Protein AF-0000000081580591 (afdb_homodimer)

Organism: NCBI:txid460523

Structure (mmCIF, N/CA/C/O backbone):
data_AF-0000000081580591-model_v1
#
loop_
_entity.id
_entity.type
_entity.pdbx_description
1 polymer '3-methyl-2-oxobutanoate hydroxymethyltransferase'
#
loop_
_atom_site.group_PDB
_atom_site.id
_atom_site.type_symbol
_atom_site.label_atom_id
_atom_site.label_alt_id
_atom_site.label_comp_id
_atom_site.label_asym_id
_atom_site.label_entity_id
_atom_site.label_seq_id
_atom_site.pdbx_PDB_ins_code
_atom_site.Cartn_x
_atom_site.Cartn_y
_atom_site.Cartn_z
_atom_site.occupancy
_atom_site.B_iso_or_equiv
_atom_site.auth_seq_id
_atom_site.auth_comp_id
_atom_site.auth_asym_id
_atom_site.auth_atom_id
_atom_site.pdbx_PDB_model_num
ATOM 1 N N . MET A 1 1 ? 72.75 3.041 -38.219 1 29.91 1 MET A N 1
ATOM 2 C CA . MET A 1 1 ? 72.188 4.348 -37.969 1 29.91 1 MET A CA 1
ATOM 3 C C . MET A 1 1 ? 70.625 4.27 -38.031 1 29.91 1 MET A C 1
ATOM 5 O O . MET A 1 1 ? 70.062 4.293 -39.094 1 29.91 1 MET A O 1
ATOM 9 N N . SER A 1 2 ? 70 3.289 -37.219 1 29.86 2 SER A N 1
ATOM 10 C CA . SER A 1 2 ? 68.688 2.666 -37.125 1 29.86 2 SER A CA 1
ATOM 11 C C . SER A 1 2 ? 67.625 3.666 -36.688 1 29.86 2 SER A C 1
ATOM 13 O O . SER A 1 2 ? 67.75 4.309 -35.656 1 29.86 2 SER A O 1
ATOM 15 N N . SER A 1 3 ? 67 4.391 -37.688 1 27.97 3 SER A N 1
ATOM 16 C CA . SER A 1 3 ? 66.062 5.465 -37.688 1 27.97 3 SER A CA 1
ATOM 17 C C . SER A 1 3 ? 64.75 5.039 -36.938 1 27.97 3 SER A C 1
ATOM 19 O O . SER A 1 3 ? 64.062 4.137 -37.375 1 27.97 3 SER A O 1
ATOM 21 N N . PHE A 1 4 ? 64.75 5.016 -35.594 1 30.14 4 PHE A N 1
ATOM 22 C CA . PHE A 1 4 ? 63.688 4.672 -34.688 1 30.14 4 PHE A CA 1
ATOM 23 C C . PHE A 1 4 ? 62.531 5.652 -34.812 1 30.14 4 PHE A C 1
ATOM 25 O O . PHE A 1 4 ? 62.688 6.848 -34.531 1 30.14 4 PHE A O 1
ATOM 32 N N . SER A 1 5 ? 61.719 5.477 -35.875 1 28.36 5 SER A N 1
ATOM 33 C CA . SER A 1 5 ? 60.531 6.309 -36.156 1 28.36 5 SER A CA 1
ATOM 34 C C . SER A 1 5 ? 59.594 6.355 -34.969 1 28.36 5 SER A C 1
ATOM 36 O O . SER A 1 5 ? 59.281 5.324 -34.375 1 28.36 5 SER A O 1
ATOM 38 N N . VAL A 1 6 ? 59.562 7.484 -34.219 1 32.78 6 VAL A N 1
ATOM 39 C CA . VAL A 1 6 ? 58.781 7.898 -33.062 1 32.78 6 VAL A CA 1
ATOM 40 C C . VAL A 1 6 ? 57.312 7.832 -33.375 1 32.78 6 VAL A C 1
ATOM 42 O O . VAL A 1 6 ? 56.812 8.539 -34.281 1 32.78 6 VAL A O 1
ATOM 45 N N . PHE A 1 7 ? 56.656 6.613 -33.312 1 26.78 7 PHE A N 1
ATOM 46 C CA . PHE A 1 7 ? 55.219 6.461 -33.469 1 26.78 7 PHE A CA 1
ATOM 47 C C . PHE A 1 7 ? 54.469 7.387 -32.531 1 26.78 7 PHE A C 1
ATOM 49 O O . PHE A 1 7 ? 54.656 7.305 -31.312 1 26.78 7 PHE A O 1
ATOM 56 N N . ARG A 1 8 ? 54.219 8.641 -32.969 1 27.52 8 ARG A N 1
ATOM 57 C CA . ARG A 1 8 ? 53.375 9.609 -32.25 1 27.52 8 ARG A CA 1
ATOM 58 C C . ARG A 1 8 ? 52.062 8.992 -31.844 1 27.52 8 ARG A C 1
ATOM 60 O O . ARG A 1 8 ? 51.312 8.453 -32.688 1 27.52 8 ARG A O 1
ATOM 67 N N . SER A 1 9 ? 51.906 8.531 -30.578 1 27.45 9 SER A N 1
ATOM 68 C CA . SER A 1 9 ? 50.75 8.016 -29.859 1 27.45 9 SER A CA 1
ATOM 69 C C . SER A 1 9 ? 49.562 8.969 -29.969 1 27.45 9 SER A C 1
ATOM 71 O O . SER A 1 9 ? 49.625 10.125 -29.547 1 27.45 9 SER A O 1
ATOM 73 N N . LEU A 1 10 ? 48.938 9.055 -31.156 1 28.69 10 LEU A N 1
ATOM 74 C CA . LEU A 1 10 ? 47.688 9.812 -31.25 1 28.69 10 LEU A CA 1
ATOM 75 C C . LEU A 1 10 ? 46.656 9.328 -30.219 1 28.69 10 LEU A C 1
ATOM 77 O O . LEU A 1 10 ? 46.125 8.219 -30.344 1 28.69 10 LEU A O 1
ATOM 81 N N . ALA A 1 11 ? 46.938 9.57 -28.953 1 29.27 11 ALA A N 1
ATOM 82 C CA . ALA A 1 11 ? 45.875 9.281 -27.969 1 29.27 11 ALA A CA 1
ATOM 83 C C . ALA A 1 11 ? 44.594 10.055 -28.297 1 29.27 11 ALA A C 1
ATOM 85 O O . ALA A 1 11 ? 44.625 11.281 -28.438 1 29.27 11 ALA A O 1
ATOM 86 N N . PRO A 1 12 ? 43.688 9.398 -29.078 1 31.02 12 PRO A N 1
ATOM 87 C CA . PRO A 1 12 ? 42.438 10.172 -29.25 1 31.02 12 PRO A CA 1
ATOM 88 C C . PRO A 1 12 ? 41.875 10.695 -27.938 1 31.02 12 PRO A C 1
ATOM 90 O O . PRO A 1 12 ? 42.031 10.047 -26.891 1 31.02 12 PRO A O 1
ATOM 93 N N . ARG A 1 13 ? 41.938 12.031 -27.703 1 35.09 13 ARG A N 1
ATOM 94 C CA . ARG A 1 13 ? 41.219 12.688 -26.609 1 35.09 13 ARG A CA 1
ATOM 95 C C . ARG A 1 13 ? 39.75 12.297 -26.609 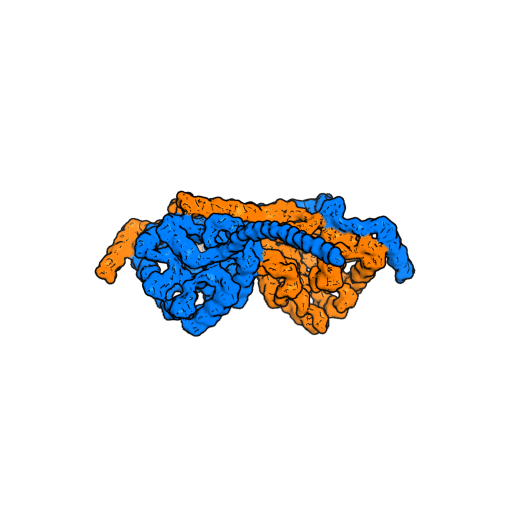1 35.09 13 ARG A C 1
ATOM 97 O O . ARG A 1 13 ? 38.969 12.781 -27.438 1 35.09 13 ARG A O 1
ATOM 104 N N . LEU A 1 14 ? 39.406 11.023 -26.547 1 30.2 14 LEU A N 1
ATOM 105 C CA . LEU A 1 14 ? 38 10.805 -26.328 1 30.2 14 LEU A CA 1
ATOM 106 C C . LEU A 1 14 ? 37.469 11.672 -25.188 1 30.2 14 LEU A C 1
ATOM 108 O O . LEU A 1 14 ? 37.812 11.445 -24.031 1 30.2 14 LEU A O 1
ATOM 112 N N . GLY A 1 15 ? 37.469 12.977 -25.375 1 30.66 15 GLY A N 1
ATOM 113 C CA . GLY A 1 15 ? 36.719 13.773 -24.422 1 30.66 15 GLY A CA 1
ATOM 114 C C . GLY A 1 15 ? 35.312 13.227 -24.172 1 30.66 15 GLY A C 1
ATOM 115 O O . GLY A 1 15 ? 34.406 13.422 -24.969 1 30.66 15 GLY A O 1
ATOM 116 N N . ALA A 1 16 ? 35.25 12.039 -23.625 1 32.5 16 ALA A N 1
ATOM 117 C CA . ALA A 1 16 ? 33.906 11.68 -23.156 1 32.5 16 ALA A CA 1
ATOM 118 C C . ALA A 1 16 ? 33.25 12.852 -22.438 1 32.5 16 ALA A C 1
ATOM 120 O O . ALA A 1 16 ? 33.781 13.383 -21.469 1 32.5 16 ALA A O 1
ATOM 121 N N . ARG A 1 17 ? 32.625 13.672 -23.141 1 32.53 17 ARG A N 1
ATOM 122 C CA . ARG A 1 17 ? 31.766 14.656 -22.516 1 32.53 17 ARG A CA 1
ATOM 123 C C . ARG A 1 17 ? 30.969 14.023 -21.375 1 32.53 17 ARG A C 1
ATOM 125 O O . ARG A 1 17 ? 30.203 13.078 -21.578 1 32.53 17 ARG A O 1
ATOM 132 N N . TYR A 1 18 ? 31.547 13.883 -20.219 1 35.28 18 TYR A N 1
ATOM 133 C CA . TYR A 1 18 ? 30.734 13.68 -19.031 1 35.28 18 TYR A CA 1
ATOM 134 C C . TYR A 1 18 ? 29.5 14.57 -19.047 1 35.28 18 TYR A C 1
ATOM 136 O O . TYR A 1 18 ? 29.609 15.797 -18.953 1 35.28 18 TYR A O 1
ATOM 144 N N . SER A 1 19 ? 28.672 14.359 -20.047 1 35.38 19 SER A N 1
ATOM 145 C CA . SER A 1 19 ? 27.422 15.039 -19.766 1 35.38 19 SER A CA 1
ATOM 146 C C . SER A 1 19 ? 27.109 15.039 -18.266 1 35.38 19 SER A C 1
ATOM 148 O O . SER A 1 19 ? 27.078 13.984 -17.641 1 35.38 19 SER A O 1
ATOM 150 N N . SER A 1 20 ? 27.531 16.016 -17.547 1 39.34 20 SER A N 1
ATOM 151 C CA . SER A 1 20 ? 27.109 16.234 -16.172 1 39.34 20 SER A CA 1
ATOM 152 C C . SER A 1 20 ? 25.641 15.875 -15.969 1 39.34 20 SER A C 1
ATOM 154 O O . SER A 1 20 ? 24.75 16.578 -16.438 1 39.34 20 SER A O 1
ATOM 156 N N . HIS A 1 21 ? 25.234 14.695 -16.219 1 41.59 21 HIS A N 1
ATOM 157 C CA . HIS A 1 21 ? 23.922 14.359 -15.664 1 41.59 21 HIS A CA 1
ATOM 158 C C . HIS A 1 21 ? 23.766 14.953 -14.266 1 41.59 21 HIS A C 1
ATOM 160 O O . HIS A 1 21 ? 24.516 14.617 -13.352 1 41.59 21 HIS A O 1
ATOM 166 N N . VAL A 1 22 ? 23.594 16.156 -14.188 1 41.47 22 VAL A N 1
ATOM 167 C CA . VAL A 1 22 ? 23.281 16.719 -12.875 1 41.47 22 VAL A CA 1
ATOM 168 C C . VAL A 1 22 ? 22.422 15.719 -12.094 1 41.47 22 VAL A C 1
ATOM 170 O O . VAL A 1 22 ? 21.297 15.43 -12.469 1 41.47 22 VAL A O 1
ATOM 173 N N . ALA A 1 23 ? 22.984 14.82 -11.469 1 55.25 23 ALA A N 1
ATOM 174 C CA . ALA A 1 23 ? 22.297 13.906 -10.562 1 55.25 23 ALA A CA 1
ATOM 175 C C . ALA A 1 23 ? 21.234 14.633 -9.75 1 55.25 23 ALA A C 1
ATOM 177 O O . ALA A 1 23 ? 21.531 15.586 -9.031 1 55.25 23 ALA A O 1
ATOM 178 N N . VAL A 1 24 ? 19.875 14.594 -10.055 1 69.25 24 VAL A N 1
ATOM 179 C CA . VAL A 1 24 ? 18.781 15.234 -9.328 1 69.25 24 VAL A CA 1
ATOM 180 C C . VAL A 1 24 ? 18.859 14.875 -7.848 1 69.25 24 VAL A C 1
ATOM 182 O O . VAL A 1 24 ? 18.875 13.688 -7.488 1 69.25 24 VAL A O 1
ATOM 185 N N . ARG A 1 25 ? 19.234 15.883 -7.027 1 89.5 25 ARG A N 1
ATOM 186 C CA . ARG A 1 25 ? 19.391 15.68 -5.59 1 89.5 25 ARG A CA 1
ATOM 187 C C . ARG A 1 25 ? 18.062 15.883 -4.871 1 89.5 25 ARG A C 1
ATOM 189 O O . ARG A 1 25 ? 17.156 16.547 -5.395 1 89.5 25 ARG A O 1
ATOM 196 N N . GLN A 1 26 ? 17.875 15.305 -3.707 1 96.19 26 GLN A N 1
ATOM 197 C CA . GLN A 1 26 ? 16.688 15.453 -2.879 1 96.19 26 GLN A CA 1
ATOM 198 C C . GLN A 1 26 ? 16.609 16.859 -2.291 1 96.19 26 GLN A C 1
ATOM 200 O O . GLN A 1 26 ? 17.609 17.406 -1.841 1 96.19 26 GLN A O 1
ATOM 205 N N . LYS A 1 27 ? 15.461 17.469 -2.316 1 97.19 27 LYS A N 1
ATOM 206 C CA . LYS A 1 27 ? 15.242 18.797 -1.745 1 97.19 27 LYS A CA 1
ATOM 207 C C . LYS A 1 27 ? 15.5 18.797 -0.241 1 97.19 27 LYS A C 1
ATOM 209 O O . LYS A 1 27 ? 15.211 17.812 0.443 1 97.19 27 LYS A O 1
ATOM 214 N N . THR A 1 28 ? 15.992 19.922 0.166 1 97.31 28 THR A N 1
ATOM 215 C CA . THR A 1 28 ? 16.328 20.109 1.575 1 97.31 28 THR A CA 1
ATOM 216 C C . THR A 1 28 ? 15.406 21.156 2.207 1 97.31 28 THR A C 1
ATOM 218 O O . THR A 1 28 ? 14.609 21.797 1.511 1 97.31 28 THR A O 1
ATOM 221 N N . LEU A 1 29 ? 15.539 21.25 3.551 1 97.88 29 LEU A N 1
ATOM 222 C CA . LEU A 1 29 ? 14.789 22.281 4.262 1 97.88 29 LEU A CA 1
ATOM 223 C C . LEU A 1 29 ? 15.125 23.672 3.734 1 97.88 29 LEU A C 1
ATOM 225 O O . LEU A 1 29 ? 14.258 24.547 3.658 1 97.88 29 LEU A O 1
ATOM 229 N N . THR A 1 30 ? 16.312 23.875 3.346 1 97.69 30 THR A N 1
ATOM 230 C CA . THR A 1 30 ? 16.766 25.141 2.77 1 97.69 30 THR A CA 1
ATOM 231 C C . THR A 1 30 ? 16.016 25.438 1.475 1 97.69 30 THR A C 1
ATOM 233 O O . THR A 1 30 ? 15.609 26.578 1.23 1 97.69 30 THR A O 1
ATOM 236 N N . ASP A 1 31 ? 15.852 24.406 0.655 1 97.81 31 ASP A N 1
ATOM 237 C CA . ASP A 1 31 ? 15.109 24.562 -0.588 1 97.81 31 ASP A CA 1
ATOM 238 C C . ASP A 1 31 ? 13.664 24.969 -0.309 1 97.81 31 ASP A C 1
ATOM 240 O O . ASP A 1 31 ? 13.109 25.828 -0.999 1 97.81 31 ASP A O 1
ATOM 244 N N . ILE A 1 32 ? 13.07 24.391 0.697 1 98.38 32 ILE A N 1
ATOM 245 C CA . ILE A 1 32 ? 11.688 24.703 1.064 1 98.38 32 ILE A CA 1
ATOM 246 C C . ILE A 1 32 ? 11.594 26.141 1.571 1 98.38 32 ILE A C 1
ATOM 248 O O . ILE A 1 32 ? 10.68 26.875 1.198 1 98.38 32 ILE A O 1
ATOM 252 N N . LYS A 1 33 ? 12.531 26.531 2.361 1 97.81 33 LYS A N 1
ATOM 253 C CA . LYS A 1 33 ? 12.562 27.891 2.906 1 97.81 33 LYS A CA 1
ATOM 254 C C . LYS A 1 33 ? 12.727 28.922 1.797 1 97.81 33 LYS A C 1
ATOM 256 O O . LYS A 1 33 ? 12.148 30.016 1.863 1 97.81 33 LYS A O 1
ATOM 261 N N . LYS A 1 34 ? 13.492 28.578 0.845 1 98.12 34 LYS A N 1
ATOM 262 C CA . LYS A 1 34 ? 13.672 29.484 -0.292 1 98.12 34 LYS A CA 1
ATOM 263 C C . LYS A 1 34 ? 12.352 29.734 -1.009 1 98.12 34 LYS A C 1
ATOM 265 O O . LYS A 1 34 ? 12.023 30.875 -1.347 1 98.12 34 LYS A O 1
ATOM 270 N N . LEU A 1 35 ? 11.664 28.672 -1.246 1 97.94 35 LEU A N 1
ATOM 271 C CA . LEU A 1 35 ? 10.367 28.797 -1.889 1 97.94 35 LEU A CA 1
ATOM 272 C C . LEU A 1 35 ? 9.414 29.609 -1.022 1 97.94 35 LEU A C 1
ATOM 274 O O . LEU A 1 35 ? 8.688 30.484 -1.528 1 97.94 35 LEU A O 1
ATOM 278 N N . TYR A 1 36 ? 9.438 29.359 0.263 1 98.19 36 TYR A N 1
ATOM 279 C CA . TYR A 1 36 ? 8.617 30.094 1.221 1 98.19 36 TYR A CA 1
ATOM 280 C C . TYR A 1 36 ? 8.953 31.578 1.199 1 98.19 36 TYR A C 1
ATOM 282 O O . TYR A 1 36 ? 8.055 32.406 1.146 1 98.19 36 TYR A O 1
ATOM 290 N N . ASN A 1 37 ? 10.188 31.891 1.216 1 98 37 ASN A N 1
ATOM 291 C CA . ASN A 1 37 ? 10.633 33.281 1.219 1 98 37 ASN A CA 1
ATOM 292 C C . ASN A 1 37 ? 10.258 34 -0.076 1 98 37 ASN A C 1
ATOM 294 O O . ASN A 1 37 ? 10.023 35.219 -0.078 1 98 37 ASN A O 1
ATOM 298 N N . ALA A 1 38 ? 10.18 33.25 -1.097 1 98 38 ALA A N 1
ATOM 299 C CA . ALA A 1 38 ? 9.773 33.781 -2.387 1 98 38 ALA A CA 1
ATOM 300 C C . ALA A 1 38 ? 8.25 33.875 -2.48 1 98 38 ALA A C 1
ATOM 302 O O . ALA A 1 38 ? 7.707 34.25 -3.525 1 98 38 ALA A O 1
ATOM 303 N N . LYS A 1 39 ? 7.559 33.469 -1.48 1 97.06 39 LYS A N 1
ATOM 304 C CA . LYS A 1 39 ? 6.102 33.5 -1.373 1 97.06 39 LYS A CA 1
ATOM 305 C C . LYS A 1 39 ? 5.453 32.625 -2.426 1 97.06 39 LYS A C 1
ATOM 307 O O . LYS A 1 39 ? 4.371 32.938 -2.932 1 97.06 39 LYS A O 1
ATOM 312 N N . GLU A 1 40 ? 6.141 31.609 -2.812 1 97.31 40 GLU A N 1
ATOM 313 C CA . GLU A 1 40 ? 5.566 30.594 -3.688 1 97.31 40 GLU A CA 1
ATOM 314 C C . GLU A 1 40 ? 4.734 29.578 -2.893 1 97.31 40 GLU A C 1
ATOM 316 O O . GLU A 1 40 ? 5.23 28.969 -1.943 1 97.31 40 GLU A O 1
ATOM 321 N N . PRO A 1 41 ? 3.43 29.438 -3.256 1 98.31 41 PRO A N 1
ATOM 322 C CA . PRO A 1 41 ? 2.654 28.406 -2.557 1 98.31 41 PRO A CA 1
ATOM 323 C C . PRO A 1 41 ? 3.248 27.016 -2.711 1 98.31 41 PRO A C 1
ATOM 325 O O . PRO A 1 41 ? 3.74 26.656 -3.787 1 98.31 41 PRO A O 1
ATOM 328 N N . LEU A 1 42 ? 3.246 26.266 -1.658 1 98.62 42 LEU A N 1
ATOM 329 C CA . LEU A 1 42 ? 3.818 24.922 -1.667 1 98.62 42 LEU A CA 1
ATOM 330 C C . LEU A 1 42 ? 2.719 23.859 -1.676 1 98.62 42 LEU A C 1
ATOM 332 O O . LEU A 1 42 ? 1.635 24.078 -1.131 1 98.62 42 LEU A O 1
ATOM 336 N N . ALA A 1 43 ? 2.975 22.734 -2.297 1 98.88 43 ALA A N 1
ATOM 337 C CA . ALA A 1 43 ? 2.049 21.609 -2.342 1 98.88 43 ALA A CA 1
ATOM 338 C C . ALA A 1 43 ? 2.662 20.375 -1.693 1 98.88 43 ALA A C 1
ATOM 340 O O . ALA A 1 43 ? 3.824 20.047 -1.941 1 98.88 43 ALA A O 1
ATOM 341 N N . VAL A 1 44 ? 1.894 19.734 -0.803 1 98.94 44 VAL A N 1
ATOM 342 C CA . VAL A 1 44 ? 2.293 18.562 -0.047 1 98.94 44 VAL A CA 1
ATOM 343 C C . VAL A 1 44 ? 1.312 17.422 -0.313 1 98.94 44 VAL A C 1
ATOM 345 O O . VAL A 1 44 ? 0.103 17.641 -0.407 1 98.94 44 VAL A O 1
ATOM 348 N N . ILE A 1 45 ? 1.816 16.203 -0.484 1 98.88 45 ILE A N 1
ATOM 349 C CA . ILE A 1 45 ? 0.952 15.023 -0.575 1 98.88 45 ILE A CA 1
ATOM 350 C C . ILE A 1 45 ? 1.514 13.898 0.295 1 98.88 45 ILE A C 1
ATOM 352 O O . ILE A 1 45 ? 2.729 13.805 0.484 1 98.88 45 ILE A O 1
ATOM 356 N N . THR A 1 46 ? 0.627 13.117 0.837 1 98.88 46 THR A N 1
ATOM 357 C CA . THR A 1 46 ? 1.108 11.977 1.619 1 98.88 46 THR A CA 1
ATOM 358 C C . THR A 1 46 ? 1.507 10.82 0.707 1 98.88 46 THR A C 1
ATOM 360 O O . THR A 1 46 ? 1.088 10.766 -0.452 1 98.88 46 THR A O 1
ATOM 363 N N . ALA A 1 47 ? 2.328 9.977 1.166 1 98.88 47 ALA A N 1
ATOM 364 C CA . ALA A 1 47 ? 2.637 8.672 0.583 1 98.88 47 ALA A CA 1
ATOM 365 C C . ALA A 1 47 ? 2.596 7.578 1.642 1 98.88 47 ALA A C 1
ATOM 367 O O . ALA A 1 47 ? 2.936 7.812 2.803 1 98.88 47 ALA A O 1
ATOM 368 N N . HIS A 1 48 ? 2.223 6.316 1.229 1 98.69 48 HIS A N 1
ATOM 369 C CA . HIS A 1 48 ? 2.041 5.305 2.266 1 98.69 48 HIS A CA 1
ATOM 370 C C . HIS A 1 48 ? 2.777 4.02 1.916 1 98.69 48 HIS A C 1
ATOM 372 O O . HIS A 1 48 ? 2.832 3.088 2.725 1 98.69 48 HIS A O 1
ATOM 378 N N . ASP A 1 49 ? 3.342 3.881 0.743 1 98.62 49 ASP A N 1
ATOM 379 C CA . ASP A 1 49 ? 4.156 2.736 0.35 1 98.62 49 ASP A CA 1
ATOM 380 C C . ASP A 1 49 ? 5.07 3.088 -0.821 1 98.62 49 ASP A C 1
ATOM 382 O O . ASP A 1 49 ? 5.219 4.262 -1.169 1 98.62 49 ASP A O 1
ATOM 386 N N . TYR A 1 50 ? 5.754 2.09 -1.372 1 98.75 50 TYR A N 1
ATOM 387 C CA . TYR A 1 50 ? 6.691 2.295 -2.471 1 98.75 50 TYR A CA 1
ATOM 388 C C . TYR A 1 50 ? 5.992 2.896 -3.682 1 98.75 50 TYR A C 1
ATOM 390 O O . TYR A 1 50 ? 6.48 3.861 -4.273 1 98.75 50 TYR A O 1
ATOM 398 N N . ILE A 1 51 ? 4.797 2.395 -4.031 1 98.81 51 ILE A N 1
ATOM 399 C CA . ILE A 1 51 ? 4.031 2.814 -5.199 1 98.81 51 ILE A CA 1
ATOM 400 C C . ILE A 1 51 ? 3.641 4.285 -5.059 1 98.81 51 ILE A C 1
ATOM 402 O O . ILE A 1 51 ? 3.902 5.09 -5.953 1 98.81 51 ILE A O 1
ATOM 406 N N . THR A 1 52 ? 3.084 4.668 -3.924 1 98.88 52 THR A N 1
ATOM 407 C CA . THR A 1 52 ? 2.617 6.035 -3.734 1 98.88 52 THR A CA 1
ATOM 408 C C . THR A 1 52 ? 3.795 6.988 -3.559 1 98.88 52 THR A C 1
ATOM 410 O O . THR A 1 52 ? 3.711 8.164 -3.922 1 98.88 52 THR A O 1
ATOM 413 N N . GLY A 1 53 ? 4.91 6.504 -2.957 1 98.81 53 GLY A N 1
ATOM 414 C CA . GLY A 1 53 ? 6.129 7.293 -2.945 1 98.81 53 GLY A CA 1
ATOM 415 C C . GLY A 1 53 ? 6.637 7.625 -4.336 1 98.81 53 GLY A C 1
ATOM 416 O O . GLY A 1 53 ? 6.973 8.773 -4.621 1 98.81 53 GLY A O 1
ATOM 417 N N . ARG A 1 54 ? 6.625 6.594 -5.203 1 98.56 54 ARG A N 1
ATOM 418 C CA . ARG A 1 54 ? 7.082 6.766 -6.582 1 98.56 54 ARG A CA 1
ATOM 419 C C . ARG A 1 54 ? 6.184 7.738 -7.34 1 98.56 54 ARG A C 1
ATOM 421 O O . ARG A 1 54 ? 6.676 8.602 -8.062 1 98.56 54 ARG A O 1
ATOM 428 N N . ILE A 1 55 ? 4.938 7.59 -7.152 1 98.75 55 ILE A N 1
ATOM 429 C CA . ILE A 1 55 ? 3.963 8.445 -7.82 1 98.75 55 ILE A CA 1
ATOM 430 C C . ILE A 1 55 ? 4.18 9.898 -7.402 1 98.75 55 ILE A C 1
ATOM 432 O O . ILE A 1 55 ? 4.297 10.789 -8.25 1 98.75 55 ILE A O 1
ATOM 436 N N . ALA A 1 56 ? 4.27 10.156 -6.133 1 98.81 56 ALA A N 1
ATOM 437 C CA . ALA A 1 56 ? 4.477 11.508 -5.617 1 98.81 56 ALA A CA 1
ATOM 438 C C . ALA A 1 56 ? 5.801 12.086 -6.109 1 98.81 56 ALA A C 1
ATOM 440 O O . ALA A 1 56 ? 5.863 13.242 -6.523 1 98.81 56 ALA A O 1
ATOM 441 N N . ASP A 1 57 ? 6.812 11.242 -6.082 1 98.44 57 ASP A N 1
ATOM 442 C CA . ASP A 1 57 ? 8.148 11.695 -6.453 1 98.44 57 ASP A CA 1
ATOM 443 C C . ASP A 1 57 ? 8.227 12.016 -7.941 1 98.44 57 ASP A C 1
ATOM 445 O O . ASP A 1 57 ? 9.039 12.836 -8.367 1 98.44 57 ASP A O 1
ATOM 449 N N . SER A 1 58 ? 7.367 11.414 -8.711 1 98.19 58 SER A N 1
ATOM 450 C CA . SER A 1 58 ? 7.359 11.586 -10.156 1 98.19 58 SER A CA 1
ATOM 451 C C . SER A 1 58 ? 6.73 12.914 -10.555 1 98.19 58 SER A C 1
ATOM 453 O O . SER A 1 58 ? 6.871 13.359 -11.695 1 98.19 58 SER A O 1
ATOM 455 N N . SER A 1 59 ? 5.961 13.516 -9.672 1 97.88 59 SER A N 1
ATOM 456 C CA . SER A 1 59 ? 5.395 14.828 -9.945 1 97.88 59 SER A CA 1
ATOM 457 C C . SER A 1 59 ? 6.484 15.891 -10.023 1 97.88 59 SER A C 1
ATOM 459 O O . SER A 1 59 ? 7.293 16.031 -9.102 1 97.88 59 SER A O 1
ATOM 461 N N . GLU A 1 60 ? 6.48 16.641 -11.008 1 95.75 60 GLU A N 1
ATOM 462 C CA . GLU A 1 60 ? 7.535 17.625 -11.227 1 95.75 60 GLU A CA 1
ATOM 463 C C . GLU A 1 60 ? 7.406 18.797 -10.266 1 95.75 60 GLU A C 1
ATOM 465 O O . GLU A 1 60 ? 8.406 19.281 -9.734 1 95.75 60 GLU A O 1
ATOM 470 N N . LYS A 1 61 ? 6.246 19.188 -9.984 1 96 61 LYS A N 1
ATOM 471 C CA . LYS A 1 61 ? 6.051 20.453 -9.297 1 96 61 LYS A CA 1
ATOM 472 C C . LYS A 1 61 ? 5.727 20.25 -7.824 1 96 61 LYS A C 1
ATOM 474 O O . LYS A 1 61 ? 5.684 21.203 -7.051 1 96 61 LYS A O 1
ATOM 479 N N . LEU A 1 62 ? 5.477 19.016 -7.43 1 98.56 62 LEU A N 1
ATOM 480 C CA . LEU A 1 62 ? 5.234 18.734 -6.02 1 98.56 62 LEU A CA 1
ATOM 481 C C . LEU A 1 62 ? 6.449 19.109 -5.176 1 98.56 62 LEU A C 1
ATOM 483 O O . LEU A 1 62 ? 7.59 18.891 -5.59 1 98.56 62 LEU A O 1
ATOM 487 N N . ASP A 1 63 ? 6.219 19.609 -3.98 1 98.56 63 ASP A N 1
ATOM 488 C CA . ASP A 1 63 ? 7.32 20.141 -3.18 1 98.56 63 ASP A CA 1
ATOM 489 C C . ASP A 1 63 ? 7.695 19.172 -2.061 1 98.56 63 ASP A C 1
ATOM 491 O O . ASP A 1 63 ? 8.875 18.953 -1.793 1 98.56 63 ASP A O 1
ATOM 495 N N . ILE A 1 64 ? 6.672 18.609 -1.381 1 98.88 64 ILE A N 1
ATOM 496 C CA . ILE A 1 64 ? 6.906 17.891 -0.138 1 98.88 64 ILE A CA 1
ATOM 497 C C . ILE A 1 64 ? 6.082 16.609 -0.128 1 98.88 64 ILE A C 1
ATOM 499 O O . ILE A 1 64 ? 4.922 16.594 -0.55 1 98.88 64 ILE A O 1
ATOM 503 N N . ILE A 1 65 ? 6.707 15.531 0.318 1 98.94 65 ILE A N 1
ATOM 504 C CA . ILE A 1 65 ? 6.012 14.281 0.622 1 98.94 65 ILE A CA 1
ATOM 505 C C . ILE A 1 65 ? 5.906 14.102 2.135 1 98.94 65 ILE A C 1
ATOM 507 O O . ILE A 1 65 ? 6.887 14.297 2.857 1 98.94 65 ILE A O 1
ATOM 511 N N . LEU A 1 66 ? 4.703 13.836 2.58 1 98.94 66 LEU A N 1
ATOM 512 C CA . LEU A 1 66 ? 4.461 13.57 3.992 1 98.94 66 LEU A CA 1
ATOM 513 C C . LEU A 1 66 ? 4.137 12.102 4.219 1 98.94 66 LEU A C 1
ATOM 515 O O . LEU A 1 66 ? 3.17 11.578 3.66 1 98.94 66 LEU A O 1
ATOM 519 N N . ILE A 1 67 ? 5.008 11.391 4.945 1 98.94 67 ILE A N 1
ATOM 520 C CA . ILE A 1 67 ? 4.629 10.062 5.41 1 98.94 67 ILE A CA 1
ATOM 521 C C . ILE A 1 67 ? 3.822 10.18 6.699 1 98.94 67 ILE A C 1
ATOM 523 O O . ILE A 1 67 ? 4.387 10.156 7.797 1 98.94 67 ILE A O 1
ATOM 527 N N . GLY A 1 68 ? 2.535 10.266 6.547 1 98.62 68 GLY A N 1
ATOM 528 C CA . GLY A 1 68 ? 1.642 10.477 7.676 1 98.62 68 GLY A CA 1
ATOM 529 C C . GLY A 1 68 ? 1.192 9.18 8.328 1 98.62 68 GLY A C 1
ATOM 530 O O . GLY A 1 68 ? 1.078 8.148 7.66 1 98.62 68 GLY A O 1
ATOM 531 N N . ASP A 1 69 ? 0.862 9.297 9.625 1 98 69 ASP A N 1
ATOM 532 C CA . ASP A 1 69 ? 0.317 8.117 10.289 1 98 69 ASP A CA 1
ATOM 533 C C . ASP A 1 69 ? -1.111 7.836 9.82 1 98 69 ASP A C 1
ATOM 535 O O . ASP A 1 69 ? -1.693 6.809 10.172 1 98 69 ASP A O 1
ATOM 539 N N . SER A 1 70 ? -1.641 8.719 8.93 1 97.69 70 SER A N 1
ATOM 540 C CA . SER A 1 70 ? -2.902 8.445 8.25 1 97.69 70 SER A CA 1
ATOM 541 C C . SER A 1 70 ? -2.842 7.117 7.496 1 97.69 70 SER A C 1
ATOM 543 O O . SER A 1 70 ? -3.877 6.512 7.211 1 97.69 70 SER A O 1
ATOM 545 N N . LEU A 1 71 ? -1.63 6.637 7.168 1 98.44 71 LEU A N 1
ATOM 546 C CA . LEU A 1 71 ? -1.501 5.375 6.445 1 98.44 71 LEU A CA 1
ATOM 547 C C . LEU A 1 71 ? -2.076 4.219 7.258 1 98.44 71 LEU A C 1
ATOM 549 O O . LEU A 1 71 ? -2.441 3.184 6.699 1 98.44 71 LEU A O 1
ATOM 553 N N . ALA A 1 72 ? -2.193 4.371 8.641 1 98.19 72 ALA A N 1
ATOM 554 C CA . ALA A 1 72 ? -2.832 3.373 9.492 1 98.19 72 ALA A CA 1
ATOM 555 C C . ALA A 1 72 ? -4.25 3.072 9.016 1 98.19 72 ALA A C 1
ATOM 557 O O . ALA A 1 72 ? -4.648 1.909 8.922 1 98.19 72 ALA A O 1
ATOM 558 N N . MET A 1 73 ? -4.91 4.102 8.633 1 97.19 73 MET A N 1
ATOM 559 C CA . MET A 1 73 ? -6.309 3.951 8.234 1 97.19 73 MET A CA 1
ATOM 560 C C . MET A 1 73 ? -6.426 3.635 6.75 1 97.19 73 MET A C 1
ATOM 562 O O . MET A 1 73 ? -7.176 2.736 6.359 1 97.19 73 MET A O 1
ATOM 566 N N . VAL A 1 74 ? -5.68 4.301 5.934 1 96.69 74 VAL A N 1
ATOM 567 C CA . VAL A 1 74 ? -5.957 4.258 4.5 1 96.69 74 VAL A CA 1
ATOM 568 C C . VAL A 1 74 ? -5.32 3.012 3.891 1 96.69 74 VAL A C 1
ATOM 570 O O . VAL A 1 74 ? -5.949 2.311 3.094 1 96.69 74 VAL A O 1
ATOM 573 N N . SER A 1 75 ? -4.07 2.697 4.277 1 97.44 75 SER A N 1
ATOM 574 C CA . SER A 1 75 ? -3.396 1.588 3.609 1 97.44 75 SER A CA 1
ATOM 575 C C . SER A 1 75 ? -3.402 0.334 4.477 1 97.44 75 SER A C 1
ATOM 577 O O . SER A 1 75 ? -3.277 -0.781 3.967 1 97.44 75 SER A O 1
ATOM 579 N N . LYS A 1 76 ? -3.527 0.542 5.828 1 98.38 76 LYS A N 1
ATOM 580 C CA . LYS A 1 76 ? -3.473 -0.616 6.715 1 98.38 76 LYS A CA 1
ATOM 581 C C . LYS A 1 76 ? -4.871 -1.055 7.133 1 98.38 76 LYS A C 1
ATOM 583 O O . LYS A 1 76 ? -5.055 -2.16 7.648 1 98.38 76 LYS A O 1
ATOM 588 N N . GLY A 1 77 ? -5.863 -0.184 7.016 1 98 77 GLY A N 1
ATOM 589 C CA . GLY A 1 77 ? -7.254 -0.551 7.246 1 98 77 GLY A CA 1
ATOM 590 C C . GLY A 1 77 ? -7.656 -0.475 8.703 1 98 77 GLY A C 1
ATOM 591 O O . GLY A 1 77 ? -8.68 -1.031 9.102 1 98 77 GLY A O 1
ATOM 592 N N . TYR A 1 78 ? -6.848 0.166 9.562 1 97.69 78 TYR A N 1
ATOM 593 C CA . TYR A 1 78 ? -7.25 0.382 10.953 1 97.69 78 TYR A CA 1
ATOM 594 C C . TYR A 1 78 ? -8.367 1.411 11.039 1 97.69 78 TYR A C 1
ATOM 596 O O . TYR A 1 78 ? -8.547 2.225 10.133 1 97.69 78 TYR A O 1
ATOM 604 N N . ALA A 1 79 ? -9.094 1.418 12.141 1 94.88 79 ALA A N 1
ATOM 605 C CA . ALA A 1 79 ? -10.188 2.363 12.344 1 94.88 79 ALA A CA 1
ATOM 606 C C . ALA A 1 79 ? -9.656 3.748 12.703 1 94.88 79 ALA A C 1
ATOM 608 O O . ALA A 1 79 ? -10.312 4.758 12.453 1 94.88 79 ALA A O 1
ATOM 609 N N . SER A 1 80 ? -8.43 3.752 13.289 1 95.31 80 SER A N 1
ATOM 610 C CA . SER A 1 80 ? -7.84 5.023 13.688 1 95.31 80 SER A CA 1
ATOM 611 C C . SER A 1 80 ? -6.32 4.988 13.57 1 95.31 80 SER A C 1
ATOM 613 O O . SER A 1 80 ? -5.727 3.912 13.477 1 95.31 80 SER A O 1
ATOM 615 N N . THR A 1 81 ? -5.73 6.172 13.609 1 95.31 81 THR A N 1
ATOM 616 C CA . THR A 1 81 ? -4.277 6.285 13.523 1 95.31 81 THR A CA 1
ATOM 617 C C . THR A 1 81 ? -3.623 5.789 14.812 1 95.31 81 THR A C 1
ATOM 619 O O . THR A 1 81 ? -2.426 5.492 14.828 1 95.31 81 THR A O 1
ATOM 622 N N . LEU A 1 82 ? -4.344 5.582 15.852 1 95.81 82 LEU A N 1
ATOM 623 C CA . LEU A 1 82 ? -3.824 5.188 17.156 1 95.81 82 LEU A CA 1
ATOM 624 C C . LEU A 1 82 ? -3.336 3.742 17.125 1 95.81 82 LEU A C 1
ATOM 626 O O . LEU A 1 82 ? -2.535 3.338 17.984 1 95.81 82 LEU A O 1
ATOM 630 N N . GLU A 1 83 ? -3.83 3.047 16.219 1 96.56 83 GLU A N 1
ATOM 631 C CA . GLU A 1 83 ? -3.695 1.594 16.266 1 96.56 83 GLU A CA 1
ATOM 632 C C . GLU A 1 83 ? -2.371 1.143 15.656 1 96.56 83 GLU A C 1
ATOM 634 O O . GLU A 1 83 ? -1.956 -0.004 15.836 1 96.56 83 GLU A O 1
ATOM 639 N N . ILE A 1 84 ? -1.646 1.997 14.922 1 97.25 84 ILE A N 1
ATOM 640 C CA . ILE A 1 84 ? -0.459 1.543 14.211 1 97.25 84 ILE A CA 1
ATOM 641 C C . ILE A 1 84 ? 0.727 1.471 15.164 1 97.25 84 ILE A C 1
ATOM 643 O O . ILE A 1 84 ? 1.075 2.465 15.812 1 97.25 84 ILE A O 1
ATOM 647 N N . PRO A 1 85 ? 1.407 0.323 15.266 1 96.69 85 PRO A N 1
ATOM 648 C CA . PRO A 1 85 ? 2.65 0.244 16.047 1 96.69 85 PRO A CA 1
ATOM 649 C C . PRO A 1 85 ? 3.793 1.025 15.398 1 96.69 85 PRO A C 1
ATOM 651 O O . PRO A 1 85 ? 3.877 1.108 14.172 1 96.69 85 PRO A O 1
ATOM 654 N N . PHE A 1 86 ? 4.691 1.527 16.219 1 98.06 86 PHE A N 1
ATOM 655 C CA . PHE A 1 86 ? 5.824 2.314 15.734 1 98.06 86 PHE A CA 1
ATOM 656 C C . PHE A 1 86 ? 6.637 1.526 14.711 1 98.06 86 PHE A C 1
ATOM 658 O O . PHE A 1 86 ? 7.02 2.062 13.672 1 98.06 86 PHE A O 1
ATOM 665 N N . ASP A 1 87 ? 6.863 0.251 14.977 1 97 87 ASP A N 1
ATOM 666 C CA . ASP A 1 87 ? 7.703 -0.547 14.094 1 97 87 ASP A CA 1
ATOM 667 C C . ASP A 1 87 ? 7.043 -0.734 12.727 1 97 87 ASP A C 1
ATOM 669 O O . ASP A 1 87 ? 7.727 -0.784 11.703 1 97 87 ASP A O 1
ATOM 673 N N . ASP A 1 88 ? 5.734 -0.875 12.742 1 96.19 88 ASP A N 1
ATOM 674 C CA . ASP A 1 88 ? 5.016 -0.975 11.477 1 96.19 88 ASP A CA 1
ATOM 675 C C . ASP A 1 88 ? 5.109 0.328 10.688 1 96.19 88 ASP A C 1
ATOM 677 O O . ASP A 1 88 ? 5.281 0.308 9.469 1 96.19 88 ASP A O 1
ATOM 681 N N . TYR A 1 89 ? 4.957 1.408 11.43 1 98.25 89 TYR A N 1
ATOM 682 C CA . TYR A 1 89 ? 5.102 2.713 10.789 1 98.25 89 TYR A CA 1
ATOM 683 C C . TYR A 1 89 ? 6.508 2.895 10.234 1 98.25 89 TYR A C 1
ATOM 685 O O . TYR A 1 89 ? 6.684 3.342 9.102 1 98.25 89 TYR A O 1
ATOM 693 N N . TYR A 1 90 ? 7.473 2.488 11.031 1 98.38 90 TYR A N 1
ATOM 694 C CA . TYR A 1 90 ? 8.875 2.549 10.633 1 98.38 90 TYR A CA 1
ATOM 695 C C . TYR A 1 90 ? 9.109 1.753 9.352 1 98.38 90 TYR A C 1
ATOM 697 O O . TYR A 1 90 ? 9.789 2.227 8.438 1 98.38 90 TYR A O 1
ATOM 705 N N . TYR A 1 91 ? 8.539 0.632 9.273 1 97.19 91 TYR A N 1
ATOM 706 C CA . TYR A 1 91 ? 8.688 -0.212 8.094 1 97.19 91 TYR A CA 1
ATOM 707 C C . TYR A 1 91 ? 8.023 0.427 6.875 1 97.19 91 TYR A C 1
ATOM 709 O O . TYR A 1 91 ? 8.555 0.357 5.766 1 97.19 91 TYR A O 1
ATOM 717 N N . ALA A 1 92 ? 6.871 1.006 7.074 1 98.12 92 ALA A N 1
ATOM 718 C CA . ALA A 1 92 ? 6.207 1.718 5.984 1 98.12 92 ALA A CA 1
ATOM 719 C C . ALA A 1 92 ? 7.074 2.865 5.473 1 98.12 92 ALA A C 1
ATOM 721 O O . ALA A 1 92 ? 7.152 3.102 4.266 1 98.12 92 ALA A O 1
ATOM 722 N N . CYS A 1 93 ? 7.746 3.57 6.348 1 98.75 93 CYS A N 1
ATOM 723 C CA . CYS A 1 93 ? 8.641 4.652 5.949 1 98.75 93 CYS A CA 1
ATOM 724 C C . CYS A 1 93 ? 9.734 4.145 5.023 1 98.75 93 CYS A C 1
ATOM 726 O O . CYS A 1 93 ? 10.031 4.766 4 1 98.75 93 CYS A O 1
ATOM 728 N N . LYS A 1 94 ? 10.305 3 5.359 1 98.44 94 LYS A N 1
ATOM 729 C CA . LYS A 1 94 ? 11.344 2.414 4.52 1 98.44 94 LYS A CA 1
ATOM 730 C C . LYS A 1 94 ? 10.836 2.178 3.1 1 98.44 94 LYS A C 1
ATOM 732 O O . LYS A 1 94 ? 11.516 2.504 2.127 1 98.44 94 LYS A O 1
ATOM 737 N N . SER A 1 95 ? 9.68 1.593 3.031 1 98.44 95 SER A N 1
ATOM 738 C CA . SER A 1 95 ? 9.086 1.296 1.729 1 98.44 95 SER A CA 1
ATOM 739 C C . SER A 1 95 ? 8.875 2.568 0.918 1 98.44 95 SER A C 1
ATOM 741 O O . SER A 1 95 ? 9.227 2.629 -0.261 1 98.44 95 SER A O 1
ATOM 743 N N . VAL A 1 96 ? 8.258 3.621 1.539 1 98.88 96 VAL A N 1
ATOM 744 C CA . VAL A 1 96 ? 8.016 4.891 0.865 1 98.88 96 VAL A CA 1
ATOM 745 C C . VAL A 1 96 ? 9.336 5.477 0.373 1 98.88 96 VAL A C 1
ATOM 747 O O . VAL A 1 96 ? 9.445 5.902 -0.78 1 98.88 96 VAL A O 1
ATOM 750 N N . LEU A 1 97 ? 10.352 5.426 1.212 1 98.75 97 LEU A N 1
ATOM 751 C CA . LEU A 1 97 ? 11.609 6.109 0.94 1 98.75 97 LEU A CA 1
ATOM 752 C C . LEU A 1 97 ? 12.383 5.414 -0.175 1 98.75 97 LEU A C 1
ATOM 754 O O . LEU A 1 97 ? 13.203 6.035 -0.854 1 98.75 97 LEU A O 1
ATOM 758 N N . ARG A 1 98 ? 12.094 4.125 -0.401 1 98.25 98 ARG A N 1
ATOM 759 C CA . ARG A 1 98 ? 12.695 3.443 -1.541 1 98.25 98 ARG A CA 1
ATOM 760 C C . ARG A 1 98 ? 12.164 4 -2.857 1 98.25 98 ARG A C 1
ATOM 762 O O . ARG A 1 98 ? 12.781 3.822 -3.908 1 98.25 98 ARG A O 1
ATOM 769 N N . GLY A 1 99 ? 11.016 4.703 -2.809 1 98.06 99 GLY A N 1
ATOM 770 C CA . GLY A 1 99 ? 10.422 5.266 -4.012 1 98.06 99 GLY A CA 1
ATOM 771 C C . GLY A 1 99 ? 10.664 6.758 -4.156 1 98.06 99 GLY A C 1
ATOM 772 O O . GLY A 1 99 ? 10.266 7.363 -5.148 1 98.06 99 GLY A O 1
ATOM 773 N N . VAL A 1 100 ? 11.289 7.383 -3.195 1 98.31 100 VAL A N 1
ATOM 774 C CA . VAL A 1 100 ? 11.438 8.836 -3.178 1 98.31 100 VAL A CA 1
ATOM 775 C C . VAL A 1 100 ? 12.906 9.203 -3.375 1 98.31 100 VAL A C 1
ATOM 777 O O . VAL A 1 100 ? 13.773 8.758 -2.619 1 98.31 100 VAL A O 1
ATOM 780 N N . ASN A 1 101 ? 13.141 10.102 -4.344 1 96.5 101 ASN A N 1
ATOM 781 C CA . ASN A 1 101 ? 14.523 10.438 -4.648 1 96.5 101 ASN A CA 1
ATOM 782 C C . ASN A 1 101 ? 14.734 11.953 -4.688 1 96.5 101 ASN A C 1
ATOM 784 O O . ASN A 1 101 ? 15.859 12.43 -4.551 1 96.5 101 ASN A O 1
ATOM 788 N N . GLN A 1 102 ? 13.672 12.664 -4.809 1 97.25 102 GLN A N 1
ATOM 789 C CA . GLN A 1 102 ? 13.883 14.062 -5.145 1 97.25 102 GLN A CA 1
ATOM 790 C C . GLN A 1 102 ? 13.18 14.984 -4.148 1 97.25 102 GLN A C 1
ATOM 792 O O . GLN A 1 102 ? 13.594 16.125 -3.955 1 97.25 102 GLN A O 1
ATOM 797 N N . LYS A 1 103 ? 12.188 14.586 -3.523 1 98.5 103 LYS A N 1
ATOM 798 C CA . LYS A 1 103 ? 11.305 15.469 -2.771 1 98.5 103 LYS A CA 1
ATOM 799 C C . LYS A 1 103 ? 11.742 15.578 -1.314 1 98.5 103 LYS A C 1
ATOM 801 O O . LYS A 1 103 ? 12.359 14.656 -0.775 1 98.5 103 LYS A O 1
ATOM 806 N N . PHE A 1 104 ? 11.516 16.75 -0.686 1 98.75 104 PHE A N 1
ATOM 807 C CA . PHE A 1 104 ? 11.633 16.891 0.761 1 98.75 104 PHE A CA 1
ATOM 808 C C . PHE A 1 104 ? 10.617 16.016 1.477 1 98.75 104 PHE A C 1
ATOM 810 O O . PHE A 1 104 ? 9.453 15.945 1.07 1 98.75 104 PHE A O 1
ATOM 817 N N . VAL A 1 105 ? 11.07 15.289 2.525 1 98.94 105 VAL A N 1
ATOM 818 C CA . VAL A 1 105 ? 10.195 14.32 3.174 1 98.94 105 VAL A CA 1
ATOM 819 C C . VAL A 1 105 ? 9.977 14.719 4.633 1 98.94 105 VAL A C 1
ATOM 821 O O . VAL A 1 105 ? 10.938 14.977 5.359 1 98.94 105 VAL A O 1
ATOM 824 N N . ILE A 1 106 ? 8.688 14.805 4.988 1 98.94 106 ILE A N 1
ATOM 825 C CA . ILE A 1 106 ? 8.266 14.891 6.387 1 98.94 106 ILE A CA 1
ATOM 826 C C . ILE A 1 106 ? 7.715 13.547 6.844 1 98.94 106 ILE A C 1
ATOM 828 O O . ILE A 1 106 ? 6.977 12.883 6.109 1 98.94 106 ILE A O 1
ATOM 832 N N . ALA A 1 107 ? 8.062 13.109 8.039 1 98.94 107 ALA A N 1
ATOM 833 C CA . ALA A 1 107 ? 7.492 11.891 8.594 1 98.94 107 ALA A CA 1
ATOM 834 C C . ALA A 1 107 ? 6.867 12.148 9.961 1 98.94 107 ALA A C 1
ATOM 836 O O . ALA A 1 107 ? 7.41 12.914 10.766 1 98.94 107 ALA A O 1
ATOM 837 N N . ASP A 1 108 ? 5.816 11.477 10.242 1 98.81 108 ASP A N 1
ATOM 838 C CA . ASP A 1 108 ? 5.137 11.586 11.523 1 98.81 108 ASP A CA 1
ATOM 839 C C . ASP A 1 108 ? 5.914 10.852 12.625 1 98.81 108 ASP A C 1
ATOM 841 O O . ASP A 1 108 ? 6.559 9.836 12.359 1 98.81 108 ASP A O 1
ATOM 845 N N . LEU A 1 109 ? 5.852 11.367 13.82 1 98.81 109 LEU A N 1
ATOM 846 C CA . LEU A 1 109 ? 5.941 10.5 14.992 1 98.81 109 LEU A CA 1
ATOM 847 C C . LEU A 1 109 ? 4.562 9.992 15.398 1 98.81 109 LEU A C 1
ATOM 849 O O . LEU A 1 109 ? 3.719 10.773 15.859 1 98.81 109 LEU A O 1
ATOM 853 N N . PRO A 1 110 ? 4.379 8.672 15.25 1 98.5 110 PRO A N 1
ATOM 854 C CA . PRO A 1 110 ? 3.037 8.164 15.555 1 98.5 110 PRO A CA 1
ATOM 855 C C . PRO A 1 110 ? 2.764 8.094 17.062 1 98.5 110 PRO A C 1
ATOM 857 O O . PRO A 1 110 ? 3.701 8.078 17.859 1 98.5 110 PRO A O 1
ATOM 860 N N . PHE A 1 111 ? 1.49 8.047 17.375 1 97.88 111 PHE A N 1
ATOM 861 C CA . PHE A 1 111 ? 1.049 7.984 18.766 1 97.88 111 PHE A CA 1
ATOM 862 C C . PHE A 1 111 ? 1.753 6.852 19.5 1 97.88 111 PHE A C 1
ATOM 864 O O . PHE A 1 111 ? 1.855 5.738 18.984 1 97.88 111 PHE A O 1
ATOM 871 N N . GLY A 1 112 ? 2.246 7.156 20.719 1 97.81 112 GLY A N 1
ATOM 872 C CA . GLY A 1 112 ? 2.904 6.156 21.531 1 97.81 112 GLY A CA 1
ATOM 873 C C . GLY A 1 112 ? 4.414 6.148 21.375 1 97.81 112 GLY A C 1
ATOM 874 O O . GLY A 1 112 ? 5.117 5.422 22.078 1 97.81 112 GLY A O 1
ATOM 875 N N . SER A 1 113 ? 4.898 7 20.531 1 98.62 113 SER A N 1
ATOM 876 C CA . SER A 1 113 ? 6.324 6.93 20.234 1 98.62 113 SER A CA 1
ATOM 877 C C . SER A 1 113 ? 7.07 8.133 20.812 1 98.62 113 SER A C 1
ATOM 879 O O . SER A 1 113 ? 8.297 8.211 20.703 1 98.62 113 SER A O 1
ATOM 881 N N . PHE A 1 114 ? 6.398 9.047 21.438 1 98.44 114 PHE A N 1
ATOM 882 C CA . PHE A 1 114 ? 7.129 10.234 21.875 1 98.44 114 PHE A CA 1
ATOM 883 C C . PHE A 1 114 ? 6.543 10.797 23.156 1 98.44 114 PHE A C 1
ATOM 885 O O . PHE A 1 114 ? 7.141 11.672 23.797 1 98.44 114 PHE A O 1
ATOM 892 N N . GLU A 1 115 ? 5.43 10.281 23.672 1 97.56 115 GLU A N 1
ATOM 893 C CA . GLU A 1 115 ? 4.672 10.906 24.75 1 97.56 115 GLU A CA 1
ATOM 894 C C . GLU A 1 115 ? 5.246 10.539 26.109 1 97.56 115 GLU A C 1
ATOM 896 O O . GLU A 1 115 ? 5.156 11.32 27.062 1 97.56 115 GLU A O 1
ATOM 901 N N . ALA A 1 116 ? 5.848 9.398 26.219 1 98 116 ALA A N 1
ATOM 902 C CA . ALA A 1 116 ? 6.172 8.828 27.516 1 98 116 ALA A CA 1
ATOM 903 C C . ALA A 1 116 ? 7.305 9.602 28.188 1 98 116 ALA A C 1
ATOM 905 O O . ALA A 1 116 ? 7.332 9.734 29.422 1 98 116 ALA A O 1
ATOM 906 N N . SER A 1 117 ? 8.266 10.07 27.391 1 98.5 117 SER A N 1
ATOM 907 C CA . SER A 1 117 ? 9.422 10.789 27.922 1 98.5 117 SER A CA 1
ATOM 908 C C . SER A 1 117 ? 10.227 11.43 26.781 1 98.5 117 SER A C 1
ATOM 910 O O . SER A 1 117 ? 10.07 11.07 25.625 1 98.5 117 SER A O 1
ATOM 912 N N . VAL A 1 118 ? 11.016 12.312 27.219 1 98.69 118 VAL A N 1
ATOM 913 C CA . VAL A 1 118 ? 11.938 12.922 26.266 1 98.69 118 VAL A CA 1
ATOM 914 C C . VAL A 1 118 ? 12.844 11.844 25.672 1 98.69 118 VAL A C 1
ATOM 916 O O . VAL A 1 118 ? 13.117 11.844 24.469 1 98.69 118 VAL A O 1
ATOM 919 N N . SER A 1 119 ? 13.266 10.891 26.516 1 98.69 119 SER A N 1
ATOM 920 C CA . SER A 1 119 ? 14.133 9.812 26.062 1 98.69 119 SER A CA 1
ATOM 921 C C . SER A 1 119 ? 13.453 8.953 25 1 98.69 119 SER A C 1
ATOM 923 O O . SER A 1 119 ? 14.039 8.656 23.969 1 98.69 119 SER A O 1
ATOM 925 N N . GLN A 1 120 ? 12.242 8.562 25.219 1 98.75 120 GLN A N 1
ATOM 926 C CA . GLN A 1 120 ? 11.484 7.789 24.25 1 98.75 120 GLN A CA 1
ATOM 927 C C . GLN A 1 120 ? 11.352 8.547 22.922 1 98.75 120 GLN A C 1
ATOM 929 O O . GLN A 1 120 ? 11.539 7.973 21.844 1 98.75 120 GLN A O 1
ATOM 934 N N . CYS A 1 121 ? 11 9.805 23.078 1 98.81 121 CYS A N 1
ATOM 935 C CA . CYS A 1 121 ? 10.828 10.656 21.906 1 98.81 121 CYS A CA 1
ATOM 936 C C . CYS A 1 121 ? 12.102 10.703 21.078 1 98.81 121 CYS A C 1
ATOM 938 O O . CYS A 1 121 ? 12.055 10.5 19.859 1 98.81 121 CYS A O 1
ATOM 940 N N . VAL A 1 122 ? 13.219 10.859 21.703 1 98.88 122 VAL A N 1
ATOM 941 C CA . VAL A 1 122 ? 14.508 10.945 21.031 1 98.88 122 VAL A CA 1
ATOM 942 C C . VAL A 1 122 ? 14.836 9.609 20.375 1 98.88 122 VAL A C 1
ATOM 944 O O . VAL A 1 122 ? 15.297 9.57 19.234 1 98.88 122 VAL A O 1
ATOM 947 N N . GLU A 1 123 ? 14.594 8.539 21.047 1 98.81 123 GLU A N 1
ATOM 948 C CA . GLU A 1 123 ? 14.875 7.207 20.516 1 98.81 123 GLU A CA 1
ATOM 949 C C . GLU A 1 123 ? 14.062 6.949 19.25 1 98.81 123 GLU A C 1
ATOM 951 O O . GLU A 1 123 ? 14.609 6.492 18.234 1 98.81 123 GLU A O 1
ATOM 956 N N . SER A 1 124 ? 12.805 7.234 19.281 1 98.88 124 SER A N 1
ATOM 957 C CA . SER A 1 124 ? 11.945 7.066 18.125 1 98.88 124 SER A CA 1
ATOM 958 C C . SER A 1 124 ? 12.391 7.957 16.969 1 98.88 124 SER A C 1
ATOM 960 O O . SER A 1 124 ? 12.469 7.504 15.82 1 98.88 124 SER A O 1
ATOM 962 N N . ALA A 1 125 ? 12.688 9.172 17.297 1 98.94 125 ALA A N 1
ATOM 963 C CA . ALA A 1 125 ? 13.094 10.156 16.297 1 98.94 125 ALA A CA 1
ATOM 964 C C . ALA A 1 125 ? 14.391 9.742 15.617 1 98.94 125 ALA A C 1
ATOM 966 O O . ALA A 1 125 ? 14.5 9.789 14.383 1 98.94 125 ALA A O 1
ATOM 967 N N . VAL A 1 126 ? 15.367 9.305 16.391 1 98.81 126 VAL A N 1
ATOM 968 C CA . VAL A 1 126 ? 16.672 8.906 15.867 1 98.81 126 VAL A CA 1
ATOM 969 C C . VAL A 1 126 ? 16.5 7.695 14.953 1 98.81 126 VAL A C 1
ATOM 971 O O . VAL A 1 126 ? 17.109 7.625 13.883 1 98.81 126 VAL A O 1
ATOM 974 N N . LYS A 1 127 ? 15.695 6.785 15.375 1 98.81 127 LYS A N 1
ATOM 975 C CA . LYS A 1 127 ? 15.453 5.605 14.555 1 98.81 127 LYS A CA 1
ATOM 976 C C . LYS A 1 127 ? 14.914 6 13.18 1 98.81 127 LYS A C 1
ATOM 978 O O . LYS A 1 127 ? 15.375 5.492 12.156 1 98.81 127 LYS A O 1
ATOM 983 N N . LEU A 1 128 ? 13.992 6.906 13.094 1 98.88 128 LEU A N 1
ATOM 984 C CA . LEU A 1 128 ? 13.422 7.363 11.836 1 98.88 128 LEU A CA 1
ATOM 985 C C . LEU A 1 128 ? 14.445 8.156 11.023 1 98.88 128 LEU A C 1
ATOM 987 O O . LEU A 1 128 ? 14.586 7.941 9.82 1 98.88 128 LEU A O 1
ATOM 991 N N . MET A 1 129 ? 15.18 8.992 11.688 1 98.81 129 MET A N 1
ATOM 992 C CA . MET A 1 129 ? 16.141 9.852 10.992 1 98.81 129 MET A CA 1
ATOM 993 C C . MET A 1 129 ? 17.266 9.031 10.383 1 98.81 129 MET A C 1
ATOM 995 O O . MET A 1 129 ? 17.812 9.398 9.344 1 98.81 129 MET A O 1
ATOM 999 N N . LYS A 1 130 ? 17.562 7.934 10.922 1 98.5 130 LYS A N 1
ATOM 1000 C CA . LYS A 1 130 ? 18.656 7.078 10.445 1 98.5 130 LYS A CA 1
ATOM 1001 C C . LYS A 1 130 ? 18.297 6.422 9.117 1 98.5 130 LYS A C 1
ATOM 1003 O O . LYS A 1 130 ? 19.156 5.824 8.461 1 98.5 130 LYS A O 1
ATOM 1008 N N . LEU A 1 131 ? 17.078 6.578 8.703 1 98.06 131 LEU A N 1
ATOM 1009 C CA . LEU A 1 131 ? 16.688 6.105 7.379 1 98.06 131 LEU A CA 1
ATOM 1010 C C . LEU A 1 131 ? 17.344 6.949 6.293 1 98.06 131 LEU A C 1
ATOM 1012 O O . LEU A 1 131 ? 17.406 6.535 5.133 1 98.06 131 LEU A O 1
ATOM 1016 N N . GLY A 1 132 ? 17.672 8.211 6.625 1 96.81 132 GLY A N 1
ATOM 1017 C CA . GLY A 1 132 ? 18.609 8.984 5.824 1 96.81 132 GLY A CA 1
ATOM 1018 C C . GLY A 1 132 ? 17.922 9.938 4.859 1 96.81 132 GLY A C 1
ATOM 1019 O O . GLY A 1 132 ? 18.562 10.812 4.281 1 96.81 132 GLY A O 1
ATOM 1020 N N . LYS A 1 133 ? 16.578 9.844 4.664 1 97.88 133 LYS A N 1
ATOM 1021 C CA . LYS A 1 133 ? 15.938 10.656 3.633 1 97.88 133 LYS A CA 1
ATOM 1022 C C . LYS A 1 133 ? 14.875 11.57 4.238 1 97.88 133 LYS A C 1
ATOM 1024 O O . LYS A 1 133 ? 14.266 12.375 3.533 1 97.88 133 LYS A O 1
ATOM 1029 N N . ILE A 1 134 ?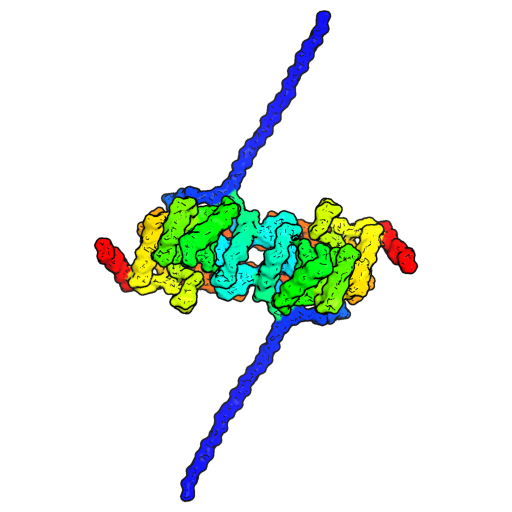 14.719 11.477 5.531 1 98.75 134 ILE A N 1
ATOM 1030 C CA . ILE A 1 134 ? 13.695 12.281 6.188 1 98.75 134 ILE A CA 1
ATOM 1031 C C . ILE A 1 134 ? 14.266 13.641 6.562 1 98.75 134 ILE A C 1
ATOM 1033 O O . ILE A 1 134 ? 15.305 13.727 7.227 1 98.75 134 ILE A O 1
ATOM 1037 N N . GLY A 1 135 ? 13.555 14.719 6.18 1 98.62 135 GLY A N 1
ATOM 1038 C CA . GLY A 1 135 ? 14.047 16.078 6.391 1 98.62 135 GLY A CA 1
ATOM 1039 C C . GLY A 1 135 ? 13.461 16.734 7.625 1 98.62 135 GLY A C 1
ATOM 1040 O O . GLY A 1 135 ? 14.016 17.703 8.133 1 98.62 135 GLY A O 1
ATOM 1041 N N . SER A 1 136 ? 12.336 16.25 8.078 1 98.88 136 SER A N 1
ATOM 1042 C CA . SER A 1 136 ? 11.648 16.797 9.25 1 98.88 136 SER A CA 1
ATOM 1043 C C . SER A 1 136 ? 10.734 15.75 9.883 1 98.88 136 SER A C 1
ATOM 1045 O O . SER A 1 136 ? 10.211 14.875 9.188 1 98.88 136 SER A O 1
ATOM 1047 N N . LEU A 1 137 ? 10.617 15.836 11.195 1 98.94 137 LEU A N 1
ATOM 1048 C CA . LEU A 1 137 ? 9.648 15 11.898 1 98.94 137 LEU A CA 1
ATOM 1049 C C . LEU A 1 137 ? 8.445 15.82 12.344 1 98.94 137 LEU A C 1
ATOM 1051 O O . LEU A 1 137 ? 8.609 16.922 12.867 1 98.94 137 LEU A O 1
ATOM 1055 N N . LYS A 1 138 ? 7.297 15.297 12.078 1 98.94 138 LYS A N 1
ATOM 1056 C CA . LYS A 1 138 ? 6.062 15.961 12.469 1 98.94 138 LYS A CA 1
ATOM 1057 C C . LYS A 1 138 ? 5.574 15.461 13.828 1 98.94 138 LYS A C 1
ATOM 1059 O O . LYS A 1 138 ? 5.516 14.25 14.062 1 98.94 138 LYS A O 1
ATOM 1064 N N . VAL A 1 139 ? 5.262 16.344 14.75 1 98.75 139 VAL A N 1
ATOM 1065 C CA . VAL A 1 139 ? 4.816 16.016 16.109 1 98.75 139 VAL A CA 1
ATOM 1066 C C . VAL A 1 139 ? 3.479 16.703 16.391 1 98.75 139 VAL A C 1
ATOM 1068 O O . VAL A 1 139 ? 3.34 17.906 16.188 1 98.75 139 VAL A O 1
ATOM 1071 N N . GLU A 1 140 ? 2.502 15.906 16.828 1 97.56 140 GLU A N 1
ATOM 1072 C CA . GLU A 1 140 ? 1.212 16.484 17.172 1 97.56 140 GLU A CA 1
ATOM 1073 C C . GLU A 1 140 ? 1.233 17.062 18.594 1 97.56 140 GLU A C 1
ATOM 1075 O O . GLU A 1 140 ? 1.612 16.359 19.531 1 97.56 140 GLU A O 1
ATOM 1080 N N . GLY A 1 141 ? 0.813 18.312 18.672 1 94.44 141 GLY A N 1
ATOM 1081 C CA . GLY A 1 141 ? 0.758 18.953 19.969 1 94.44 141 GLY A CA 1
ATOM 1082 C C . GLY A 1 141 ? 1.714 20.125 20.109 1 94.44 141 GLY A C 1
ATOM 1083 O O . GLY A 1 141 ? 2.562 20.344 19.234 1 94.44 141 GLY A O 1
ATOM 1084 N N . GLY A 1 142 ? 1.515 20.859 21.172 1 94.12 142 GLY A N 1
ATOM 1085 C CA . GLY A 1 142 ? 2.322 22.047 21.422 1 94.12 142 GLY A CA 1
ATOM 1086 C C . GLY A 1 142 ? 2.883 22.109 22.828 1 94.12 142 GLY A C 1
ATOM 1087 O O . GLY A 1 142 ? 3.906 21.5 23.125 1 94.12 142 GLY A O 1
ATOM 1088 N N . PHE A 1 143 ? 2.115 22.797 23.719 1 95.5 143 PHE A N 1
ATOM 1089 C CA . PHE A 1 143 ? 2.594 23.062 25.062 1 95.5 143 PHE A CA 1
ATOM 1090 C C . PHE A 1 143 ? 2.9 21.75 25.797 1 95.5 143 PHE A C 1
ATOM 1092 O O . PHE A 1 143 ? 3.914 21.641 26.484 1 95.5 143 PHE A O 1
ATOM 1099 N N . GLU A 1 144 ? 2.115 20.734 25.641 1 95.38 144 GLU A N 1
ATOM 1100 C CA . GLU A 1 144 ? 2.188 19.484 26.406 1 95.38 144 GLU A CA 1
ATOM 1101 C C . GLU A 1 144 ? 3.395 18.656 25.984 1 95.38 144 GLU A C 1
ATOM 1103 O O . GLU A 1 144 ? 3.811 17.75 26.703 1 95.38 144 GLU A O 1
ATOM 1108 N N . HIS A 1 145 ? 4.004 19.031 24.812 1 97.12 145 HIS A N 1
ATOM 1109 C CA . HIS A 1 145 ? 5.152 18.266 24.328 1 97.12 145 HIS A CA 1
ATOM 1110 C C . HIS A 1 145 ? 6.355 19.172 24.109 1 97.12 145 HIS A C 1
ATOM 1112 O O . HIS A 1 145 ? 7.242 18.859 23.312 1 97.12 145 HIS A O 1
ATOM 1118 N N . GLY A 1 146 ? 6.336 20.297 24.797 1 97.94 146 GLY A N 1
ATOM 1119 C CA . GLY A 1 146 ? 7.375 21.297 24.609 1 97.94 146 GLY A CA 1
ATOM 1120 C C . GLY A 1 146 ? 8.773 20.766 24.844 1 97.94 146 GLY A C 1
ATOM 1121 O O . GLY A 1 146 ? 9.68 21.016 24.047 1 97.94 146 GLY A O 1
ATOM 1122 N N . GLU A 1 147 ? 8.969 20 25.891 1 98.25 147 GLU A N 1
ATOM 1123 C CA . GLU A 1 147 ? 10.289 19.469 26.219 1 98.25 147 GLU A CA 1
ATOM 1124 C C . GLU A 1 147 ? 10.781 18.484 25.156 1 98.25 147 GLU A C 1
ATOM 1126 O O . GLU A 1 147 ? 11.953 18.484 24.797 1 98.25 147 GLU A O 1
ATOM 1131 N N . GLN A 1 148 ? 9.906 17.641 24.703 1 98.69 148 GLN A N 1
ATOM 1132 C CA . GLN A 1 148 ? 10.25 16.688 23.656 1 98.69 148 GLN A CA 1
ATOM 1133 C C . GLN A 1 148 ? 10.68 17.422 22.375 1 98.69 148 GLN A C 1
ATOM 1135 O O . GLN A 1 148 ? 11.742 17.125 21.828 1 98.69 148 GLN A O 1
ATOM 1140 N N . ILE A 1 149 ? 9.914 18.391 21.969 1 98.81 149 ILE A N 1
ATOM 1141 C CA . ILE A 1 149 ? 10.148 19.125 20.719 1 98.81 149 ILE A CA 1
ATOM 1142 C C . ILE A 1 149 ? 11.453 19.922 20.828 1 98.81 149 ILE A C 1
ATOM 1144 O O . ILE A 1 149 ? 12.289 19.875 19.922 1 98.81 149 ILE A O 1
ATOM 1148 N N . LYS A 1 150 ? 11.602 20.578 21.906 1 98.56 150 LYS A N 1
ATOM 1149 C CA . LYS A 1 150 ? 12.82 21.344 22.141 1 98.56 150 LYS A CA 1
ATOM 1150 C C . LYS A 1 150 ? 14.055 20.438 22.062 1 98.56 150 LYS A C 1
ATOM 1152 O O . LYS A 1 150 ? 15.062 20.812 21.453 1 98.56 150 LYS A O 1
ATOM 1157 N N . ARG A 1 151 ? 13.969 19.281 22.703 1 98.75 151 ARG A N 1
ATOM 1158 C CA . ARG A 1 151 ? 15.102 18.359 22.719 1 98.75 151 ARG A CA 1
ATOM 1159 C C . ARG A 1 151 ? 15.445 17.891 21.312 1 98.75 151 ARG A C 1
ATOM 1161 O O . ARG A 1 151 ? 16.625 17.828 20.938 1 98.75 151 ARG A O 1
ATOM 1168 N N . LEU A 1 152 ? 14.414 17.562 20.5 1 98.88 152 LEU A N 1
ATOM 1169 C CA . LEU A 1 152 ? 14.648 17.172 19.125 1 98.88 152 LEU A CA 1
ATOM 1170 C C . LEU A 1 152 ? 15.383 18.266 18.344 1 98.88 152 LEU A C 1
ATOM 1172 O O . LEU A 1 152 ? 16.375 18 17.656 1 98.88 152 LEU A O 1
ATOM 1176 N N . ILE A 1 153 ? 15.016 19.453 18.516 1 98.69 153 ILE A N 1
ATOM 1177 C CA . ILE A 1 153 ? 15.594 20.594 17.797 1 98.69 153 ILE A CA 1
ATOM 1178 C C . ILE A 1 153 ? 17.031 20.812 18.266 1 98.69 153 ILE A C 1
ATOM 1180 O O . ILE A 1 153 ? 17.922 21.047 17.453 1 98.69 153 ILE A O 1
ATOM 1184 N N . GLU A 1 154 ? 17.219 20.688 19.516 1 98.38 154 GLU A N 1
ATOM 1185 C CA . GLU A 1 154 ? 18.531 20.891 20.094 1 98.38 154 GLU A CA 1
ATOM 1186 C C . GLU A 1 154 ? 19.547 19.922 19.516 1 98.38 154 GLU A C 1
ATOM 1188 O O . GLU A 1 154 ? 20.734 20.25 19.375 1 98.38 154 GLU A O 1
ATOM 1193 N N . ILE A 1 155 ? 19.062 18.766 19.219 1 98.38 155 ILE A N 1
ATOM 1194 C CA . ILE A 1 155 ? 20.016 17.766 18.75 1 98.38 155 ILE A CA 1
ATOM 1195 C C . ILE A 1 155 ? 20.047 17.766 17.219 1 98.38 155 ILE A C 1
ATOM 1197 O O . ILE A 1 155 ? 20.578 16.844 16.609 1 98.38 155 ILE A O 1
ATOM 1201 N N . GLY A 1 156 ? 19.359 18.688 16.594 1 98.31 156 GLY A N 1
ATOM 1202 C CA . GLY A 1 156 ? 19.531 18.922 15.172 1 98.31 156 GLY A CA 1
ATOM 1203 C C . GLY A 1 156 ? 18.438 18.312 14.32 1 98.31 156 GLY A C 1
ATOM 1204 O O . GLY A 1 156 ? 18.578 18.188 13.102 1 98.31 156 GLY A O 1
ATOM 1205 N N . ILE A 1 157 ? 17.359 17.859 14.891 1 98.75 157 ILE A N 1
ATOM 1206 C CA . ILE A 1 157 ? 16.25 17.297 14.133 1 98.75 157 ILE A CA 1
ATOM 1207 C C . ILE A 1 157 ? 15.203 18.375 13.852 1 98.75 157 ILE A C 1
ATOM 1209 O O . ILE A 1 157 ? 14.586 18.906 14.773 1 98.75 157 ILE A O 1
ATOM 1213 N N . PRO A 1 158 ? 15.055 18.734 12.531 1 98.81 158 PRO A N 1
ATOM 1214 C CA . PRO A 1 158 ? 13.977 19.672 12.227 1 98.81 158 PRO A CA 1
ATOM 1215 C C . PRO A 1 158 ? 12.594 19.141 12.594 1 98.81 158 PRO A C 1
ATOM 1217 O O . PRO A 1 158 ? 12.32 17.953 12.383 1 98.81 158 PRO A O 1
ATOM 1220 N N . VAL A 1 159 ? 11.789 19.984 13.188 1 98.94 159 VAL A N 1
ATOM 1221 C CA . VAL A 1 159 ? 10.477 19.547 13.641 1 98.94 159 VAL A CA 1
ATOM 1222 C C . VAL A 1 159 ? 9.391 20.359 12.93 1 98.94 159 VAL A C 1
ATOM 1224 O O . VAL A 1 159 ? 9.5 21.578 12.789 1 98.94 159 VAL A O 1
ATOM 1227 N N . THR A 1 160 ? 8.414 19.641 12.398 1 98.94 160 THR A N 1
ATOM 1228 C CA . THR A 1 160 ? 7.145 20.188 11.938 1 98.94 160 THR A CA 1
ATOM 1229 C C . THR A 1 160 ? 6.062 20.016 12.992 1 98.94 160 THR A C 1
ATOM 1231 O O . THR A 1 160 ? 5.609 18.891 13.242 1 98.94 160 THR A O 1
ATOM 1234 N N . GLY A 1 161 ? 5.68 21.141 13.578 1 98.88 161 GLY A N 1
ATOM 1235 C CA . GLY A 1 161 ? 4.602 21.062 14.555 1 98.88 161 GLY A CA 1
ATOM 1236 C C . GLY A 1 161 ? 3.244 20.828 13.914 1 98.88 161 GLY A C 1
ATOM 1237 O O . GLY A 1 161 ? 3.023 21.188 12.766 1 98.88 161 GLY A O 1
ATOM 1238 N N . HIS A 1 162 ? 2.379 20.188 14.625 1 98.81 162 HIS A N 1
ATOM 1239 C CA . HIS A 1 162 ? 1.015 19.938 14.172 1 98.81 162 HIS A CA 1
ATOM 1240 C C . HIS A 1 162 ? -0.003 20.375 15.227 1 98.81 162 HIS A C 1
ATOM 1242 O O . HIS A 1 162 ? -0.025 19.828 16.328 1 98.81 162 HIS A O 1
ATOM 1248 N N . ILE A 1 163 ? -0.843 21.344 14.844 1 98.06 163 ILE A N 1
ATOM 1249 C CA . ILE A 1 163 ? -1.835 21.859 15.781 1 98.06 163 ILE A CA 1
ATOM 1250 C C . ILE A 1 163 ? -3.195 21.953 15.094 1 98.06 163 ILE A C 1
ATOM 1252 O O . ILE A 1 163 ? -3.324 21.625 13.906 1 98.06 163 ILE A O 1
ATOM 1256 N N . GLY A 1 164 ? -4.273 22.375 15.812 1 97.06 164 GLY A N 1
ATOM 1257 C CA . GLY A 1 164 ? -5.645 22.234 15.352 1 97.06 164 GLY A CA 1
ATOM 1258 C C . GLY A 1 164 ? -6.25 20.891 15.688 1 97.06 164 GLY A C 1
ATOM 1259 O O . GLY A 1 164 ? -6.195 20.453 16.844 1 97.06 164 GLY A O 1
ATOM 1260 N N . LEU A 1 165 ? -6.934 20.375 14.727 1 95.56 165 LEU A N 1
ATOM 1261 C CA . LEU A 1 165 ? -7.379 19.016 14.93 1 95.56 165 LEU A CA 1
ATOM 1262 C C . LEU A 1 165 ? -6.195 18.047 14.953 1 95.56 165 LEU A C 1
ATOM 1264 O O . LEU A 1 165 ? -5.348 18.094 14.055 1 95.56 165 LEU A O 1
ATOM 1268 N N . LYS A 1 166 ? -6.07 17.312 15.992 1 94.62 166 LYS A N 1
ATOM 1269 C CA . LYS A 1 166 ? -5.023 16.312 16.172 1 94.62 166 LYS A CA 1
ATOM 1270 C C . LYS A 1 166 ? -5.609 14.906 16.219 1 94.62 166 LYS A C 1
ATOM 1272 O O . LYS A 1 166 ? -6.02 14.43 17.281 1 94.62 166 LYS A O 1
ATOM 1277 N N . PRO A 1 167 ? -5.504 14.195 15.086 1 93.38 167 PRO A N 1
ATOM 1278 C CA . PRO A 1 167 ? -6.109 12.859 15.016 1 93.38 167 PRO A CA 1
ATOM 1279 C C . PRO A 1 167 ? -5.605 11.922 16.109 1 93.38 167 PRO A C 1
ATOM 1281 O O . PRO A 1 167 ? -6.352 11.062 16.578 1 93.38 167 PRO A O 1
ATOM 1284 N N . GLN A 1 168 ? -4.43 12.102 16.609 1 93.69 168 GLN A N 1
ATOM 1285 C CA . GLN A 1 168 ? -3.867 11.227 17.625 1 93.69 168 GLN A CA 1
ATOM 1286 C C . GLN A 1 168 ? -4.512 11.477 18.984 1 93.69 168 GLN A C 1
ATOM 1288 O O . GLN A 1 168 ? -4.328 10.695 19.922 1 93.69 168 GLN A O 1
ATOM 1293 N N . GLN A 1 169 ? -5.383 12.555 19.062 1 88.81 169 GLN A N 1
ATOM 1294 C CA . GLN A 1 169 ? -6.051 12.906 20.312 1 88.81 169 GLN A CA 1
ATOM 1295 C C . GLN A 1 169 ? -7.566 12.938 20.125 1 88.81 169 GLN A C 1
ATOM 1297 O O . GLN A 1 169 ? -8.266 13.648 20.859 1 88.81 169 GLN A O 1
ATOM 1302 N N . PHE A 1 170 ? -8.094 12.234 19.156 1 82.94 170 PHE A N 1
ATOM 1303 C CA . PHE A 1 170 ? -9.5 12.344 18.781 1 82.94 170 PHE A CA 1
ATOM 1304 C C . PHE A 1 170 ? -10.398 11.898 19.922 1 82.94 170 PHE A C 1
ATOM 1306 O O . PHE A 1 170 ? -11.539 12.367 20.047 1 82.94 170 PHE A O 1
ATOM 1313 N N . ASN A 1 171 ? -9.859 10.992 20.719 1 79.06 171 ASN A N 1
ATOM 1314 C CA . ASN A 1 171 ? -10.648 10.531 21.859 1 79.06 171 ASN A CA 1
ATOM 1315 C C . ASN A 1 171 ? -10.945 11.672 22.844 1 79.06 171 ASN A C 1
ATOM 1317 O O . ASN A 1 171 ? -12.023 11.727 23.422 1 79.06 171 ASN A O 1
ATOM 1321 N N . ALA A 1 172 ? -10.016 12.555 23.031 1 79.69 172 ALA A N 1
ATOM 1322 C CA . ALA A 1 172 ? -10.141 13.641 23.984 1 79.69 172 ALA A CA 1
ATOM 1323 C C . ALA A 1 172 ? -11.156 14.68 23.516 1 79.69 172 ALA A C 1
ATOM 1325 O O . ALA A 1 172 ? -11.859 15.281 24.328 1 79.69 172 ALA A O 1
ATOM 1326 N N . VAL A 1 173 ? -11.352 14.836 22.266 1 77.5 173 VAL A N 1
ATOM 1327 C CA . VAL A 1 173 ? -12.172 15.914 21.734 1 77.5 173 VAL A CA 1
ATOM 1328 C C . VAL A 1 173 ? -13.5 15.344 21.219 1 77.5 173 VAL A C 1
ATOM 1330 O O . VAL A 1 173 ? -14.391 16.094 20.844 1 77.5 173 VAL A O 1
ATOM 1333 N N . GLY A 1 174 ? -13.664 14.039 21.297 1 76.94 174 GLY A N 1
ATOM 1334 C CA . GLY A 1 174 ? -14.922 13.406 20.938 1 76.94 174 GLY A CA 1
ATOM 1335 C C . GLY A 1 174 ? -15.102 13.234 19.438 1 76.94 174 GLY A C 1
ATOM 1336 O O . GLY A 1 174 ? -16.219 13.359 18.922 1 76.94 174 GLY A O 1
ATOM 1337 N N . GLY A 1 175 ? -13.984 13.094 18.719 1 83.94 175 GLY A N 1
ATOM 1338 C CA . GLY A 1 175 ? -14.086 12.852 17.281 1 83.94 175 GLY A CA 1
ATOM 1339 C C . GLY A 1 175 ? -13.281 13.828 16.453 1 83.94 175 GLY A C 1
ATOM 1340 O O . GLY A 1 175 ? -12.391 14.508 16.969 1 83.94 175 GLY A O 1
ATOM 1341 N N . TYR A 1 176 ? -13.539 13.82 15.234 1 83.75 176 TYR A N 1
ATOM 1342 C CA . TYR A 1 176 ? -12.852 14.68 14.273 1 83.75 176 TYR A CA 1
ATOM 1343 C C . TYR A 1 176 ? -13.648 15.945 14 1 83.75 176 TYR A C 1
ATOM 1345 O O . TYR A 1 176 ? -14.492 15.969 13.102 1 83.75 176 TYR A O 1
ATOM 1353 N N . ARG A 1 177 ? -13.32 17.016 14.844 1 89.62 177 ARG A N 1
ATOM 1354 C CA . ARG A 1 177 ? -14.094 18.25 14.75 1 89.62 177 ARG A CA 1
ATOM 1355 C C . ARG A 1 177 ? -13.18 19.438 14.469 1 89.62 177 ARG A C 1
ATOM 1357 O O . ARG A 1 177 ? -12.016 19.453 14.891 1 89.62 177 ARG A O 1
ATOM 1364 N N . VAL A 1 178 ? -13.781 20.391 13.883 1 94.56 178 VAL A N 1
ATOM 1365 C CA . VAL A 1 178 ? -13.086 21.656 13.617 1 94.56 178 VAL A CA 1
ATOM 1366 C C . VAL A 1 178 ? -12.711 22.312 14.938 1 94.56 178 VAL A C 1
ATOM 1368 O O . VAL A 1 178 ? -13.5 22.328 15.883 1 94.56 178 VAL A O 1
ATOM 1371 N N . GLN A 1 179 ? -11.547 22.875 15 1 95.38 179 GLN A N 1
ATOM 1372 C CA . GLN A 1 179 ? -11.047 23.562 16.188 1 95.38 179 GLN A CA 1
ATOM 1373 C C . GLN A 1 179 ? -10.984 25.078 15.961 1 95.38 179 GLN A C 1
ATOM 1375 O O . GLN A 1 179 ? -10.75 25.531 14.836 1 95.38 179 GLN A O 1
ATOM 1380 N N . GLY A 1 180 ? -11.172 25.844 17.078 1 96.69 180 GLY A N 1
ATOM 1381 C CA . GLY A 1 180 ? -10.906 27.266 17.016 1 96.69 180 GLY A CA 1
ATOM 1382 C C . GLY A 1 180 ? -12.086 28.078 16.5 1 96.69 180 GLY A C 1
ATOM 1383 O O . GLY A 1 180 ? -11.906 29.141 15.898 1 96.69 180 GLY A O 1
ATOM 1384 N N . ARG A 1 181 ? -13.289 27.562 16.734 1 96.62 181 ARG A N 1
ATOM 1385 C CA . ARG A 1 181 ? -14.477 28.281 16.297 1 96.62 181 ARG A CA 1
ATOM 1386 C C . ARG A 1 181 ? -14.844 29.391 17.297 1 96.62 181 ARG A C 1
ATOM 1388 O O . ARG A 1 181 ? -15.477 30.375 16.922 1 96.62 181 ARG A O 1
ATOM 1395 N N . LYS A 1 182 ? -14.492 29.156 18.516 1 97.38 182 LYS A N 1
ATOM 1396 C CA . LYS A 1 182 ? -14.719 30.156 19.562 1 97.38 182 LYS A CA 1
ATOM 1397 C C . LYS A 1 182 ? -13.484 31.016 19.766 1 97.38 182 LYS A C 1
ATOM 1399 O O . LYS A 1 182 ? -12.359 30.562 19.578 1 97.38 182 LYS A O 1
ATOM 1404 N N . ALA A 1 183 ? -13.742 32.219 20.188 1 97.88 183 ALA A N 1
ATOM 1405 C CA . ALA A 1 183 ? -12.672 33.219 20.312 1 97.88 183 ALA A CA 1
ATOM 1406 C C . ALA A 1 183 ? -11.539 32.688 21.188 1 97.88 183 ALA A C 1
ATOM 1408 O O . ALA A 1 183 ? -10.367 32.75 20.797 1 97.88 183 ALA A O 1
ATOM 1409 N N . GLN A 1 184 ? -11.891 32.188 22.344 1 97.56 184 GLN A N 1
ATOM 1410 C CA . GLN A 1 184 ? -10.875 31.703 23.281 1 97.56 184 GLN A CA 1
ATOM 1411 C C . GLN A 1 184 ? -10.094 30.547 22.688 1 97.56 184 GLN A C 1
ATOM 1413 O O . GLN A 1 184 ? -8.867 30.469 22.844 1 97.56 184 GLN A O 1
ATOM 1418 N N . ASP A 1 185 ? -10.766 29.609 22.062 1 96.94 185 ASP A N 1
ATOM 1419 C CA . ASP A 1 185 ? -10.117 28.453 21.453 1 96.94 185 ASP A CA 1
ATOM 1420 C C . ASP A 1 185 ? -9.195 28.891 20.312 1 96.94 185 ASP A C 1
ATOM 1422 O O . ASP A 1 185 ? -8.094 28.359 20.172 1 96.94 185 ASP A O 1
ATOM 1426 N N . ALA A 1 186 ? -9.648 29.812 19.516 1 98.12 186 ALA A N 1
ATOM 1427 C CA . ALA A 1 186 ? -8.836 30.344 18.422 1 98.12 186 ALA A CA 1
ATOM 1428 C C . ALA A 1 186 ? -7.586 31.031 18.953 1 98.12 186 ALA A C 1
ATOM 1430 O O . ALA A 1 186 ? -6.488 30.844 18.422 1 98.12 186 ALA A O 1
ATOM 1431 N N . ALA A 1 187 ? -7.77 31.812 20 1 98 187 ALA A N 1
ATOM 1432 C CA . ALA A 1 187 ? -6.637 32.5 20.609 1 98 187 ALA A CA 1
ATOM 1433 C C . ALA A 1 187 ? -5.613 31.484 21.141 1 98 187 ALA A C 1
ATOM 1435 O O . ALA A 1 187 ? -4.406 31.703 21.031 1 98 187 ALA A O 1
ATOM 1436 N N . ASN A 1 188 ? -6.105 30.453 21.734 1 97.12 188 ASN A N 1
ATOM 1437 C CA . ASN A 1 188 ? -5.223 29.406 22.25 1 97.12 188 ASN A CA 1
ATOM 1438 C C . ASN A 1 188 ? -4.406 28.766 21.125 1 97.12 188 ASN A C 1
ATOM 1440 O O . ASN A 1 188 ? -3.232 28.453 21.312 1 97.12 188 ASN A O 1
ATOM 1444 N N . ILE A 1 189 ? -5.023 28.562 19.984 1 97.88 189 ILE A N 1
ATOM 1445 C CA . ILE A 1 189 ? -4.328 28 18.828 1 97.88 189 ILE A CA 1
ATOM 1446 C C . ILE A 1 189 ? -3.205 28.938 18.406 1 97.88 189 ILE A C 1
ATOM 1448 O O . ILE A 1 189 ? -2.09 28.5 18.109 1 97.88 189 ILE A O 1
ATOM 1452 N N . ILE A 1 190 ? -3.471 30.25 18.344 1 98.19 190 ILE A N 1
ATOM 1453 C CA . ILE A 1 190 ? -2.482 31.234 17.953 1 98.19 190 ILE A CA 1
ATOM 1454 C C . ILE A 1 190 ? -1.311 31.219 18.922 1 98.19 190 ILE A C 1
ATOM 1456 O O . ILE A 1 190 ? -0.148 31.203 18.516 1 98.19 190 ILE A O 1
ATOM 1460 N N . LYS A 1 191 ? -1.583 31.188 20.219 1 97.62 191 LYS A N 1
ATOM 1461 C CA . LYS A 1 191 ? -0.544 31.172 21.25 1 97.62 191 LYS A CA 1
ATOM 1462 C C . LYS A 1 191 ? 0.304 29.906 21.141 1 97.62 191 LYS A C 1
ATOM 1464 O O . LYS A 1 191 ? 1.524 29.953 21.297 1 97.62 191 LYS A O 1
ATOM 1469 N N . GLU A 1 192 ? -0.349 28.859 20.906 1 97.81 192 GLU A N 1
ATOM 1470 C CA . GLU A 1 192 ? 0.345 27.578 20.734 1 97.81 192 GLU A CA 1
ATOM 1471 C C . GLU A 1 192 ? 1.279 27.625 19.531 1 97.81 192 GLU A C 1
ATOM 1473 O O . GLU A 1 192 ? 2.408 27.125 19.594 1 97.81 192 GLU A O 1
ATOM 1478 N N . ALA A 1 193 ? 0.821 28.172 18.438 1 98.56 193 ALA A N 1
ATOM 1479 C CA . ALA A 1 193 ? 1.626 28.312 17.234 1 98.56 193 ALA A CA 1
ATOM 1480 C C . ALA A 1 193 ? 2.855 29.172 17.484 1 98.56 193 ALA A C 1
ATOM 1482 O O . ALA A 1 193 ? 3.961 28.844 17.062 1 98.56 193 ALA A O 1
ATOM 1483 N N . GLU A 1 194 ? 2.658 30.297 18.156 1 98.12 194 GLU A N 1
ATOM 1484 C CA . GLU A 1 194 ? 3.762 31.188 18.5 1 98.12 194 GLU A CA 1
ATOM 1485 C C . GLU A 1 194 ? 4.789 30.484 19.375 1 98.12 194 GLU A C 1
ATOM 1487 O O . GLU A 1 194 ? 5.996 30.656 19.203 1 98.12 194 GLU A O 1
ATOM 1492 N N . TYR A 1 195 ? 4.277 29.734 20.312 1 98.25 195 TYR A N 1
ATOM 1493 C CA . TYR A 1 195 ? 5.152 28.984 21.188 1 98.25 195 TYR A CA 1
ATOM 1494 C C . TYR A 1 195 ? 6.02 28.016 20.391 1 98.25 195 TYR A C 1
ATOM 1496 O O . TYR A 1 195 ? 7.234 27.953 20.594 1 98.25 195 TYR A O 1
ATOM 1504 N N . LEU A 1 196 ? 5.41 27.266 19.469 1 98.69 196 LEU A N 1
ATOM 1505 C CA . LEU A 1 196 ? 6.125 26.281 18.656 1 98.69 196 LEU A CA 1
ATOM 1506 C C . LEU A 1 196 ? 7.156 26.953 17.766 1 98.69 196 LEU A C 1
ATOM 1508 O O . LEU A 1 196 ? 8.266 26.453 17.594 1 98.69 196 LEU A O 1
ATOM 1512 N N . ARG A 1 197 ? 6.781 28.109 17.156 1 98.44 197 ARG A N 1
ATOM 1513 C CA . ARG A 1 197 ? 7.75 28.891 16.406 1 98.44 197 ARG A CA 1
ATOM 1514 C C . ARG A 1 197 ? 8.922 29.312 17.297 1 98.44 197 ARG A C 1
ATOM 1516 O O . ARG A 1 197 ? 10.078 29.156 16.906 1 98.44 197 ARG A O 1
ATOM 1523 N N . ASP A 1 198 ? 8.648 29.75 18.5 1 98.25 198 ASP A N 1
ATOM 1524 C CA . ASP A 1 198 ? 9.656 30.312 19.391 1 98.25 198 ASP A CA 1
ATOM 1525 C C . ASP A 1 198 ? 10.648 29.234 19.844 1 98.25 198 ASP A C 1
ATOM 1527 O O . ASP A 1 198 ? 11.828 29.516 20.031 1 98.25 198 ASP A O 1
ATOM 1531 N N . ILE A 1 199 ? 10.141 28.016 20 1 98 199 ILE A N 1
ATOM 1532 C CA . ILE A 1 199 ? 11.055 26.984 20.484 1 98 199 ILE A CA 1
ATOM 1533 C C . ILE A 1 199 ? 11.828 26.391 19.312 1 98 199 ILE A C 1
ATOM 1535 O O . ILE A 1 199 ? 12.75 25.594 19.516 1 98 199 ILE A O 1
ATOM 1539 N N . GLY A 1 200 ? 11.398 26.688 18.047 1 98.44 200 GLY A N 1
ATOM 1540 C CA . GLY A 1 200 ? 12.312 26.422 16.953 1 98.44 200 GLY A CA 1
ATOM 1541 C C . GLY A 1 200 ? 11.727 25.5 15.891 1 98.44 200 GLY A C 1
ATOM 1542 O O . GLY A 1 200 ? 12.445 25 15.023 1 98.44 200 GLY A O 1
ATOM 1543 N N . CYS A 1 201 ? 10.422 25.203 15.906 1 98.81 201 CYS A N 1
ATOM 1544 C CA . CYS A 1 201 ? 9.82 24.438 14.828 1 98.81 201 CYS A CA 1
ATOM 1545 C C . CYS A 1 201 ? 10.094 25.078 13.477 1 98.81 201 CYS A C 1
ATOM 1547 O O . CYS A 1 201 ? 10.055 26.297 13.352 1 98.81 201 CYS A O 1
ATOM 1549 N N . SER A 1 202 ? 10.336 24.234 12.477 1 98.69 202 SER A N 1
ATOM 1550 C CA . SER A 1 202 ? 10.672 24.719 11.148 1 98.69 202 SER A CA 1
ATOM 1551 C C . SER A 1 202 ? 9.422 25.016 10.328 1 98.69 202 SER A C 1
ATOM 1553 O O . SER A 1 202 ? 9.445 25.844 9.414 1 98.69 202 SER A O 1
ATOM 1555 N N . MET A 1 203 ? 8.352 24.266 10.578 1 98.81 203 MET A N 1
ATOM 1556 C CA . MET A 1 203 ? 7.055 24.391 9.922 1 98.81 203 MET A CA 1
ATOM 1557 C C . MET A 1 203 ? 5.922 24.062 10.883 1 98.81 203 MET A C 1
ATOM 1559 O O . MET A 1 203 ? 6.156 23.469 11.938 1 98.81 203 MET A O 1
ATOM 1563 N N . LEU A 1 204 ? 4.734 24.469 10.492 1 98.88 204 LEU A N 1
ATOM 1564 C CA . LEU A 1 204 ? 3.557 24.141 11.281 1 98.88 204 LEU A CA 1
ATOM 1565 C C . LEU A 1 204 ? 2.43 23.625 10.391 1 98.88 204 LEU A C 1
ATOM 1567 O O . LEU A 1 204 ? 2.082 24.266 9.398 1 98.88 204 LEU A O 1
ATOM 1571 N N . LEU A 1 205 ? 1.974 22.453 10.695 1 98.94 205 LEU A N 1
ATOM 1572 C CA . LEU A 1 205 ? 0.767 21.969 10.039 1 98.94 205 LEU A CA 1
ATOM 1573 C C . LEU A 1 205 ? -0.48 22.375 10.82 1 98.94 205 LEU A C 1
ATOM 1575 O O . LEU A 1 205 ? -0.544 22.203 12.039 1 98.94 205 LEU A O 1
ATOM 1579 N N . LEU A 1 206 ? -1.421 22.984 10.133 1 98.81 206 LEU A N 1
ATOM 1580 C CA . LEU A 1 206 ? -2.693 23.469 10.664 1 98.81 206 LEU A CA 1
ATOM 1581 C C . LEU A 1 206 ? -3.852 22.625 10.133 1 98.81 206 LEU A C 1
ATOM 1583 O O . LEU A 1 206 ? -4.152 22.672 8.938 1 98.81 206 LEU A O 1
ATOM 1587 N N . GLU A 1 207 ? -4.469 21.906 11.047 1 98.44 207 GLU A N 1
ATOM 1588 C CA . GLU A 1 207 ? -5.516 21 10.586 1 98.44 207 GLU A CA 1
ATOM 1589 C C . GLU A 1 207 ? -6.883 21.422 11.109 1 98.44 207 GLU A C 1
ATOM 1591 O O . GLU A 1 207 ? -7.07 21.578 12.32 1 98.44 207 GLU A O 1
ATOM 1596 N N . CYS A 1 208 ? -7.816 21.656 10.219 1 97.62 208 CYS A N 1
ATOM 1597 C CA . CYS A 1 208 ? -9.234 21.875 10.5 1 97.62 208 CYS A CA 1
ATOM 1598 C C . CYS A 1 208 ? -9.422 23.031 11.484 1 97.62 208 CYS A C 1
ATOM 1600 O O . CYS A 1 208 ? -10.078 22.859 12.516 1 97.62 208 CYS A O 1
ATOM 1602 N N . ILE A 1 209 ? -8.938 24.125 11.211 1 97.69 209 ILE A N 1
ATOM 1603 C CA . ILE A 1 209 ? -9.266 25.375 11.898 1 97.69 209 ILE A CA 1
ATOM 1604 C C . ILE A 1 209 ? -9.883 26.359 10.922 1 97.69 209 ILE A C 1
ATOM 1606 O O . ILE A 1 209 ? -9.695 26.25 9.711 1 97.69 209 ILE A O 1
ATOM 1610 N N . PRO A 1 210 ? -10.648 27.328 11.398 1 98.44 210 PRO A N 1
ATOM 1611 C CA . PRO A 1 210 ? -11.305 28.281 10.5 1 98.44 210 PRO A CA 1
ATOM 1612 C C . PRO A 1 210 ? -10.312 29.031 9.602 1 98.44 210 PRO A C 1
ATOM 1614 O O . PRO A 1 210 ? -9.227 29.391 10.047 1 98.44 210 PRO A O 1
ATOM 1617 N N . HIS A 1 211 ? -10.734 29.266 8.312 1 98.44 211 HIS A N 1
ATOM 1618 C CA . HIS A 1 211 ? -9.812 29.781 7.309 1 98.44 211 HIS A CA 1
ATOM 1619 C C . HIS A 1 211 ? -9.297 31.156 7.695 1 98.44 211 HIS A C 1
ATOM 1621 O O . HIS A 1 211 ? -8.133 31.484 7.445 1 98.44 211 HIS A O 1
ATOM 1627 N N . LYS A 1 212 ? -10.109 32 8.406 1 98.56 212 LYS A N 1
ATOM 1628 C CA . LYS A 1 212 ? -9.672 33.344 8.82 1 98.56 212 LYS A CA 1
ATOM 1629 C C . LYS A 1 212 ? -8.594 33.25 9.906 1 98.56 212 LYS A C 1
ATOM 1631 O O . LYS A 1 212 ? -7.664 34.062 9.93 1 98.56 212 LYS A O 1
ATOM 1636 N N . VAL A 1 213 ? -8.773 32.312 10.781 1 98.69 213 VAL A N 1
ATOM 1637 C CA . VAL A 1 213 ? -7.809 32.125 11.852 1 98.69 213 VAL A CA 1
ATOM 1638 C C . VAL A 1 213 ? -6.484 31.625 11.273 1 98.69 213 VAL A C 1
ATOM 1640 O O . VAL A 1 213 ? -5.414 32.094 11.648 1 98.69 213 VAL A O 1
ATOM 1643 N N . ALA A 1 214 ? -6.57 30.688 10.336 1 98.75 214 ALA A N 1
ATOM 1644 C CA . ALA A 1 214 ? -5.379 30.141 9.688 1 98.75 214 ALA A CA 1
ATOM 1645 C C . ALA A 1 214 ? -4.617 31.219 8.93 1 98.75 214 ALA A C 1
ATOM 1647 O O . ALA A 1 214 ? -3.385 31.266 8.977 1 98.75 214 ALA A O 1
ATOM 1648 N N . GLN A 1 215 ? -5.355 32.031 8.219 1 98.56 215 GLN A N 1
ATOM 1649 C CA . GLN A 1 215 ? -4.738 33.125 7.484 1 98.56 215 GLN A CA 1
ATOM 1650 C C . GLN A 1 215 ? -4.051 34.094 8.43 1 98.56 215 GLN A C 1
ATOM 1652 O O . GLN A 1 215 ? -2.914 34.5 8.195 1 98.56 215 GLN A O 1
ATOM 1657 N N . TYR A 1 216 ? -4.797 34.469 9.484 1 98.44 216 TYR A N 1
ATOM 1658 C CA . TYR A 1 216 ? -4.254 35.375 10.492 1 98.44 216 TYR A CA 1
ATOM 1659 C C . TYR A 1 216 ? -2.953 34.844 11.07 1 98.44 216 TYR A C 1
ATOM 1661 O O . TYR A 1 216 ? -1.953 35.562 11.141 1 98.44 216 TYR A O 1
ATOM 1669 N N . LEU A 1 217 ? -3.029 33.625 11.445 1 98.25 217 LEU A N 1
ATOM 1670 C CA . LEU A 1 217 ? -1.885 32.938 12.031 1 98.25 217 LEU A CA 1
ATOM 1671 C C . LEU A 1 217 ? -0.714 32.875 11.055 1 98.25 217 LEU A C 1
ATOM 1673 O O . LEU A 1 217 ? 0.426 33.156 11.43 1 98.25 217 LEU A O 1
ATOM 1677 N N . THR A 1 218 ? -0.919 32.531 9.828 1 98.56 218 THR A N 1
ATOM 1678 C CA . THR A 1 218 ? 0.109 32.406 8.797 1 98.56 218 THR A CA 1
ATOM 1679 C C . THR A 1 218 ? 0.811 33.75 8.57 1 98.56 218 THR A C 1
ATOM 1681 O O . THR A 1 218 ? 2.033 33.781 8.422 1 98.56 218 THR A O 1
ATOM 1684 N N . GLU A 1 219 ? 0.073 34.812 8.562 1 97.62 219 GLU A N 1
ATOM 1685 C CA . GLU A 1 219 ? 0.612 36.156 8.344 1 97.62 219 GLU A CA 1
ATOM 1686 C C . GLU A 1 219 ? 1.463 36.594 9.523 1 97.62 219 GLU A C 1
ATOM 1688 O O . GLU A 1 219 ? 2.371 37.406 9.367 1 97.62 219 GLU A O 1
ATOM 1693 N N . LYS A 1 220 ? 1.13 36.062 10.656 1 96.06 220 LYS A N 1
ATOM 1694 C CA . LYS A 1 220 ? 1.816 36.469 11.875 1 96.06 220 LYS A CA 1
ATOM 1695 C C . LYS A 1 220 ? 3.129 35.719 12.047 1 96.06 220 LYS A C 1
ATOM 1697 O O . LYS A 1 220 ? 4.062 36.219 12.68 1 96.06 220 LYS A O 1
ATOM 1702 N N . LEU A 1 221 ? 3.207 34.531 11.555 1 97.5 221 LEU A N 1
ATOM 1703 C CA . LEU A 1 221 ? 4.367 33.656 11.742 1 97.5 221 LEU A CA 1
ATOM 1704 C C . LEU A 1 221 ? 5.422 33.938 10.672 1 97.5 221 LEU A C 1
ATOM 1706 O O . LEU A 1 221 ? 5.102 34.406 9.586 1 97.5 221 LEU A O 1
ATOM 1710 N N . ASP A 1 222 ? 6.676 33.594 10.938 1 97.94 222 ASP A N 1
ATOM 1711 C CA . ASP A 1 222 ? 7.766 33.75 9.977 1 97.94 222 ASP A CA 1
ATOM 1712 C C . ASP A 1 222 ? 8.273 32.375 9.516 1 97.94 222 ASP A C 1
ATOM 1714 O O . ASP A 1 222 ? 9.398 32.25 9.031 1 97.94 222 ASP A O 1
ATOM 1718 N N . ILE A 1 223 ? 7.551 31.328 9.797 1 98.31 223 ILE A N 1
ATOM 1719 C CA . ILE A 1 223 ? 7.82 29.984 9.281 1 98.31 223 ILE A CA 1
ATOM 1720 C C . ILE A 1 223 ? 6.637 29.5 8.445 1 98.31 223 ILE A C 1
ATOM 1722 O O . ILE A 1 223 ? 5.508 29.969 8.633 1 98.31 223 ILE A O 1
ATOM 1726 N N . PRO A 1 224 ? 6.891 28.562 7.48 1 98.81 224 PRO A N 1
ATOM 1727 C CA . PRO A 1 224 ? 5.801 28.094 6.625 1 98.81 224 PRO A CA 1
ATOM 1728 C C . PRO A 1 224 ? 4.715 27.359 7.406 1 98.81 224 PRO A C 1
ATOM 1730 O O . PRO A 1 224 ? 5.02 26.609 8.336 1 98.81 224 PRO A O 1
ATOM 1733 N N . THR A 1 225 ? 3.457 27.594 7.051 1 98.88 225 THR A N 1
ATOM 1734 C CA . THR A 1 225 ? 2.309 26.844 7.543 1 98.88 225 THR A CA 1
ATOM 1735 C C . THR A 1 225 ? 1.76 25.922 6.457 1 98.88 225 THR A C 1
ATOM 1737 O O . THR A 1 225 ? 1.729 26.297 5.281 1 98.88 225 THR A O 1
ATOM 1740 N N . ILE A 1 226 ? 1.438 24.688 6.855 1 98.94 226 ILE A N 1
ATOM 1741 C CA . ILE A 1 226 ? 0.823 23.703 5.965 1 98.94 226 ILE A CA 1
ATOM 1742 C C . ILE A 1 226 ? -0.633 23.484 6.367 1 98.94 226 ILE A C 1
ATOM 1744 O O . ILE A 1 226 ? -0.912 23 7.469 1 98.94 226 ILE A O 1
ATOM 1748 N N . GLY A 1 227 ? -1.512 23.828 5.488 1 98.81 227 GLY A N 1
ATOM 1749 C CA . GLY A 1 227 ? -2.922 23.719 5.824 1 98.81 227 GLY A CA 1
ATOM 1750 C C . GLY A 1 227 ? -3.553 22.438 5.324 1 98.81 227 GLY A C 1
ATOM 1751 O O . GLY A 1 227 ? -3.221 21.953 4.238 1 98.81 227 GLY A O 1
ATOM 1752 N N . ILE A 1 228 ? -4.422 21.875 6.039 1 98.62 228 ILE A N 1
ATOM 1753 C CA . ILE A 1 228 ? -5.387 20.859 5.621 1 98.62 228 ILE A CA 1
ATOM 1754 C C . ILE A 1 228 ? -6.738 21.141 6.277 1 98.62 228 ILE A C 1
ATOM 1756 O O . ILE A 1 228 ? -6.855 21.094 7.504 1 98.62 228 ILE A O 1
ATOM 1760 N N . GLY A 1 229 ? -7.699 21.453 5.434 1 97.88 229 GLY A N 1
ATOM 1761 C CA . GLY A 1 229 ? -8.977 21.906 5.969 1 97.88 229 GLY A CA 1
ATOM 1762 C C . GLY A 1 229 ? -8.883 23.25 6.672 1 97.88 229 GLY A C 1
ATOM 1763 O O . GLY A 1 229 ? -9.602 23.5 7.641 1 97.88 229 GLY A O 1
ATOM 1764 N N . SER A 1 230 ? -8.008 24.047 6.266 1 98.38 230 SER A N 1
ATOM 1765 C CA . SER A 1 230 ? -7.781 25.297 6.977 1 98.38 230 SER A CA 1
ATOM 1766 C C . SER A 1 230 ? -7.793 26.484 6.02 1 98.38 230 SER A C 1
ATOM 1768 O O . SER A 1 230 ? -7.293 27.562 6.352 1 98.38 230 SER A O 1
ATOM 1770 N N . GLY A 1 231 ? -8.32 26.281 4.805 1 97.5 231 GLY A N 1
ATOM 1771 C CA . GLY A 1 231 ? -8.484 27.359 3.848 1 97.5 231 GLY A CA 1
ATOM 1772 C C . GLY A 1 231 ? -7.219 27.688 3.08 1 97.5 231 GLY A C 1
ATOM 1773 O O . GLY A 1 231 ? -6.184 27.047 3.289 1 97.5 231 GLY A O 1
ATOM 1774 N N . PRO A 1 232 ? -7.281 28.609 2.166 1 97.75 232 PRO A N 1
ATOM 1775 C CA . PRO A 1 232 ? -6.199 28.875 1.216 1 97.75 232 PRO A CA 1
ATOM 1776 C C . PRO A 1 232 ? -5.129 29.797 1.777 1 97.75 232 PRO A C 1
ATOM 1778 O O . PRO A 1 232 ? -4.129 30.078 1.108 1 97.75 232 PRO A O 1
ATOM 1781 N N . GLY A 1 233 ? -5.258 30.281 3.002 1 98.12 233 GLY A N 1
ATOM 1782 C CA . GLY A 1 233 ? -4.418 31.359 3.516 1 98.12 233 GLY A CA 1
ATOM 1783 C C . GLY A 1 233 ? -3.113 30.859 4.109 1 98.12 233 GLY A C 1
ATOM 1784 O O . GLY A 1 233 ? -2.33 31.641 4.648 1 98.12 233 GLY A O 1
ATOM 1785 N N . THR A 1 234 ? -2.828 29.531 3.975 1 98.69 234 THR A N 1
ATOM 1786 C CA . THR A 1 234 ? -1.589 28.984 4.508 1 98.69 234 THR A CA 1
ATOM 1787 C C . THR A 1 234 ? -0.502 28.953 3.438 1 98.69 234 THR A C 1
ATOM 1789 O O . THR A 1 234 ? -0.788 29.125 2.252 1 98.69 234 THR A O 1
ATOM 1792 N N . SER A 1 235 ? 0.747 28.781 3.869 1 98.75 235 SER A N 1
ATOM 1793 C CA . SER A 1 235 ? 1.896 28.797 2.969 1 98.75 235 SER A CA 1
ATOM 1794 C C . SER A 1 235 ? 1.882 27.578 2.045 1 98.75 235 SER A C 1
ATOM 1796 O O . SER A 1 235 ? 2.459 27.625 0.957 1 98.75 235 SER A O 1
ATOM 1798 N N . ALA A 1 236 ? 1.312 26.453 2.488 1 98.88 236 ALA A N 1
ATOM 1799 C CA . ALA A 1 236 ? 1.258 25.172 1.796 1 98.88 236 ALA A CA 1
ATOM 1800 C C . ALA A 1 236 ? -0.07 24.469 2.055 1 98.88 236 ALA A C 1
ATOM 1802 O O . ALA A 1 236 ? -0.81 24.844 2.971 1 98.88 236 ALA A O 1
ATOM 1803 N N . GLN A 1 237 ? -0.405 23.578 1.206 1 98.88 237 GLN A N 1
ATOM 1804 C CA . GLN A 1 237 ? -1.56 22.688 1.363 1 98.88 237 GLN A CA 1
ATOM 1805 C C . GLN A 1 237 ? -1.142 21.234 1.337 1 98.88 237 GLN A C 1
ATOM 1807 O O . GLN A 1 237 ? -0.268 20.844 0.559 1 98.88 237 GLN A O 1
ATOM 1812 N N . VAL A 1 238 ? -1.801 20.406 2.193 1 98.88 238 VAL A N 1
ATOM 1813 C CA . VAL A 1 238 ? -1.537 18.969 2.143 1 98.88 238 VAL A CA 1
ATOM 1814 C C . VAL A 1 238 ? -2.85 18.203 1.975 1 98.88 238 VAL A C 1
ATOM 1816 O O . VAL A 1 238 ? -3.875 18.594 2.539 1 98.88 238 VAL A O 1
ATOM 1819 N N . LEU A 1 239 ? -2.857 17.172 1.187 1 98.81 239 LEU A N 1
ATOM 1820 C CA . LEU A 1 239 ? -3.93 16.188 1.111 1 98.81 239 LEU A CA 1
ATOM 1821 C C . LEU A 1 239 ? -3.375 14.773 1.228 1 98.81 239 LEU A C 1
ATOM 1823 O O . LEU A 1 239 ? -2.225 14.523 0.864 1 98.81 239 LEU A O 1
ATOM 1827 N N . VAL A 1 240 ? -4.18 13.922 1.825 1 98.69 240 VAL A N 1
ATOM 1828 C CA . VAL A 1 240 ? -3.889 12.492 1.802 1 98.69 240 VAL A CA 1
ATOM 1829 C C . VAL A 1 240 ? -3.996 11.961 0.372 1 98.69 240 VAL A C 1
ATOM 1831 O O . VAL A 1 240 ? -5.035 12.109 -0.274 1 98.69 240 VAL A O 1
ATOM 1834 N N . GLN A 1 241 ? -2.967 11.328 -0.08 1 98.81 241 GLN A N 1
ATOM 1835 C CA . GLN A 1 241 ? -2.902 10.875 -1.467 1 98.81 241 GLN A CA 1
ATOM 1836 C C . GLN A 1 241 ? -4.078 9.969 -1.807 1 98.81 241 GLN A C 1
ATOM 1838 O O . GLN A 1 241 ? -4.68 10.094 -2.875 1 98.81 241 GLN A O 1
ATOM 1843 N N . ALA A 1 242 ? -4.383 9.047 -0.903 1 98.62 242 ALA A N 1
ATOM 1844 C CA . ALA A 1 242 ? -5.477 8.102 -1.128 1 98.62 242 ALA A CA 1
ATOM 1845 C C . ALA A 1 242 ? -6.805 8.828 -1.3 1 98.62 242 ALA A C 1
ATOM 1847 O O . ALA A 1 242 ? -7.652 8.414 -2.094 1 98.62 242 ALA A O 1
ATOM 1848 N N . ASP A 1 243 ? -6.973 9.945 -0.567 1 98.38 243 ASP A N 1
ATOM 1849 C CA . ASP A 1 243 ? -8.188 10.742 -0.69 1 98.38 243 ASP A CA 1
ATOM 1850 C C . ASP A 1 243 ? -8.203 11.516 -2.01 1 98.38 243 ASP A C 1
ATOM 1852 O O . ASP A 1 243 ? -9.219 11.523 -2.713 1 98.38 243 ASP A O 1
ATOM 1856 N N . LEU A 1 244 ? -7.109 12.086 -2.279 1 98.56 244 LEU A N 1
ATOM 1857 C CA . LEU A 1 244 ? -6.969 12.891 -3.49 1 98.56 244 LEU A CA 1
ATOM 1858 C C . LEU A 1 244 ? -7.246 12.055 -4.734 1 98.56 244 LEU A C 1
ATOM 1860 O O . LEU A 1 244 ? -7.941 12.5 -5.648 1 98.56 244 LEU A O 1
ATOM 1864 N N . LEU A 1 245 ? -6.742 10.82 -4.699 1 98.81 245 LEU A N 1
ATOM 1865 C CA . LEU A 1 245 ? -6.816 9.961 -5.875 1 98.81 245 LEU A CA 1
ATOM 1866 C C . LEU A 1 245 ? -8.062 9.086 -5.828 1 98.81 245 LEU A C 1
ATOM 1868 O O . LEU A 1 245 ? -8.289 8.273 -6.73 1 98.81 245 LEU A O 1
ATOM 1872 N N . GLY A 1 246 ? -8.906 9.18 -4.773 1 98.5 246 GLY A N 1
ATOM 1873 C CA . GLY A 1 246 ? -10.094 8.352 -4.66 1 98.5 246 GLY A CA 1
ATOM 1874 C C . GLY A 1 246 ? -9.789 6.867 -4.629 1 98.5 246 GLY A C 1
ATOM 1875 O O . GLY A 1 246 ? -10.414 6.082 -5.352 1 98.5 246 GLY A O 1
ATOM 1876 N N . MET A 1 247 ? -8.836 6.457 -3.738 1 98.56 247 MET A N 1
ATOM 1877 C CA . MET A 1 247 ? -8.359 5.078 -3.764 1 98.56 247 MET A CA 1
ATOM 1878 C C . MET A 1 247 ? -9.273 4.168 -2.955 1 98.56 247 MET A C 1
ATOM 1880 O O . MET A 1 247 ? -9.203 2.943 -3.074 1 98.56 247 MET A O 1
ATOM 1884 N N . LEU A 1 248 ? -10.094 4.703 -2.143 1 97.31 248 LEU A N 1
ATOM 1885 C CA . LEU A 1 248 ? -11.047 3.934 -1.354 1 97.31 248 LEU A CA 1
ATOM 1886 C C . LEU A 1 248 ? -12.477 4.316 -1.71 1 97.31 248 LEU A C 1
ATOM 1888 O O . LEU A 1 248 ? -12.727 5.414 -2.213 1 97.31 248 LEU A O 1
ATOM 1892 N N . ASP A 1 249 ? -13.391 3.35 -1.423 1 94.31 249 ASP A N 1
ATOM 1893 C CA . ASP A 1 249 ? -14.812 3.588 -1.672 1 94.31 249 ASP A CA 1
ATOM 1894 C C . ASP A 1 249 ? -15.492 4.191 -0.444 1 94.31 249 ASP A C 1
ATOM 1896 O O . ASP A 1 249 ? -16.484 3.656 0.045 1 94.31 249 ASP A O 1
ATOM 1900 N N . SER A 1 250 ? -14.891 5.102 0.156 1 93.56 250 SER A N 1
ATOM 1901 C CA . SER A 1 250 ? -15.438 5.785 1.325 1 93.56 250 SER A CA 1
ATOM 1902 C C . SER A 1 250 ? -15.523 7.289 1.093 1 93.56 250 SER A C 1
ATOM 1904 O O . SER A 1 250 ? -14.766 7.848 0.297 1 93.56 250 SER A O 1
ATOM 1906 N N . PRO A 1 251 ? -16.484 7.859 1.733 1 93.69 251 PRO A N 1
ATOM 1907 C CA . PRO A 1 251 ? -16.547 9.32 1.619 1 93.69 251 PRO A CA 1
ATOM 1908 C C . PRO A 1 251 ? -15.312 10.016 2.197 1 93.69 251 PRO A C 1
ATOM 1910 O O . PRO A 1 251 ? -14.68 9.484 3.115 1 93.69 251 PRO A O 1
ATOM 1913 N N . THR A 1 252 ? -15.008 11.125 1.587 1 94.94 252 THR A N 1
ATOM 1914 C CA . THR A 1 252 ? -13.914 11.945 2.088 1 94.94 252 THR A CA 1
ATOM 1915 C C . THR A 1 252 ? -14.438 13.156 2.852 1 94.94 252 THR A C 1
ATOM 1917 O O . THR A 1 252 ? -15.617 13.5 2.738 1 94.94 252 THR A O 1
ATOM 1920 N N . ALA A 1 253 ? -13.578 13.75 3.617 1 94 253 ALA A N 1
ATOM 1921 C CA . ALA A 1 253 ? -13.93 14.977 4.328 1 94 253 ALA A CA 1
ATOM 1922 C C . ALA A 1 253 ? -14.289 16.094 3.35 1 94 253 ALA A C 1
ATOM 1924 O O . ALA A 1 253 ? -13.891 16.047 2.184 1 94 253 ALA A O 1
ATOM 1925 N N . LYS A 1 254 ? -14.984 17.047 3.871 1 93.5 254 LYS A N 1
ATOM 1926 C CA . LYS A 1 254 ? -15.477 18.172 3.064 1 93.5 254 LYS A CA 1
ATOM 1927 C C . LYS A 1 254 ? -14.328 18.953 2.441 1 93.5 254 LYS A C 1
ATOM 1929 O O . LYS A 1 254 ? -14.445 19.453 1.326 1 93.5 254 LYS A O 1
ATOM 1934 N N . PHE A 1 255 ? -13.242 18.953 3.039 1 97.06 255 PHE A N 1
ATOM 1935 C CA . PHE A 1 255 ? -12.141 19.812 2.605 1 97.06 255 PHE A CA 1
ATOM 1936 C C . PHE A 1 255 ? -11.32 19.141 1.52 1 97.06 255 PHE A C 1
ATOM 1938 O O . PHE A 1 255 ? -10.406 19.75 0.954 1 97.06 255 PHE A O 1
ATOM 1945 N N . VAL A 1 256 ? -11.648 17.891 1.224 1 97.81 256 VAL A N 1
ATOM 1946 C CA . VAL A 1 256 ? -10.891 17.141 0.229 1 97.81 256 VAL A CA 1
ATOM 1947 C C . VAL A 1 256 ? -11.453 17.406 -1.163 1 97.81 256 VAL A C 1
ATOM 1949 O O . VAL A 1 256 ? -12.672 17.375 -1.362 1 97.81 256 VAL A O 1
ATOM 1952 N N . GLN A 1 257 ? -10.625 17.766 -2.043 1 97.62 257 GLN A N 1
ATOM 1953 C CA . GLN A 1 257 ? -10.961 17.734 -3.465 1 97.62 257 GLN A CA 1
ATOM 1954 C C . GLN A 1 257 ? -10.391 16.484 -4.133 1 97.62 257 GLN A C 1
ATOM 1956 O O . GLN A 1 257 ? -9.188 16.234 -4.078 1 97.62 257 GLN A O 1
ATOM 1961 N N . LYS A 1 258 ? -11.25 15.703 -4.77 1 97.56 258 LYS A N 1
ATOM 1962 C CA . LYS A 1 258 ? -10.812 14.523 -5.512 1 97.56 258 LYS A CA 1
ATOM 1963 C C . LYS A 1 258 ? -10.422 14.891 -6.941 1 97.56 258 LYS A C 1
ATOM 1965 O O . LYS A 1 258 ? -11.102 15.688 -7.594 1 97.56 258 LYS A O 1
ATOM 1970 N N . TYR A 1 259 ? -9.359 14.367 -7.348 1 98.44 259 TYR A N 1
ATOM 1971 C CA . TYR A 1 259 ? -8.883 14.617 -8.703 1 98.44 259 TYR A CA 1
ATOM 1972 C C . TYR A 1 259 ? -8.977 13.367 -9.555 1 98.44 259 TYR A C 1
ATOM 1974 O O . TYR A 1 259 ? -8.773 13.414 -10.773 1 98.44 259 TYR A O 1
ATOM 1982 N N . MET A 1 260 ? -9.234 12.242 -8.938 1 97.88 260 MET A N 1
ATOM 1983 C CA . MET A 1 260 ? -9.383 10.93 -9.562 1 97.88 260 MET A CA 1
ATOM 1984 C C . MET A 1 260 ? -10.328 10.047 -8.758 1 97.88 260 MET A C 1
ATOM 1986 O O . MET A 1 260 ? -10.586 10.312 -7.582 1 97.88 260 MET A O 1
ATOM 1990 N N . ASP A 1 261 ? -10.906 9.07 -9.398 1 98.06 261 ASP A N 1
ATOM 1991 C CA . ASP A 1 261 ? -11.656 8.008 -8.734 1 98.06 261 ASP A CA 1
ATOM 1992 C C . ASP A 1 261 ? -11.031 6.641 -9.008 1 98.06 261 ASP A C 1
ATOM 1994 O O . ASP A 1 261 ? -11.641 5.797 -9.68 1 98.06 261 ASP A O 1
ATOM 1998 N N . PHE A 1 262 ? -9.938 6.438 -8.375 1 98.69 262 PHE A N 1
ATOM 1999 C CA . PHE A 1 262 ? -9.148 5.246 -8.68 1 98.69 262 PHE A CA 1
ATOM 2000 C C . PHE A 1 262 ? -9.922 3.982 -8.32 1 98.69 262 PHE A C 1
ATOM 2002 O O . PHE A 1 262 ? -9.875 2.992 -9.047 1 98.69 262 PHE A O 1
ATOM 2009 N N . HIS A 1 263 ? -10.594 3.975 -7.207 1 98.5 263 HIS A N 1
ATOM 2010 C CA . HIS A 1 263 ? -11.281 2.771 -6.758 1 98.5 263 HIS A CA 1
ATOM 2011 C C . HIS A 1 263 ? -12.227 2.24 -7.836 1 98.5 263 HIS A C 1
ATOM 2013 O O . HIS A 1 263 ? -12.102 1.087 -8.258 1 98.5 263 HIS A O 1
ATOM 2019 N N . SER A 1 264 ? -13.109 3.076 -8.305 1 98.38 264 SER A N 1
ATOM 2020 C CA . SER A 1 264 ? -14.094 2.646 -9.305 1 98.38 264 SER A CA 1
ATOM 2021 C C . SER A 1 264 ? -13.414 2.244 -10.609 1 98.38 264 SER A C 1
ATOM 2023 O O . SER A 1 264 ? -13.789 1.247 -11.227 1 98.38 264 SER A O 1
ATOM 2025 N N . GLU A 1 265 ? -12.422 3.008 -10.977 1 98.62 265 GLU A N 1
ATOM 2026 C CA . GLU A 1 265 ? -11.711 2.723 -12.219 1 98.62 265 GLU A CA 1
ATOM 2027 C C . GLU A 1 265 ? -10.961 1.394 -12.133 1 98.62 265 GLU A C 1
ATOM 2029 O O . GLU A 1 265 ? -10.945 0.622 -13.094 1 98.62 265 GLU A O 1
ATOM 2034 N N . ALA A 1 266 ? -10.398 1.166 -11.016 1 98.81 266 ALA A N 1
ATOM 2035 C CA . ALA A 1 266 ? -9.648 -0.068 -10.812 1 98.81 266 ALA A CA 1
ATOM 2036 C C . ALA A 1 266 ? -10.578 -1.28 -10.797 1 98.81 266 ALA A C 1
ATOM 2038 O O . ALA A 1 266 ? -10.266 -2.316 -11.383 1 98.81 266 ALA A O 1
ATOM 2039 N N . VAL A 1 267 ? -11.688 -1.173 -10.109 1 98.75 267 VAL A N 1
ATOM 2040 C CA . VAL A 1 267 ? -12.656 -2.262 -10.07 1 98.75 267 VAL A CA 1
ATOM 2041 C C . VAL A 1 267 ? -13.125 -2.59 -11.484 1 98.75 267 VAL A C 1
ATOM 2043 O O . VAL A 1 267 ? -13.195 -3.762 -11.867 1 98.75 267 VAL A O 1
ATOM 2046 N N . ASN A 1 268 ? -13.406 -1.548 -12.227 1 98.69 268 ASN A N 1
ATOM 2047 C CA . ASN A 1 268 ? -13.828 -1.749 -13.609 1 98.69 268 ASN A CA 1
ATOM 2048 C C . ASN A 1 268 ? -12.742 -2.441 -14.43 1 98.69 268 ASN A C 1
ATOM 2050 O O . ASN A 1 268 ? -13.031 -3.312 -15.25 1 98.69 268 ASN A O 1
ATOM 2054 N N . ALA A 1 269 ? -11.516 -2.053 -14.25 1 98.81 269 ALA A N 1
ATOM 2055 C CA . ALA A 1 269 ? -10.391 -2.664 -14.945 1 98.81 269 ALA A CA 1
ATOM 2056 C C . ALA A 1 269 ? -10.266 -4.145 -14.594 1 98.81 269 ALA A C 1
ATOM 2058 O O . ALA A 1 269 ? -10.039 -4.98 -15.477 1 98.81 269 ALA A O 1
ATOM 2059 N N . ILE A 1 270 ? -10.422 -4.449 -13.359 1 98.81 270 ILE A N 1
ATOM 2060 C CA . ILE A 1 270 ? -10.352 -5.836 -12.906 1 98.81 270 ILE A CA 1
ATOM 2061 C C . ILE A 1 270 ? -11.508 -6.633 -13.5 1 98.81 270 ILE A C 1
ATOM 2063 O O . ILE A 1 270 ? -11.328 -7.773 -13.938 1 98.81 270 ILE A O 1
ATOM 2067 N N . GLU A 1 271 ? -12.688 -6.016 -13.539 1 98.75 271 GLU A N 1
ATOM 2068 C CA . GLU A 1 271 ? -13.828 -6.688 -14.156 1 98.75 271 GLU A CA 1
ATOM 2069 C C . GLU A 1 271 ? -13.562 -7 -15.625 1 98.75 271 GLU A C 1
ATOM 2071 O O . GLU A 1 271 ? -13.953 -8.055 -16.125 1 98.75 271 GLU A O 1
ATOM 2076 N N . HIS A 1 272 ? -12.945 -6.105 -16.297 1 98.81 272 HIS A N 1
ATOM 2077 C CA . HIS A 1 272 ? -12.586 -6.344 -17.703 1 98.81 272 HIS A CA 1
ATOM 2078 C C . HIS A 1 272 ? -11.602 -7.504 -17.828 1 98.81 272 HIS A C 1
ATOM 2080 O O . HIS A 1 272 ? -11.758 -8.352 -18.703 1 98.81 272 HIS A O 1
ATOM 2086 N N . TYR A 1 273 ? -10.648 -7.543 -17 1 98.81 273 TYR A N 1
ATOM 2087 C CA . TYR A 1 273 ? -9.711 -8.664 -16.953 1 98.81 273 TYR A CA 1
ATOM 2088 C C . TYR A 1 273 ? -10.453 -9.977 -16.734 1 98.81 273 TYR A C 1
ATOM 2090 O O . TYR A 1 273 ? -10.219 -10.953 -17.453 1 98.81 273 TYR A O 1
ATOM 2098 N N . VAL A 1 274 ? -11.352 -9.953 -15.758 1 98.75 274 VAL A N 1
ATOM 2099 C CA . VAL A 1 274 ? -12.109 -11.156 -15.422 1 98.75 274 VAL A CA 1
ATOM 2100 C C . VAL A 1 274 ? -12.93 -11.602 -16.641 1 98.75 274 VAL A C 1
ATOM 2102 O O . VAL A 1 274 ? -12.961 -12.789 -16.969 1 98.75 274 VAL A O 1
ATOM 2105 N N . GLU A 1 275 ? -13.539 -10.68 -17.281 1 98.56 275 GLU A N 1
ATOM 2106 C CA . GLU A 1 275 ? -14.32 -10.984 -18.469 1 98.56 275 GLU A CA 1
ATOM 2107 C C . GLU A 1 275 ? -13.438 -11.594 -19.562 1 98.56 275 GLU A C 1
ATOM 2109 O O . GLU A 1 275 ? -13.836 -12.555 -20.219 1 98.56 275 GLU A O 1
ATOM 2114 N N . ASP A 1 276 ? -12.281 -11.023 -19.734 1 98.69 276 ASP A N 1
ATOM 2115 C CA . ASP A 1 276 ? -11.359 -11.539 -20.734 1 98.69 276 ASP A CA 1
ATOM 2116 C C . ASP A 1 276 ? -10.922 -12.961 -20.422 1 98.69 276 ASP A C 1
ATOM 2118 O O . ASP A 1 276 ? -10.781 -13.797 -21.312 1 98.69 276 ASP A O 1
ATOM 2122 N N . VAL A 1 277 ? -10.688 -13.227 -19.125 1 98.56 277 VAL A N 1
ATOM 2123 C CA . VAL A 1 277 ? -10.297 -14.57 -18.703 1 98.56 277 VAL A CA 1
ATOM 2124 C C . VAL A 1 277 ? -11.445 -15.547 -18.953 1 98.56 277 VAL A C 1
ATOM 2126 O O . VAL A 1 277 ? -11.242 -16.609 -19.562 1 98.56 277 VAL A O 1
ATOM 2129 N N . LYS A 1 278 ? -12.641 -15.203 -18.547 1 97.75 278 LYS A N 1
ATOM 2130 C CA . LYS A 1 278 ? -13.789 -16.109 -18.594 1 97.75 278 LYS A CA 1
ATOM 2131 C C . LYS A 1 278 ? -14.266 -16.328 -20.031 1 97.75 278 LYS A C 1
ATOM 2133 O O . LYS A 1 278 ? -14.789 -17.391 -20.359 1 97.75 278 LYS A O 1
ATOM 2138 N N . SER A 1 279 ? -14.031 -15.344 -20.906 1 97.31 279 SER A N 1
ATOM 2139 C CA . SER A 1 279 ? -14.406 -15.484 -22.312 1 97.31 279 SER A CA 1
ATOM 2140 C C . SER A 1 279 ? -13.305 -16.156 -23.125 1 97.31 279 SER A C 1
ATOM 2142 O O . SER A 1 279 ? -13.5 -16.516 -24.281 1 97.31 279 SER A O 1
ATOM 2144 N N . GLY A 1 280 ? -12.086 -16.25 -22.547 1 95.88 280 GLY A N 1
ATOM 2145 C CA . GLY A 1 280 ? -10.961 -16.859 -23.234 1 95.88 280 GLY A CA 1
ATOM 2146 C C . GLY A 1 280 ? -10.18 -15.875 -24.078 1 95.88 280 GLY A C 1
ATOM 2147 O O . GLY A 1 280 ? -9.25 -16.266 -24.797 1 95.88 280 GLY A O 1
ATOM 2148 N N . THR A 1 281 ? -10.477 -14.578 -23.984 1 96.81 281 THR A N 1
ATOM 2149 C CA . THR A 1 281 ? -9.781 -13.531 -24.703 1 96.81 281 THR A CA 1
ATOM 2150 C C . THR A 1 281 ? -8.367 -13.336 -24.172 1 96.81 281 THR A C 1
ATOM 2152 O O . THR A 1 281 ? -7.438 -13.055 -24.922 1 96.81 281 THR A O 1
ATOM 2155 N N . PHE A 1 282 ? -8.203 -13.5 -22.938 1 98.06 282 PHE A N 1
ATOM 2156 C CA . PHE A 1 282 ? -6.922 -13.453 -22.25 1 98.06 282 PHE A CA 1
ATOM 2157 C C . PHE A 1 282 ? -6.68 -14.75 -21.484 1 98.06 282 PHE A C 1
ATOM 2159 O O . PHE A 1 282 ? -7.605 -15.312 -20.891 1 98.06 282 PHE A O 1
ATOM 2166 N N . PRO A 1 283 ? -5.41 -15.188 -21.516 1 98.06 283 PRO A N 1
ATOM 2167 C CA . PRO A 1 283 ? -4.246 -14.727 -22.266 1 98.06 283 PRO A CA 1
ATOM 2168 C C . PRO A 1 283 ? -4.309 -15.109 -23.75 1 98.06 283 PRO A C 1
ATOM 2170 O O . PRO A 1 283 ? -4.902 -16.125 -24.094 1 98.06 283 PRO A O 1
ATOM 2173 N N . ASN A 1 284 ? -3.809 -14.266 -24.547 1 97.06 284 ASN A N 1
ATOM 2174 C CA . ASN A 1 284 ? -3.6 -14.562 -25.969 1 97.06 284 ASN A CA 1
ATOM 2175 C C . ASN A 1 284 ? -2.314 -15.352 -26.188 1 97.06 284 ASN A C 1
ATOM 2177 O O . ASN A 1 284 ? -1.252 -14.969 -25.703 1 97.06 284 ASN A O 1
ATOM 2181 N N . VAL A 1 285 ? -2.377 -16.453 -26.969 1 96.56 285 VAL A N 1
ATOM 2182 C CA . VAL A 1 285 ? -1.255 -17.359 -27.141 1 96.56 285 VAL A CA 1
ATOM 2183 C C . VAL A 1 285 ? -0.089 -16.641 -27.797 1 96.56 285 VAL A C 1
ATOM 2185 O O . VAL A 1 285 ? 1.063 -16.797 -27.391 1 96.56 285 VAL A O 1
ATOM 2188 N N . GLU A 1 286 ? -0.348 -15.797 -28.734 1 95.44 286 GLU A N 1
ATOM 2189 C CA . GLU A 1 286 ? 0.694 -15.117 -29.5 1 95.44 286 GLU A CA 1
ATOM 2190 C C . GLU A 1 286 ? 1.382 -14.039 -28.672 1 95.44 286 GLU A C 1
ATOM 2192 O O . GLU A 1 286 ? 2.604 -13.883 -28.734 1 95.44 286 GLU A O 1
ATOM 2197 N N . THR A 1 287 ? 0.655 -13.383 -27.844 1 95.62 287 THR A N 1
ATOM 2198 C CA . THR A 1 287 ? 1.171 -12.188 -27.172 1 95.62 287 THR A CA 1
ATOM 2199 C C . THR A 1 287 ? 1.587 -12.5 -25.75 1 95.62 287 THR A C 1
ATOM 2201 O O . THR A 1 287 ? 2.539 -11.914 -25.234 1 95.62 287 THR A O 1
ATOM 2204 N N . HIS A 1 288 ? 0.842 -13.484 -25.109 1 97.19 288 HIS A N 1
ATOM 2205 C CA . HIS A 1 288 ? 0.978 -13.602 -23.656 1 97.19 288 HIS A CA 1
ATOM 2206 C C . HIS A 1 288 ? 1.53 -14.969 -23.266 1 97.19 288 HIS A C 1
ATOM 2208 O O . HIS A 1 288 ? 1.472 -15.352 -22.094 1 97.19 288 HIS A O 1
ATOM 2214 N N . SER A 1 289 ? 2.037 -15.766 -24.203 1 96.44 289 SER A N 1
ATOM 2215 C CA . SER A 1 289 ? 2.447 -17.125 -23.875 1 96.44 289 SER A CA 1
ATOM 2216 C C . SER A 1 289 ? 3.83 -17.438 -24.438 1 96.44 289 SER A C 1
ATOM 2218 O O . SER A 1 289 ? 4.406 -16.625 -25.172 1 96.44 289 SER A O 1
ATOM 2220 N N . TYR A 1 290 ? 4.348 -18.547 -24 1 96.69 290 TYR A N 1
ATOM 2221 C CA . TYR A 1 290 ? 5.645 -19.016 -24.469 1 96.69 290 TYR A CA 1
ATOM 2222 C C . TYR A 1 290 ? 5.512 -20.328 -25.219 1 96.69 290 TYR A C 1
ATOM 2224 O O . TYR A 1 290 ? 4.727 -21.203 -24.828 1 96.69 290 TYR A O 1
ATOM 2232 N N . PRO A 1 291 ? 6.281 -20.484 -26.266 1 95.81 291 PRO A N 1
ATOM 2233 C CA . PRO A 1 291 ? 6.172 -21.688 -27.094 1 95.81 291 PRO A CA 1
ATOM 2234 C C . PRO A 1 291 ? 7.137 -22.797 -26.656 1 95.81 291 PRO A C 1
ATOM 2236 O O . PRO A 1 291 ? 8.062 -22.547 -25.875 1 95.81 291 PRO A O 1
ATOM 2239 N N . ILE A 1 292 ? 6.836 -24 -27.125 1 97.44 292 ILE A N 1
ATOM 2240 C CA . ILE A 1 292 ? 7.754 -25.141 -27.125 1 97.44 292 ILE A CA 1
ATOM 2241 C C . ILE A 1 292 ? 7.836 -25.719 -28.547 1 97.44 292 ILE A C 1
ATOM 2243 O O . ILE A 1 292 ? 6.824 -25.797 -29.25 1 97.44 292 ILE A O 1
ATOM 2247 N N . LYS A 1 293 ? 9.109 -26.062 -28.969 1 97.81 293 LYS A N 1
ATOM 2248 C CA . LYS A 1 293 ? 9.234 -26.719 -30.266 1 97.81 293 LYS A CA 1
ATOM 2249 C C . LYS A 1 293 ? 8.414 -28 -30.328 1 97.81 293 LYS A C 1
ATOM 2251 O O . LYS A 1 293 ? 8.375 -28.766 -29.344 1 97.81 293 LYS A O 1
ATOM 2256 N N . GLU A 1 294 ? 7.82 -28.234 -31.469 1 97.81 294 GLU A N 1
ATOM 2257 C CA . GLU A 1 294 ? 6.984 -29.422 -31.641 1 97.81 294 GLU A CA 1
ATOM 2258 C C . GLU A 1 294 ? 7.77 -30.703 -31.344 1 97.81 294 GLU A C 1
ATOM 2260 O O . GLU A 1 294 ? 7.258 -31.625 -30.719 1 97.81 294 GLU A O 1
ATOM 2265 N N . GLU A 1 295 ? 8.945 -30.734 -31.797 1 98.06 295 GLU A N 1
ATOM 2266 C CA . GLU A 1 295 ? 9.797 -31.906 -31.578 1 98.06 295 GLU A CA 1
ATOM 2267 C C . GLU A 1 295 ? 10.039 -32.156 -30.094 1 98.06 295 GLU A C 1
ATOM 2269 O O . GLU A 1 295 ? 10.047 -33.281 -29.625 1 98.06 295 GLU A O 1
ATOM 2274 N N . GLU A 1 296 ? 10.242 -31.078 -29.422 1 98.12 296 GLU A N 1
ATOM 2275 C CA . GLU A 1 296 ? 10.461 -31.172 -27.984 1 98.12 296 GLU A CA 1
ATOM 2276 C C . GLU A 1 296 ? 9.195 -31.625 -27.266 1 98.12 296 GLU A C 1
ATOM 2278 O O . GLU A 1 296 ? 9.258 -32.438 -26.344 1 98.12 296 GLU A O 1
ATOM 2283 N N . PHE A 1 297 ? 8.062 -31.156 -27.656 1 98 297 PHE A N 1
ATOM 2284 C CA . PHE A 1 297 ? 6.789 -31.531 -27.062 1 98 297 PHE A CA 1
ATOM 2285 C C . PHE A 1 297 ? 6.508 -33 -27.266 1 98 297 PHE A C 1
ATOM 2287 O O . PHE A 1 297 ? 6.117 -33.719 -26.328 1 98 297 PHE A O 1
ATOM 2294 N N . GLU A 1 298 ? 6.762 -33.438 -28.453 1 97.88 298 GLU A N 1
ATOM 2295 C CA . GLU A 1 298 ? 6.555 -34.844 -28.766 1 97.88 298 GLU A CA 1
ATOM 2296 C C . GLU A 1 298 ? 7.512 -35.75 -27.984 1 97.88 298 GLU A C 1
ATOM 2298 O O . GLU A 1 298 ? 7.125 -36.812 -27.516 1 97.88 298 GLU A O 1
ATOM 2303 N N . ALA A 1 299 ? 8.695 -35.281 -27.922 1 97.88 299 ALA A N 1
ATOM 2304 C CA . ALA A 1 299 ? 9.695 -36 -27.156 1 97.88 299 ALA A CA 1
ATOM 2305 C C . ALA A 1 299 ? 9.289 -36.094 -25.688 1 97.88 299 ALA A C 1
ATOM 2307 O O . ALA A 1 299 ? 9.516 -37.125 -25.031 1 97.88 299 ALA A O 1
ATOM 2308 N N . MET A 1 300 ? 8.695 -35.062 -25.125 1 97.25 300 MET A N 1
ATOM 2309 C CA . MET A 1 300 ? 8.188 -35.062 -23.75 1 97.25 300 MET A CA 1
ATOM 2310 C C . MET A 1 300 ? 7.109 -36.125 -23.562 1 97.25 300 MET A C 1
ATOM 2312 O O . MET A 1 300 ? 7.148 -36.875 -22.594 1 97.25 300 MET A O 1
ATOM 2316 N N . GLU A 1 301 ? 6.203 -36.219 -24.469 1 96.94 301 GLU A N 1
ATOM 2317 C CA . GLU A 1 301 ? 5.133 -37.219 -24.391 1 96.94 301 GLU A CA 1
ATOM 2318 C C . GLU A 1 301 ? 5.695 -38.625 -24.375 1 96.94 301 GLU A C 1
ATOM 2320 O O . GLU A 1 301 ? 5.215 -39.469 -23.625 1 96.94 301 GLU A O 1
ATOM 2325 N N . LYS A 1 302 ? 6.711 -38.844 -25.203 1 96.69 302 LYS A N 1
ATOM 2326 C CA . LYS A 1 302 ? 7.34 -40.156 -25.266 1 96.69 302 LYS A CA 1
ATOM 2327 C C . LYS A 1 302 ? 8.031 -40.5 -23.953 1 96.69 302 LYS A C 1
ATOM 2329 O O . LYS A 1 302 ? 7.969 -41.656 -23.484 1 96.69 302 LYS A O 1
ATOM 2334 N N . LEU A 1 303 ? 8.68 -39.531 -23.422 1 96.25 303 LEU A N 1
ATOM 2335 C CA . LEU A 1 303 ? 9.352 -39.719 -22.141 1 96.25 303 LEU A CA 1
ATOM 2336 C C . LEU A 1 303 ? 8.359 -40.125 -21.062 1 96.25 303 LEU A C 1
ATOM 2338 O O . LEU A 1 303 ? 8.664 -41 -20.219 1 96.25 303 LEU A O 1
ATOM 2342 N N . LEU A 1 304 ? 7.188 -39.562 -21.078 1 95 304 LEU A N 1
ATOM 2343 C CA . LEU A 1 304 ? 6.176 -39.812 -20.047 1 95 304 LEU A CA 1
ATOM 2344 C C . LEU A 1 304 ? 5.547 -41.188 -20.219 1 95 304 LEU A C 1
ATOM 2346 O O . LEU A 1 304 ? 5.102 -41.812 -19.25 1 95 304 LEU A O 1
ATOM 2350 N N . GLN A 1 305 ? 5.496 -41.688 -21.438 1 93.12 305 GLN A N 1
ATOM 2351 C CA . GLN A 1 305 ? 4.938 -43 -21.734 1 93.12 305 GLN A CA 1
ATOM 2352 C C . GLN A 1 305 ? 5.891 -44.094 -21.281 1 93.12 305 GLN A C 1
ATOM 2354 O O . GLN A 1 305 ? 5.453 -45.188 -20.922 1 93.12 305 GLN A O 1
ATOM 2359 N N . GLN A 1 306 ? 7.156 -43.875 -21.406 1 90.06 306 GLN A N 1
ATOM 2360 C CA . GLN A 1 306 ? 8.156 -44.844 -21.016 1 90.06 306 GLN A CA 1
ATOM 2361 C C . GLN A 1 306 ? 8.172 -45.031 -19.5 1 90.06 306 GLN A C 1
ATOM 2363 O O . GLN A 1 306 ? 8.547 -46.094 -19 1 90.06 306 GLN A O 1
ATOM 2368 N N . ASP A 1 307 ? 7.828 -44.094 -18.781 1 80.56 307 ASP A N 1
ATOM 2369 C CA . ASP A 1 307 ? 7.84 -44.156 -17.312 1 80.56 307 ASP A CA 1
ATOM 2370 C C . ASP A 1 307 ? 6.609 -44.906 -16.797 1 80.56 307 ASP A C 1
ATOM 2372 O O . ASP A 1 307 ? 6.57 -45.281 -15.633 1 80.56 307 ASP A O 1
ATOM 2376 N N . HIS A 1 308 ? 5.586 -45.156 -17.609 1 66.62 308 HIS A N 1
ATOM 2377 C CA . HIS A 1 308 ? 4.441 -46 -17.234 1 66.62 308 HIS A CA 1
ATOM 2378 C C . HIS A 1 308 ? 4.547 -47.406 -17.828 1 66.62 308 HIS A C 1
ATOM 2380 O O . HIS A 1 308 ? 5.023 -47.562 -18.938 1 66.62 308 HIS A O 1
ATOM 2386 N N . MET B 1 1 ? -71.688 -3.705 39.375 1 30.2 1 MET B N 1
ATOM 2387 C CA . MET B 1 1 ? -71.562 -4.461 38.125 1 30.2 1 MET B CA 1
ATOM 2388 C C . MET B 1 1 ? -70.75 -3.719 37.094 1 30.2 1 MET B C 1
ATOM 2390 O O . MET B 1 1 ? -71.25 -2.916 36.312 1 30.2 1 MET B O 1
ATOM 2394 N N . SER B 1 2 ? -69.5 -3.168 37.562 1 30.61 2 SER B N 1
ATOM 2395 C CA . SER B 1 2 ? -68.562 -2.209 36.969 1 30.61 2 SER B CA 1
ATOM 2396 C C . SER B 1 2 ? -67.875 -2.783 35.719 1 30.61 2 SER B C 1
ATOM 2398 O O . SER B 1 2 ? -67.438 -3.916 35.75 1 30.61 2 SER B O 1
ATOM 2400 N N . SER B 1 3 ? -68.375 -2.393 34.531 1 28.91 3 SER B N 1
ATOM 2401 C CA . SER B 1 3 ? -68.125 -2.725 33.125 1 28.91 3 SER B CA 1
ATOM 2402 C C . SER B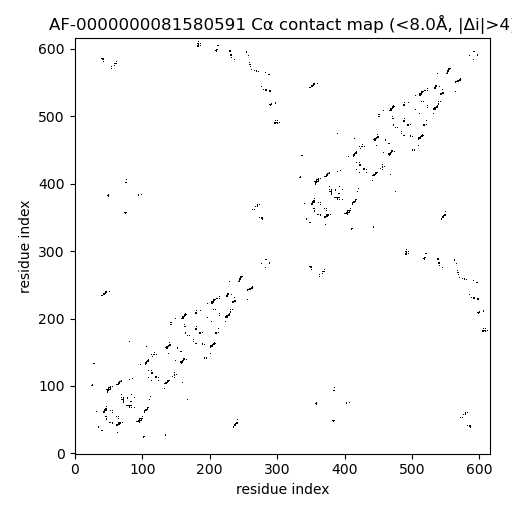 1 3 ? -66.688 -2.49 32.75 1 28.91 3 SER B C 1
ATOM 2404 O O . SER B 1 3 ? -66.25 -1.346 32.656 1 28.91 3 SER B O 1
ATOM 2406 N N . PHE B 1 4 ? -65.688 -3.24 33.312 1 31.8 4 PHE B N 1
ATOM 2407 C CA . PHE B 1 4 ? -64.25 -3.109 33.062 1 31.8 4 PHE B CA 1
ATOM 2408 C C . PHE B 1 4 ? -63.938 -3.404 31.594 1 31.8 4 PHE B C 1
ATOM 2410 O O . PHE B 1 4 ? -64.188 -4.504 31.109 1 31.8 4 PHE B O 1
ATOM 2417 N N . SER B 1 5 ? -64.062 -2.348 30.734 1 29.33 5 SER B N 1
ATOM 2418 C CA . SER B 1 5 ? -63.781 -2.363 29.297 1 29.33 5 SER B CA 1
ATOM 2419 C C . SER B 1 5 ? -62.406 -2.877 28.984 1 29.33 5 SER B C 1
ATOM 2421 O O . SER B 1 5 ? -61.406 -2.428 29.578 1 29.33 5 SER B O 1
ATOM 2423 N N . VAL B 1 6 ? -62.25 -4.137 28.531 1 33.75 6 VAL B N 1
ATOM 2424 C CA . VAL B 1 6 ? -61.094 -4.93 28.109 1 33.75 6 VAL B CA 1
ATOM 2425 C C . VAL B 1 6 ? -60.375 -4.223 26.969 1 33.75 6 VAL B C 1
ATOM 2427 O O . VAL B 1 6 ? -60.969 -4.02 25.891 1 33.75 6 VAL B O 1
ATOM 2430 N N . PHE B 1 7 ? -59.5 -3.193 27.266 1 27.84 7 PHE B N 1
ATOM 2431 C CA . PHE B 1 7 ? -58.719 -2.531 26.234 1 27.84 7 PHE B CA 1
ATOM 2432 C C . PHE B 1 7 ? -57.875 -3.545 25.453 1 27.84 7 PHE B C 1
ATOM 2434 O O . PHE B 1 7 ? -57.094 -4.297 26.031 1 27.84 7 PHE B O 1
ATOM 2441 N N . ARG B 1 8 ? -58.469 -4.078 24.328 1 28.34 8 ARG B N 1
ATOM 2442 C CA . ARG B 1 8 ? -57.812 -4.961 23.375 1 28.34 8 ARG B CA 1
ATOM 2443 C C . ARG B 1 8 ? -56.5 -4.379 22.906 1 28.34 8 ARG B C 1
ATOM 2445 O O . ARG B 1 8 ? -56.438 -3.24 22.438 1 28.34 8 ARG B O 1
ATOM 2452 N N . SER B 1 9 ? -55.344 -4.773 23.516 1 28.84 9 SER B N 1
ATOM 2453 C CA . SER B 1 9 ? -53.938 -4.484 23.234 1 28.84 9 SER B CA 1
ATOM 2454 C C . SER B 1 9 ? -53.594 -4.742 21.766 1 28.84 9 SER B C 1
ATOM 2456 O O . SER B 1 9 ? -53.75 -5.859 21.281 1 28.84 9 SER B O 1
ATOM 2458 N N . LEU B 1 10 ? -54 -3.834 20.859 1 29.17 10 LEU B N 1
ATOM 2459 C CA . LEU B 1 10 ? -53.562 -3.896 19.453 1 29.17 10 LEU B CA 1
ATOM 2460 C C . LEU B 1 10 ? -52.062 -3.949 19.344 1 29.17 10 LEU B C 1
ATOM 2462 O O . LEU B 1 10 ? -51.375 -2.957 19.625 1 29.17 10 LEU B O 1
ATOM 2466 N N . ALA B 1 11 ? -51.438 -4.996 19.828 1 32.31 11 ALA B N 1
ATOM 2467 C CA . ALA B 1 11 ? -50 -5.078 19.531 1 32.31 11 ALA B CA 1
ATOM 2468 C C . ALA B 1 11 ? -49.75 -5.043 18.031 1 32.31 11 ALA B C 1
ATOM 2470 O O . ALA B 1 11 ? -50.281 -5.875 17.281 1 32.31 11 ALA B O 1
ATOM 2471 N N . PRO B 1 12 ? -49.406 -3.799 17.484 1 32 12 PRO B N 1
ATOM 2472 C CA . PRO B 1 12 ? -49.062 -3.863 16.062 1 32 12 PRO B CA 1
ATOM 2473 C C . PRO B 1 12 ? -48 -4.93 15.773 1 32 12 PRO B C 1
ATOM 2475 O O . PRO B 1 12 ? -47.156 -5.207 16.609 1 32 12 PRO B O 1
ATOM 2478 N N . ARG B 1 13 ? -48.406 -6.035 15.078 1 35.97 13 ARG B N 1
ATOM 2479 C CA . ARG B 1 13 ? -47.438 -6.988 14.508 1 35.97 13 ARG B CA 1
ATOM 2480 C C . ARG B 1 13 ? -46.375 -6.277 13.68 1 35.97 13 ARG B C 1
ATOM 2482 O O . ARG B 1 13 ? -46.656 -5.859 12.555 1 35.97 13 ARG B O 1
ATOM 2489 N N . LEU B 1 14 ? -45.656 -5.34 14.25 1 31.03 14 LEU B N 1
ATOM 2490 C CA . LEU B 1 14 ? -44.562 -4.879 13.406 1 31.03 14 LEU B CA 1
ATOM 2491 C C . LEU B 1 14 ? -43.75 -6.059 12.867 1 31.03 14 LEU B C 1
ATOM 2493 O O . LEU B 1 14 ? -43.094 -6.754 13.633 1 31.03 14 LEU B O 1
ATOM 2497 N N . GLY B 1 15 ? -44.344 -6.832 12 1 30 15 GLY B N 1
ATOM 2498 C CA . GLY B 1 15 ? -43.531 -7.766 11.273 1 30 15 GLY B CA 1
ATOM 2499 C C . GLY B 1 15 ? -42.281 -7.125 10.695 1 30 15 GLY B C 1
ATOM 2500 O O . GLY B 1 15 ? -42.344 -6.441 9.672 1 30 15 GLY B O 1
ATOM 2501 N N . ALA B 1 16 ? -41.438 -6.645 11.547 1 33.44 16 ALA B N 1
ATOM 2502 C CA . ALA B 1 16 ? -40.125 -6.293 10.977 1 33.44 16 ALA B CA 1
ATOM 2503 C C . ALA B 1 16 ? -39.656 -7.359 9.984 1 33.44 16 ALA B C 1
ATOM 2505 O O . ALA B 1 16 ? -39.5 -8.523 10.359 1 33.44 16 ALA B O 1
ATOM 2506 N N . ARG B 1 17 ? -40.094 -7.281 8.82 1 33.28 17 ARG B N 1
ATOM 2507 C CA . ARG B 1 17 ? -39.469 -8.109 7.785 1 33.28 17 ARG B CA 1
ATOM 2508 C C . ARG B 1 17 ? -37.938 -8.109 7.93 1 33.28 17 ARG B C 1
ATOM 2510 O O . ARG B 1 17 ? -37.312 -7.062 7.852 1 33.28 17 ARG B O 1
ATOM 2517 N N . TYR B 1 18 ? -37.406 -8.883 8.812 1 36.12 18 TYR B N 1
ATOM 2518 C CA . TYR B 1 18 ? -36 -9.219 8.711 1 36.12 18 TYR B CA 1
ATOM 2519 C C . TYR B 1 18 ? -35.594 -9.461 7.262 1 36.12 18 TYR B C 1
ATOM 2521 O O . TYR B 1 18 ? -36.031 -10.43 6.645 1 36.12 18 TYR B O 1
ATOM 2529 N N . SER B 1 19 ? -35.719 -8.445 6.461 1 35.72 19 SER B N 1
ATOM 2530 C CA . SER B 1 19 ? -35.031 -8.703 5.207 1 35.72 19 SER B CA 1
ATOM 2531 C C . SER B 1 19 ? -33.75 -9.5 5.438 1 35.72 19 SER B C 1
ATOM 2533 O O . SER B 1 19 ? -32.906 -9.102 6.238 1 35.72 19 SER B O 1
ATOM 2535 N N . SER B 1 20 ? -33.781 -10.781 5.398 1 39.53 20 SER B N 1
ATOM 2536 C CA . SER B 1 20 ? -32.625 -11.633 5.383 1 39.53 20 SER B CA 1
ATOM 2537 C C . SER B 1 20 ? -31.484 -11.008 4.57 1 39.53 20 SER B C 1
ATOM 2539 O O . SER B 1 20 ? -31.562 -10.945 3.34 1 39.53 20 SER B O 1
ATOM 2541 N N . HIS B 1 21 ? -31.031 -9.859 4.871 1 41.88 21 HIS B N 1
ATOM 2542 C CA . HIS B 1 21 ? -29.75 -9.523 4.273 1 41.88 21 HIS B CA 1
ATOM 2543 C C . HIS B 1 21 ? -28.828 -10.734 4.25 1 41.88 21 HIS B C 1
ATOM 2545 O O . HIS B 1 21 ? -28.469 -11.273 5.301 1 41.88 21 HIS B O 1
ATOM 2551 N N . VAL B 1 22 ? -29.078 -11.625 3.459 1 41.84 22 VAL B N 1
ATOM 2552 C CA . VAL B 1 22 ? -28.109 -12.711 3.312 1 41.84 22 VAL B CA 1
ATOM 2553 C C . VAL B 1 22 ? -26.703 -12.172 3.492 1 41.84 22 VAL B C 1
ATOM 2555 O O . VAL B 1 22 ? -26.234 -11.359 2.686 1 41.84 22 VAL B O 1
ATOM 2558 N N . ALA B 1 23 ? -26.234 -12.078 4.621 1 55.53 23 ALA B N 1
ATOM 2559 C CA . ALA B 1 23 ? -24.859 -11.727 4.914 1 55.53 23 ALA B CA 1
ATOM 2560 C C . ALA B 1 23 ? -23.891 -12.383 3.924 1 55.53 23 ALA B C 1
ATOM 2562 O O . ALA B 1 23 ? -23.875 -13.609 3.795 1 55.53 23 ALA B O 1
ATOM 2563 N N . VAL B 1 24 ? -23.328 -11.719 2.846 1 69.19 24 VAL B N 1
ATOM 2564 C CA . VAL B 1 24 ? -22.391 -12.25 1.861 1 69.19 24 VAL B CA 1
ATOM 2565 C C . VAL B 1 24 ? -21.203 -12.898 2.572 1 69.19 24 VAL B C 1
ATOM 2567 O O . VAL B 1 24 ? -20.531 -12.242 3.367 1 69.19 24 VAL B O 1
ATOM 2570 N N . ARG B 1 25 ? -21.156 -14.242 2.514 1 89.56 25 ARG B N 1
ATOM 2571 C CA . ARG B 1 25 ? -20.094 -14.992 3.166 1 89.56 25 ARG B CA 1
ATOM 2572 C C . ARG B 1 25 ? -18.875 -15.117 2.26 1 89.56 25 ARG B C 1
ATOM 2574 O O . ARG B 1 25 ? -18.984 -14.984 1.039 1 89.56 25 ARG B O 1
ATOM 2581 N N . GLN B 1 26 ? -17.703 -15.328 2.814 1 96.19 26 GLN B N 1
ATOM 2582 C CA . GLN B 1 26 ? -16.453 -15.516 2.076 1 96.19 26 GLN B CA 1
ATOM 2583 C C . GLN B 1 26 ? -16.453 -16.859 1.355 1 96.19 26 GLN B C 1
ATOM 2585 O O . GLN B 1 26 ? -16.859 -17.875 1.917 1 96.19 26 GLN B O 1
ATOM 2590 N N . LYS B 1 27 ? -16.016 -16.891 0.139 1 97.25 27 LYS B N 1
ATOM 2591 C CA . LYS B 1 27 ? -15.922 -18.125 -0.64 1 97.25 27 LYS B CA 1
ATOM 2592 C C . LYS B 1 27 ? -14.945 -19.109 0 1 97.25 27 LYS B C 1
ATOM 2594 O O . LYS B 1 27 ? -13.938 -18.688 0.582 1 97.25 27 LYS B O 1
ATOM 2599 N N . THR B 1 28 ? -15.305 -20.344 -0.178 1 97.31 28 THR B N 1
ATOM 2600 C CA . THR B 1 28 ? -14.5 -21.422 0.374 1 97.31 28 THR B CA 1
ATOM 2601 C C . THR B 1 28 ? -13.859 -22.25 -0.742 1 97.31 28 THR B C 1
ATOM 2603 O O . THR B 1 28 ? -14.148 -22.031 -1.922 1 97.31 28 THR B O 1
ATOM 2606 N N . LEU B 1 29 ? -12.961 -23.172 -0.3 1 97.94 29 LEU B N 1
ATOM 2607 C CA . LEU B 1 29 ? -12.352 -24.078 -1.258 1 97.94 29 LEU B CA 1
ATOM 2608 C C . LEU B 1 29 ? -13.422 -24.906 -1.981 1 97.94 29 LEU B C 1
ATOM 2610 O O . LEU B 1 29 ? -13.281 -25.203 -3.17 1 97.94 29 LEU B O 1
ATOM 2614 N N . THR B 1 30 ? -14.445 -25.219 -1.33 1 97.75 30 THR B N 1
ATOM 2615 C CA . THR B 1 30 ? -15.562 -25.953 -1.92 1 97.75 30 THR B CA 1
ATOM 2616 C C . THR B 1 30 ? -16.203 -25.156 -3.043 1 97.75 30 THR B C 1
ATOM 2618 O O . THR B 1 30 ? -16.547 -25.703 -4.09 1 97.75 30 THR B O 1
ATOM 2621 N N . ASP B 1 31 ? -16.391 -23.859 -2.789 1 97.81 31 ASP B N 1
ATOM 2622 C CA . ASP B 1 31 ? -16.953 -22.984 -3.816 1 97.81 31 ASP B CA 1
ATOM 2623 C C . ASP B 1 31 ? -16.062 -22.953 -5.055 1 97.81 31 ASP B C 1
ATOM 2625 O O . ASP B 1 31 ? -16.562 -22.984 -6.184 1 97.81 31 ASP B O 1
ATOM 2629 N N . ILE B 1 32 ? -14.766 -22.922 -4.852 1 98.38 32 ILE B N 1
ATOM 2630 C CA . ILE B 1 32 ? -13.812 -22.891 -5.953 1 98.38 32 ILE B CA 1
ATOM 2631 C C . ILE B 1 32 ? -13.867 -24.203 -6.727 1 98.38 32 ILE B C 1
ATOM 2633 O O . ILE B 1 32 ? -13.883 -24.203 -7.957 1 98.38 32 ILE B O 1
ATOM 2637 N N . LYS B 1 33 ? -13.945 -25.281 -6.031 1 97.81 33 LYS B N 1
ATOM 2638 C CA . LYS B 1 33 ? -14.016 -26.609 -6.645 1 97.81 33 LYS B CA 1
ATOM 2639 C C . LYS B 1 33 ? -15.297 -26.766 -7.465 1 97.81 33 LYS B C 1
ATOM 2641 O O . LYS B 1 33 ? -15.289 -27.391 -8.523 1 97.81 33 LYS B O 1
ATOM 2646 N N . LYS B 1 34 ? -16.328 -26.219 -6.969 1 98.19 34 LYS B N 1
ATOM 2647 C CA . LYS B 1 34 ? -17.594 -26.266 -7.707 1 98.19 34 LYS B CA 1
ATOM 2648 C C . LYS B 1 34 ? -17.453 -25.562 -9.055 1 98.19 34 LYS B C 1
ATOM 2650 O O . LYS B 1 34 ? -17.922 -26.094 -10.078 1 98.19 34 LYS B O 1
ATOM 2655 N N . LEU B 1 35 ? -16.891 -24.422 -9.008 1 97.94 35 LEU B N 1
ATOM 2656 C CA . LEU B 1 35 ? -16.672 -23.688 -10.258 1 97.94 35 LEU B CA 1
ATOM 2657 C C . LEU B 1 35 ? -15.758 -24.469 -11.195 1 97.94 35 LEU B C 1
ATOM 2659 O O . LEU B 1 35 ? -16.031 -24.547 -12.391 1 97.94 35 LEU B O 1
ATOM 2663 N N . TYR B 1 36 ? -14.727 -25.047 -10.641 1 98.19 36 TYR B N 1
ATOM 2664 C CA . TYR B 1 36 ? -13.797 -25.875 -11.398 1 98.19 36 TYR B CA 1
ATOM 2665 C C . TYR B 1 36 ? -14.508 -27.062 -12.039 1 98.19 36 TYR B C 1
ATOM 2667 O O . TYR B 1 36 ? -14.328 -27.344 -13.227 1 98.19 36 TYR B O 1
ATOM 2675 N N . ASN B 1 37 ? -15.305 -27.719 -11.289 1 98 37 ASN B N 1
ATOM 2676 C CA . ASN B 1 37 ? -16.031 -28.891 -11.781 1 98 37 ASN B CA 1
ATOM 2677 C C . ASN B 1 37 ? -17.031 -28.516 -12.867 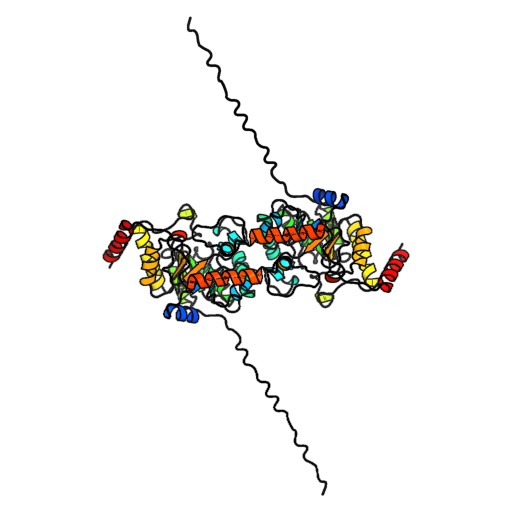1 98 37 ASN B C 1
ATOM 2679 O O . ASN B 1 37 ? -17.312 -29.328 -13.758 1 98 37 ASN B O 1
ATOM 2683 N N . ALA B 1 38 ? -17.5 -27.328 -12.781 1 98.06 38 ALA B N 1
ATOM 2684 C CA . ALA B 1 38 ? -18.406 -26.828 -13.805 1 98.06 38 ALA B CA 1
ATOM 2685 C C . ALA B 1 38 ? -17.656 -26.328 -15.023 1 98.06 38 ALA B C 1
ATOM 2687 O O . ALA B 1 38 ? -18.25 -25.797 -15.961 1 98.06 38 ALA B O 1
ATOM 2688 N N . LYS B 1 39 ? -16.359 -26.375 -15.008 1 97.06 39 LYS B N 1
ATOM 2689 C CA . LYS B 1 39 ? -15.469 -25.969 -16.078 1 97.06 39 LYS B CA 1
ATOM 2690 C C . LYS B 1 39 ? -15.578 -24.469 -16.359 1 97.06 39 LYS B C 1
ATOM 2692 O O . LYS B 1 39 ? -15.453 -24.031 -17.5 1 97.06 39 LYS B O 1
ATOM 2697 N N . GLU B 1 40 ? -15.922 -23.734 -15.352 1 97.31 40 GLU B N 1
ATOM 2698 C CA . GLU B 1 40 ? -15.898 -22.281 -15.438 1 97.31 40 GL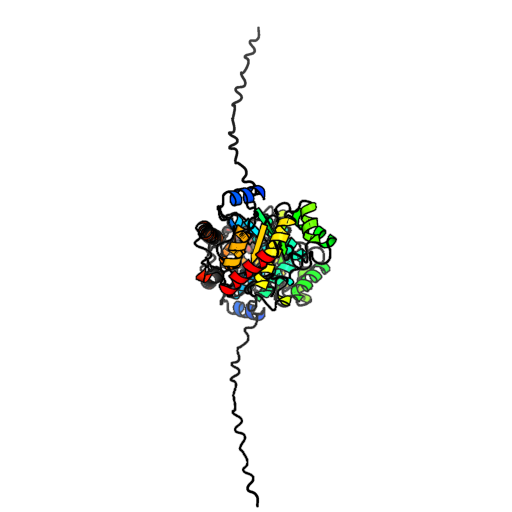U B CA 1
ATOM 2699 C C . GLU B 1 40 ? -14.492 -21.734 -15.227 1 97.31 40 GLU B C 1
ATOM 2701 O O . GLU B 1 40 ? -13.852 -22.031 -14.219 1 97.31 40 GLU B O 1
ATOM 2706 N N . PRO B 1 41 ? -13.969 -20.969 -16.219 1 98.31 41 PRO B N 1
ATOM 2707 C CA . PRO B 1 41 ? -12.648 -20.375 -15.992 1 98.31 41 PRO B CA 1
ATOM 2708 C C . PRO B 1 41 ? -12.625 -19.469 -14.766 1 98.31 41 PRO B C 1
ATOM 2710 O O . PRO B 1 41 ? -13.586 -18.734 -14.508 1 98.31 41 PRO B O 1
ATOM 2713 N N . LEU B 1 42 ? -11.586 -19.547 -14.016 1 98.62 42 LEU B N 1
ATOM 2714 C CA . LEU B 1 42 ? -11.453 -18.75 -12.789 1 98.62 42 LEU B CA 1
ATOM 2715 C C . LEU B 1 42 ? -10.477 -17.609 -12.992 1 98.62 42 LEU B C 1
ATOM 2717 O O . LEU B 1 42 ? -9.523 -17.719 -13.758 1 98.62 42 LEU B O 1
ATOM 2721 N N . ALA B 1 43 ? -10.703 -16.5 -12.32 1 98.88 43 ALA B N 1
ATOM 2722 C CA . ALA B 1 43 ? -9.828 -15.328 -12.359 1 98.88 43 ALA B CA 1
ATOM 2723 C C . ALA B 1 43 ? -9.266 -15.023 -10.977 1 98.88 43 ALA B C 1
ATOM 2725 O O . ALA B 1 43 ? -10 -15.031 -9.984 1 98.88 43 ALA B O 1
ATOM 2726 N N . VAL B 1 44 ? -7.957 -14.812 -10.906 1 98.94 44 VAL B N 1
ATOM 2727 C CA . VAL B 1 44 ? -7.215 -14.531 -9.68 1 98.94 44 VAL B CA 1
ATOM 2728 C C . VAL B 1 44 ? -6.465 -13.211 -9.82 1 98.94 44 VAL B C 1
ATOM 2730 O O . VAL B 1 44 ? -5.918 -12.906 -10.883 1 98.94 44 VAL B O 1
ATOM 2733 N N . ILE B 1 45 ? -6.461 -12.391 -8.773 1 98.88 45 ILE B N 1
ATOM 2734 C CA . ILE B 1 45 ? -5.637 -11.188 -8.75 1 98.88 45 ILE B CA 1
ATOM 2735 C C . ILE B 1 45 ? -4.926 -11.078 -7.406 1 98.88 45 ILE B C 1
ATOM 2737 O O . ILE B 1 45 ? -5.445 -11.516 -6.379 1 98.88 45 ILE B O 1
ATOM 2741 N N . THR B 1 46 ? -3.746 -10.523 -7.434 1 98.88 46 THR B N 1
ATOM 2742 C CA . THR B 1 46 ? -3.047 -10.328 -6.172 1 98.88 46 THR B CA 1
ATOM 2743 C C . THR B 1 46 ? -3.559 -9.078 -5.461 1 98.88 46 THR B C 1
ATOM 2745 O O . THR B 1 46 ? -4.16 -8.203 -6.086 1 98.88 46 THR B O 1
ATOM 2748 N N . ALA B 1 47 ? -3.398 -9.008 -4.211 1 98.88 47 ALA B N 1
ATOM 2749 C CA . ALA B 1 47 ? -3.562 -7.82 -3.379 1 98.88 47 ALA B CA 1
ATOM 2750 C C . ALA B 1 47 ? -2.373 -7.633 -2.441 1 98.88 47 ALA B C 1
ATOM 2752 O O . ALA B 1 47 ? -1.773 -8.609 -1.99 1 98.88 47 ALA B O 1
ATOM 2753 N N . HIS B 1 48 ? -2.039 -6.336 -2.096 1 98.69 48 HIS B N 1
ATOM 2754 C CA . HIS B 1 48 ? -0.817 -6.148 -1.32 1 98.69 48 HIS B CA 1
ATOM 2755 C C . HIS B 1 48 ? -1.062 -5.258 -0.11 1 98.69 48 HIS B C 1
ATOM 2757 O O . HIS B 1 48 ? -0.173 -5.078 0.726 1 98.69 48 HIS B O 1
ATOM 2763 N N . ASP B 1 49 ? -2.213 -4.656 0.041 1 98.69 49 ASP B N 1
ATOM 2764 C CA . ASP B 1 49 ? -2.584 -3.867 1.212 1 98.69 49 ASP B CA 1
ATOM 2765 C C . ASP B 1 49 ? -4.102 -3.744 1.334 1 98.69 49 ASP B C 1
ATOM 2767 O O . ASP B 1 49 ? -4.844 -4.441 0.637 1 98.69 49 ASP B O 1
ATOM 2771 N N . TYR B 1 50 ? -4.559 -2.922 2.275 1 98.75 50 TYR B N 1
ATOM 2772 C CA . TYR B 1 50 ? -5.984 -2.744 2.525 1 98.75 50 TYR B CA 1
ATOM 2773 C C . TYR B 1 50 ? -6.699 -2.227 1.281 1 98.75 50 TYR B C 1
ATOM 2775 O O . TYR B 1 50 ? -7.746 -2.746 0.897 1 98.75 50 TYR B O 1
ATOM 2783 N N . ILE B 1 51 ? -6.113 -1.242 0.59 1 98.81 51 ILE B N 1
ATOM 2784 C CA . ILE B 1 51 ? -6.699 -0.596 -0.581 1 98.81 51 ILE B CA 1
ATOM 2785 C C . ILE B 1 51 ? -6.867 -1.617 -1.704 1 98.81 51 ILE B C 1
ATOM 2787 O O . ILE B 1 51 ? -7.957 -1.769 -2.256 1 98.81 51 ILE B O 1
ATOM 2791 N N . THR B 1 52 ? -5.824 -2.379 -2.012 1 98.88 52 THR B N 1
ATOM 2792 C CA . THR B 1 52 ? -5.883 -3.33 -3.115 1 98.88 52 THR B CA 1
ATOM 2793 C C . THR B 1 52 ? -6.746 -4.535 -2.748 1 98.88 52 THR B C 1
ATOM 2795 O O . THR B 1 52 ? -7.367 -5.145 -3.617 1 98.88 52 THR B O 1
ATOM 2798 N N . GLY B 1 53 ? -6.758 -4.914 -1.449 1 98.81 53 GLY B N 1
ATOM 2799 C CA . GLY B 1 53 ? -7.715 -5.914 -1.003 1 98.81 53 GLY B CA 1
ATOM 2800 C C . GLY B 1 53 ? -9.156 -5.508 -1.235 1 98.81 53 GLY B C 1
ATOM 2801 O O . GLY B 1 53 ? -9.953 -6.293 -1.756 1 98.81 53 GLY B O 1
ATOM 2802 N N . ARG B 1 54 ? -9.453 -4.238 -0.893 1 98.56 54 ARG B N 1
ATOM 2803 C CA . ARG B 1 54 ? -10.805 -3.705 -1.063 1 98.56 54 ARG B CA 1
ATOM 2804 C C . ARG B 1 54 ? -11.188 -3.656 -2.539 1 98.56 54 ARG B C 1
ATOM 2806 O O . ARG B 1 54 ? -12.312 -4.027 -2.904 1 98.56 54 ARG B O 1
ATOM 2813 N N . ILE B 1 55 ? -10.289 -3.229 -3.332 1 98.75 55 ILE B N 1
ATOM 2814 C CA . ILE B 1 55 ? -10.531 -3.125 -4.77 1 98.75 55 ILE B CA 1
ATOM 2815 C C . ILE B 1 55 ? -10.828 -4.508 -5.344 1 98.75 55 ILE B C 1
ATOM 2817 O O . ILE B 1 55 ? -11.836 -4.691 -6.035 1 98.75 55 ILE B O 1
ATOM 2821 N N . ALA B 1 56 ? -10.023 -5.477 -5.047 1 98.81 56 ALA B N 1
ATOM 2822 C CA . ALA B 1 56 ? -10.211 -6.84 -5.539 1 98.81 56 ALA B CA 1
ATOM 2823 C C . ALA B 1 56 ? -11.531 -7.422 -5.039 1 98.81 56 ALA B C 1
ATOM 2825 O O . ALA B 1 56 ? -12.273 -8.047 -5.801 1 98.81 56 ALA B O 1
ATOM 2826 N N . ASP B 1 57 ? -11.797 -7.172 -3.777 1 98.5 57 ASP B N 1
ATOM 2827 C CA . ASP B 1 57 ? -12.992 -7.738 -3.156 1 98.5 57 ASP B CA 1
ATOM 2828 C C . ASP B 1 57 ? -14.258 -7.109 -3.73 1 98.5 57 ASP B C 1
ATOM 2830 O O . ASP B 1 57 ? -15.32 -7.734 -3.727 1 98.5 57 ASP B O 1
ATOM 2834 N N . SER B 1 58 ? -14.141 -5.922 -4.242 1 98.19 58 SER B N 1
ATOM 2835 C CA . SER B 1 58 ? -15.273 -5.188 -4.781 1 98.19 58 SER B CA 1
ATOM 2836 C C . SER B 1 58 ? -15.672 -5.711 -6.16 1 98.19 58 SER B C 1
ATOM 2838 O O . SER B 1 58 ? -16.766 -5.402 -6.656 1 98.19 58 SER B O 1
ATOM 2840 N N . SER B 1 59 ? -14.781 -6.406 -6.824 1 97.88 59 SER B N 1
ATOM 2841 C CA . SER B 1 59 ? -15.117 -7.008 -8.109 1 97.88 59 SER B CA 1
ATOM 2842 C C . SER B 1 59 ? -16.156 -8.117 -7.949 1 97.88 59 SER B C 1
ATOM 2844 O O . SER B 1 59 ? -15.969 -9.031 -7.145 1 97.88 59 SER B O 1
ATOM 2846 N N . GLU B 1 60 ? -17.141 -8.062 -8.68 1 95.75 60 GLU B N 1
ATOM 2847 C CA . GLU B 1 60 ? -18.234 -9.016 -8.539 1 95.75 60 GLU B CA 1
ATOM 2848 C C . GLU B 1 60 ? -17.844 -10.398 -9.047 1 95.75 60 GLU B C 1
ATOM 2850 O O . GLU B 1 60 ? -18.188 -11.414 -8.438 1 95.75 60 GLU B O 1
ATOM 2855 N N . LYS B 1 61 ? -17.109 -10.453 -10.055 1 96 61 LYS B N 1
ATOM 2856 C CA . LYS B 1 61 ? -16.922 -11.711 -10.758 1 96 61 LYS B CA 1
ATOM 2857 C C . LYS B 1 61 ? -15.562 -12.328 -10.438 1 96 61 LYS B C 1
ATOM 2859 O O . LYS B 1 61 ? -15.281 -13.469 -10.805 1 96 61 LYS B O 1
ATOM 2864 N N . LEU B 1 62 ? -14.703 -11.586 -9.781 1 98.56 62 LEU B N 1
ATOM 2865 C CA . LEU B 1 62 ? -13.414 -12.141 -9.375 1 98.56 62 LEU B CA 1
ATOM 2866 C C . LEU B 1 62 ? -13.602 -13.328 -8.438 1 98.56 62 LEU B C 1
ATOM 2868 O O . LEU B 1 62 ? -14.484 -13.305 -7.574 1 98.56 62 LEU B O 1
ATOM 2872 N N . ASP B 1 63 ? -12.742 -14.312 -8.547 1 98.56 63 ASP B N 1
ATOM 2873 C CA . ASP B 1 63 ? -12.945 -15.547 -7.797 1 98.56 63 ASP B CA 1
ATOM 2874 C C . ASP B 1 63 ? -11.992 -15.625 -6.609 1 98.56 63 ASP B C 1
ATOM 2876 O O . ASP B 1 63 ? -12.391 -16.031 -5.516 1 98.56 63 ASP B O 1
ATOM 2880 N N . ILE B 1 64 ? -10.727 -15.289 -6.84 1 98.88 64 ILE B N 1
ATOM 2881 C CA . ILE B 1 64 ? -9.68 -15.57 -5.863 1 98.88 64 ILE B CA 1
ATOM 2882 C C . ILE B 1 64 ? -8.766 -14.359 -5.715 1 98.88 64 ILE B C 1
ATOM 2884 O O . ILE B 1 64 ? -8.422 -13.711 -6.703 1 98.88 64 ILE B O 1
ATOM 2888 N N . ILE B 1 65 ? -8.422 -14.047 -4.477 1 98.94 65 ILE B N 1
ATOM 2889 C CA . ILE B 1 65 ? -7.375 -13.086 -4.168 1 98.94 65 ILE B CA 1
ATOM 2890 C C . ILE B 1 65 ? -6.125 -13.812 -3.686 1 98.94 65 ILE B C 1
ATOM 2892 O O . ILE B 1 65 ? -6.211 -14.719 -2.848 1 98.94 65 ILE B O 1
ATOM 2896 N N . LEU B 1 66 ? -5.016 -13.469 -4.297 1 98.94 66 LEU B N 1
ATOM 2897 C CA . LEU B 1 66 ? -3.73 -14.031 -3.896 1 98.94 66 LEU B CA 1
ATOM 2898 C C . LEU B 1 66 ? -2.873 -12.984 -3.197 1 98.94 66 LEU B C 1
ATOM 2900 O O . LEU B 1 66 ? -2.562 -11.938 -3.777 1 98.94 66 LEU B O 1
ATOM 2904 N N . ILE B 1 67 ? -2.582 -13.195 -1.911 1 98.94 67 ILE B N 1
ATOM 2905 C CA . ILE B 1 67 ? -1.564 -12.375 -1.267 1 98.94 67 ILE B CA 1
ATOM 2906 C C . ILE B 1 67 ? -0.179 -12.945 -1.552 1 98.94 67 ILE B C 1
ATOM 2908 O O . ILE B 1 67 ? 0.323 -13.781 -0.792 1 98.94 67 ILE B O 1
ATOM 2912 N N . GLY B 1 68 ? 0.417 -12.484 -2.613 1 98.62 68 GLY B N 1
ATOM 2913 C CA . GLY B 1 68 ? 1.697 -13 -3.066 1 98.62 68 GLY B CA 1
ATOM 2914 C C . GLY B 1 68 ? 2.885 -12.289 -2.441 1 98.62 68 GLY B C 1
ATOM 2915 O O . GLY B 1 68 ? 2.803 -11.109 -2.111 1 98.62 68 GLY B O 1
ATOM 2916 N N . ASP B 1 69 ? 4.004 -13.039 -2.379 1 98 69 ASP B N 1
ATOM 2917 C CA . ASP B 1 69 ? 5.215 -12.383 -1.89 1 98 69 ASP B CA 1
ATOM 2918 C C . ASP B 1 69 ? 5.773 -11.414 -2.93 1 98 69 ASP B C 1
ATOM 2920 O O . ASP B 1 69 ? 6.711 -10.664 -2.648 1 98 69 ASP B O 1
ATOM 2924 N N . SER B 1 70 ? 5.102 -11.336 -4.121 1 97.69 70 SER B N 1
ATOM 2925 C CA . SER B 1 70 ? 5.406 -10.297 -5.098 1 97.69 70 SER B CA 1
ATOM 2926 C C . SER B 1 70 ? 5.254 -8.906 -4.492 1 97.69 70 SER B C 1
ATOM 2928 O O . SER B 1 70 ? 5.832 -7.941 -4.992 1 97.69 70 SER B O 1
ATOM 2930 N N . LEU B 1 71 ? 4.484 -8.781 -3.383 1 98.5 71 LEU B N 1
ATOM 2931 C CA . LEU B 1 71 ? 4.297 -7.484 -2.752 1 98.5 71 LEU B CA 1
ATOM 2932 C C . LEU B 1 71 ? 5.625 -6.926 -2.254 1 98.5 71 LEU B C 1
ATOM 2934 O O . LEU B 1 71 ? 5.766 -5.711 -2.076 1 98.5 71 LEU B O 1
ATOM 2938 N N . ALA B 1 72 ? 6.676 -7.809 -2.029 1 98.19 72 ALA B N 1
ATOM 2939 C CA . ALA B 1 72 ? 8.016 -7.367 -1.66 1 98.19 72 ALA B CA 1
ATOM 2940 C C . ALA B 1 72 ? 8.57 -6.379 -2.686 1 98.19 72 ALA B C 1
ATOM 2942 O O . ALA B 1 72 ? 9.117 -5.336 -2.318 1 98.19 72 ALA B O 1
ATOM 2943 N N . MET B 1 73 ? 8.305 -6.676 -3.906 1 97.25 73 MET B N 1
ATOM 2944 C CA . MET B 1 73 ? 8.859 -5.852 -4.977 1 97.25 73 MET B CA 1
ATOM 2945 C C . MET B 1 73 ? 7.918 -4.699 -5.316 1 97.25 73 MET B C 1
ATOM 2947 O O . MET B 1 73 ? 8.359 -3.557 -5.461 1 97.25 73 MET B O 1
ATOM 2951 N N . VAL B 1 74 ? 6.656 -4.957 -5.391 1 96.81 74 VAL B N 1
ATOM 2952 C CA . VAL B 1 74 ? 5.758 -3.982 -6 1 96.81 74 VAL B CA 1
ATOM 2953 C C . VAL B 1 74 ? 5.355 -2.932 -4.969 1 96.81 74 VAL B C 1
ATOM 2955 O O . VAL B 1 74 ? 5.336 -1.735 -5.266 1 96.81 74 VAL B O 1
ATOM 2958 N N . SER B 1 75 ? 5.062 -3.357 -3.732 1 97.5 75 SER B N 1
ATOM 2959 C CA . SER B 1 75 ? 4.555 -2.385 -2.77 1 97.5 75 SER B CA 1
ATOM 2960 C C . SER B 1 75 ? 5.633 -1.986 -1.767 1 97.5 75 SER B C 1
ATOM 2962 O O . SER B 1 75 ? 5.555 -0.921 -1.15 1 97.5 75 SER B O 1
ATOM 2964 N N . LYS B 1 76 ? 6.656 -2.885 -1.594 1 98.38 76 LYS B N 1
ATOM 2965 C CA . LYS B 1 76 ? 7.68 -2.588 -0.597 1 98.38 76 LYS B CA 1
ATOM 2966 C C . LYS B 1 76 ? 8.945 -2.047 -1.255 1 98.38 76 LYS B C 1
ATOM 2968 O O . LYS B 1 76 ? 9.812 -1.489 -0.579 1 98.38 76 LYS B O 1
ATOM 2973 N N . GLY B 1 77 ? 9.117 -2.268 -2.549 1 98 77 GLY B N 1
ATOM 2974 C CA . GLY B 1 77 ? 10.211 -1.666 -3.299 1 98 77 GLY B CA 1
ATOM 2975 C C . GLY B 1 77 ? 11.5 -2.457 -3.211 1 98 77 GLY B C 1
ATOM 2976 O O . GLY B 1 77 ? 12.578 -1.94 -3.527 1 98 77 GLY B O 1
ATOM 2977 N N . TYR B 1 78 ? 11.461 -3.709 -2.738 1 97.69 78 TYR B N 1
ATOM 2978 C CA . TYR B 1 78 ? 12.648 -4.555 -2.756 1 97.69 78 TYR B CA 1
ATOM 2979 C C . TYR B 1 78 ? 13 -4.969 -4.18 1 97.69 78 TYR B C 1
ATOM 2981 O O . TYR B 1 78 ? 12.148 -4.953 -5.066 1 97.69 78 TYR B O 1
ATOM 2989 N N . ALA B 1 79 ? 14.234 -5.383 -4.402 1 94.88 79 ALA B N 1
ATOM 2990 C CA . ALA B 1 79 ? 14.688 -5.816 -5.719 1 94.88 79 ALA B CA 1
ATOM 2991 C C . ALA B 1 79 ? 14.188 -7.223 -6.039 1 94.88 79 ALA B C 1
ATOM 2993 O O . ALA B 1 79 ? 14.023 -7.578 -7.211 1 94.88 79 ALA B O 1
ATOM 2994 N N . SER B 1 80 ? 13.922 -7.992 -4.961 1 95.12 80 SER B N 1
ATOM 2995 C CA . SER B 1 80 ? 13.445 -9.359 -5.156 1 95.12 80 SER B CA 1
ATOM 2996 C C . SER B 1 80 ? 12.5 -9.781 -4.035 1 95.12 80 SER B C 1
ATOM 2998 O O . SER B 1 80 ? 12.445 -9.133 -2.986 1 95.12 80 SER B O 1
ATOM 3000 N N . THR B 1 81 ? 11.797 -10.867 -4.277 1 95.38 81 THR B N 1
ATOM 3001 C CA . THR B 1 81 ? 10.859 -11.391 -3.285 1 95.38 81 THR B CA 1
ATOM 3002 C C . THR B 1 81 ? 11.617 -12.016 -2.113 1 95.38 81 THR B C 1
ATOM 3004 O O . THR B 1 81 ? 11.039 -12.219 -1.04 1 95.38 81 THR B O 1
ATOM 3007 N N . LEU B 1 82 ? 12.875 -12.234 -2.209 1 95.81 82 LEU B N 1
ATOM 3008 C CA . LEU B 1 82 ? 13.68 -12.906 -1.192 1 95.81 82 LEU B CA 1
ATOM 3009 C C . LEU B 1 82 ? 13.875 -12 0.023 1 95.81 82 LEU B C 1
ATOM 3011 O O . LEU B 1 82 ? 14.18 -12.484 1.116 1 95.81 82 LEU B O 1
ATOM 3015 N N . GLU B 1 83 ? 13.727 -10.781 -0.207 1 96.56 83 GLU B N 1
ATOM 3016 C CA . GLU B 1 83 ? 14.18 -9.797 0.771 1 96.56 83 GLU B CA 1
ATOM 3017 C C . GLU B 1 83 ? 13.125 -9.562 1.846 1 96.56 83 GLU B C 1
ATOM 3019 O O . GLU B 1 83 ? 13.414 -8.977 2.891 1 96.56 83 GLU B O 1
ATOM 3024 N N . ILE B 1 84 ? 11.875 -10 1.658 1 97.25 84 ILE B N 1
ATOM 3025 C CA . ILE B 1 84 ? 10.82 -9.648 2.6 1 97.25 84 ILE B CA 1
ATOM 3026 C C . ILE B 1 84 ? 10.891 -10.57 3.816 1 97.25 84 ILE B C 1
ATOM 3028 O O . ILE B 1 84 ? 10.828 -11.789 3.68 1 97.25 84 ILE B O 1
ATOM 3032 N N . PRO B 1 85 ? 10.977 -10.023 5.031 1 96.62 85 PRO B N 1
ATOM 3033 C CA . PRO B 1 85 ? 10.867 -10.852 6.238 1 96.62 85 PRO B CA 1
ATOM 3034 C C . PRO B 1 85 ? 9.469 -11.422 6.441 1 96.62 85 PRO B C 1
ATOM 3036 O O . PRO B 1 85 ? 8.477 -10.781 6.09 1 96.62 85 PRO B O 1
ATOM 3039 N N . PHE B 1 86 ? 9.391 -12.578 7.07 1 98.06 86 PHE B N 1
ATOM 3040 C CA . PHE B 1 86 ? 8.117 -13.25 7.305 1 98.06 86 PHE B CA 1
ATOM 3041 C C . PHE B 1 86 ? 7.16 -12.352 8.07 1 98.06 86 PHE B C 1
ATOM 3043 O O . PHE B 1 86 ? 5.977 -12.258 7.734 1 98.06 86 PHE B O 1
ATOM 3050 N N . ASP B 1 87 ? 7.664 -11.656 9.07 1 97 87 ASP B N 1
ATOM 3051 C CA . ASP B 1 87 ? 6.793 -10.828 9.906 1 97 87 ASP B CA 1
ATOM 3052 C C . ASP B 1 87 ? 6.215 -9.664 9.117 1 97 87 ASP B C 1
ATOM 3054 O O . ASP B 1 87 ? 5.074 -9.258 9.344 1 97 87 ASP B O 1
ATOM 3058 N N . ASP B 1 88 ? 7.02 -9.109 8.234 1 96.19 88 ASP B N 1
ATOM 3059 C CA . ASP B 1 88 ? 6.52 -8.039 7.375 1 96.19 88 ASP B CA 1
ATOM 3060 C C . ASP B 1 88 ? 5.434 -8.555 6.43 1 96.19 88 ASP B C 1
ATOM 3062 O O . ASP B 1 88 ? 4.434 -7.871 6.203 1 96.19 88 ASP B O 1
ATOM 3066 N N . TYR B 1 89 ? 5.703 -9.727 5.902 1 98.31 89 TYR B N 1
ATOM 3067 C CA . TYR B 1 89 ? 4.699 -10.352 5.047 1 98.31 89 TYR B CA 1
ATOM 3068 C C . TYR B 1 89 ? 3.422 -10.633 5.824 1 98.31 89 TYR B C 1
ATOM 3070 O O . TYR B 1 89 ? 2.32 -10.344 5.352 1 98.31 89 TYR B O 1
ATOM 3078 N N . TYR B 1 90 ? 3.604 -11.141 7.027 1 98.31 90 TYR B N 1
ATOM 3079 C CA . TYR B 1 90 ? 2.482 -11.422 7.918 1 98.31 90 TYR B CA 1
ATOM 3080 C C . TYR B 1 90 ? 1.667 -10.164 8.18 1 98.31 90 TYR B C 1
ATOM 3082 O O . TYR B 1 90 ? 0.435 -10.195 8.133 1 98.31 90 TYR B O 1
ATOM 3090 N N . TYR B 1 91 ? 2.316 -9.102 8.383 1 97 91 TYR B N 1
ATOM 3091 C CA . TYR B 1 91 ? 1.64 -7.836 8.641 1 97 91 TYR B CA 1
ATOM 3092 C C . TYR B 1 91 ? 0.893 -7.355 7.406 1 97 91 TYR B C 1
ATOM 3094 O O . TYR B 1 91 ? -0.213 -6.816 7.512 1 97 91 TYR B O 1
ATOM 3102 N N . ALA B 1 92 ? 1.495 -7.504 6.266 1 98.12 92 ALA B N 1
ATOM 3103 C CA . ALA B 1 92 ? 0.815 -7.156 5.02 1 98.12 92 ALA B CA 1
ATOM 3104 C C . ALA B 1 92 ? -0.452 -7.984 4.836 1 98.12 92 ALA B C 1
ATOM 3106 O O . ALA B 1 92 ? -1.48 -7.465 4.395 1 98.12 92 ALA B O 1
ATOM 3107 N N . CYS B 1 93 ? -0.417 -9.25 5.191 1 98.75 93 CYS B N 1
ATOM 3108 C CA . CYS B 1 93 ? -1.591 -10.109 5.102 1 98.75 93 CYS B CA 1
ATOM 3109 C C . CYS B 1 93 ? -2.734 -9.562 5.949 1 98.75 93 CYS B C 1
ATOM 3111 O O . CYS B 1 93 ? -3.879 -9.508 5.492 1 98.75 93 CYS B O 1
ATOM 3113 N N . LYS B 1 94 ? -2.416 -9.125 7.152 1 98.44 94 LYS B N 1
ATOM 3114 C CA . LYS B 1 94 ? -3.438 -8.555 8.023 1 98.44 94 LYS B CA 1
ATOM 3115 C C . LYS B 1 94 ? -4.129 -7.367 7.359 1 98.44 94 LYS B C 1
ATOM 3117 O O . LYS B 1 94 ? -5.359 -7.266 7.387 1 98.44 94 LYS B O 1
ATOM 3122 N N . SER B 1 95 ? -3.33 -6.504 6.816 1 98.44 95 SER B N 1
ATOM 3123 C CA . SER B 1 95 ? -3.871 -5.316 6.164 1 98.44 95 SER B CA 1
ATOM 3124 C C . SER B 1 95 ? -4.789 -5.695 5.004 1 98.44 95 SER B C 1
ATOM 3126 O O . SER B 1 95 ? -5.895 -5.16 4.883 1 98.44 95 SER B O 1
ATOM 3128 N N . VAL B 1 96 ? -4.328 -6.617 4.105 1 98.88 96 VAL B N 1
ATOM 3129 C CA . VAL B 1 96 ? -5.129 -7.062 2.969 1 98.88 96 VAL B CA 1
ATOM 3130 C C . VAL B 1 96 ? -6.449 -7.648 3.467 1 98.88 96 VAL B C 1
ATOM 3132 O O . VAL B 1 96 ? -7.52 -7.312 2.949 1 98.88 96 VAL B O 1
ATOM 3135 N N . LEU B 1 97 ? -6.379 -8.453 4.508 1 98.75 97 LEU B N 1
ATOM 3136 C CA . LEU B 1 97 ? -7.531 -9.219 4.965 1 98.75 97 LEU B CA 1
ATOM 3137 C C . LEU B 1 97 ? -8.562 -8.312 5.621 1 98.75 97 LEU B C 1
ATOM 3139 O O . LEU B 1 97 ? -9.75 -8.648 5.668 1 98.75 97 LEU B O 1
ATOM 3143 N N . ARG B 1 98 ? -8.141 -7.145 6.098 1 98.25 98 ARG B N 1
ATOM 3144 C CA . ARG B 1 98 ? -9.102 -6.176 6.613 1 98.25 98 ARG B CA 1
ATOM 3145 C C . ARG B 1 98 ? -9.977 -5.621 5.492 1 98.25 98 ARG B C 1
ATOM 3147 O O . ARG B 1 98 ? -11.047 -5.074 5.746 1 98.25 98 ARG B O 1
ATOM 3154 N N . GLY B 1 99 ? -9.523 -5.77 4.234 1 98.06 99 GLY B N 1
ATOM 3155 C CA . GLY B 1 99 ? -10.281 -5.266 3.094 1 98.06 99 GLY B CA 1
ATOM 3156 C C . GLY B 1 99 ? -11.031 -6.355 2.352 1 98.06 99 GLY B C 1
ATOM 3157 O O . GLY B 1 99 ? -11.758 -6.07 1.394 1 98.06 99 GLY B O 1
ATOM 3158 N N . VAL B 1 100 ? -10.875 -7.59 2.736 1 98.31 100 VAL B N 1
ATOM 3159 C CA . VAL B 1 100 ? -11.438 -8.711 1.994 1 98.31 100 VAL B CA 1
ATOM 3160 C C . VAL B 1 100 ? -12.555 -9.359 2.812 1 98.31 100 VAL B C 1
ATOM 3162 O O . VAL B 1 100 ? -12.336 -9.773 3.953 1 98.31 100 VAL B O 1
ATOM 3165 N N . ASN B 1 101 ? -13.711 -9.531 2.154 1 96.5 101 ASN B N 1
ATOM 3166 C CA . ASN B 1 101 ? -14.852 -10.07 2.893 1 96.5 101 ASN B CA 1
ATOM 3167 C C . ASN B 1 101 ? -15.508 -11.227 2.143 1 96.5 101 ASN B C 1
ATOM 3169 O O . ASN B 1 101 ? -16.219 -12.039 2.744 1 96.5 101 ASN B O 1
ATOM 3173 N N . GLN B 1 102 ? -15.242 -11.305 0.892 1 97.31 102 GLN B N 1
ATOM 3174 C CA . GLN B 1 102 ? -16.094 -12.203 0.117 1 97.31 102 GLN B CA 1
ATOM 3175 C C . GLN B 1 102 ? -15.258 -13.227 -0.654 1 97.31 102 GLN B C 1
ATOM 3177 O O . GLN B 1 102 ? -15.734 -14.32 -0.962 1 97.31 102 GLN B O 1
ATOM 3182 N N . LYS B 1 103 ? -14.094 -12.953 -0.979 1 98.5 103 LYS B N 1
ATOM 3183 C CA . LYS B 1 103 ? -13.328 -13.742 -1.938 1 98.5 103 LYS B CA 1
ATOM 3184 C C . LYS B 1 103 ? -12.523 -14.836 -1.237 1 98.5 103 LYS B C 1
ATOM 3186 O O . LYS B 1 103 ? -12.164 -14.695 -0.069 1 98.5 103 LYS B O 1
ATOM 3191 N N . PHE B 1 104 ? -12.32 -15.984 -1.919 1 98.75 104 PHE B N 1
ATOM 3192 C CA . PHE B 1 104 ? -11.359 -16.984 -1.479 1 98.75 104 PHE B CA 1
ATOM 3193 C C . PHE B 1 104 ? -9.945 -16.422 -1.501 1 98.75 104 PHE B C 1
ATOM 3195 O O . PHE B 1 104 ? -9.562 -15.727 -2.449 1 98.75 104 PHE B O 1
ATOM 3202 N N . VAL B 1 105 ? -9.18 -16.672 -0.42 1 98.94 105 VAL B N 1
ATOM 3203 C CA . VAL B 1 105 ? -7.863 -16.047 -0.307 1 98.94 105 VAL B CA 1
ATOM 3204 C C . VAL B 1 105 ? -6.781 -17.125 -0.263 1 98.94 105 VAL B C 1
ATOM 3206 O O . VAL B 1 105 ? -6.871 -18.078 0.521 1 98.94 105 VAL B O 1
ATOM 3209 N N . ILE B 1 106 ? -5.809 -16.969 -1.174 1 98.94 106 ILE B N 1
ATOM 3210 C CA . ILE B 1 106 ? -4.559 -17.719 -1.12 1 98.94 106 ILE B CA 1
ATOM 3211 C C . ILE B 1 106 ? -3.438 -16.812 -0.598 1 98.94 106 ILE B C 1
ATOM 3213 O O . ILE B 1 106 ? -3.34 -15.648 -0.982 1 98.94 106 ILE B O 1
ATOM 3217 N N . ALA B 1 107 ? -2.598 -17.328 0.279 1 98.94 107 ALA B N 1
ATOM 3218 C CA . ALA B 1 107 ? -1.438 -16.562 0.745 1 98.94 107 ALA B CA 1
ATOM 3219 C C . ALA B 1 107 ? -0.149 -17.359 0.532 1 98.94 107 ALA B C 1
ATOM 3221 O O . ALA B 1 107 ? -0.119 -18.578 0.727 1 98.94 107 ALA B O 1
ATOM 3222 N N . ASP B 1 108 ? 0.89 -16.672 0.221 1 98.81 108 ASP B N 1
ATOM 3223 C CA . ASP B 1 108 ? 2.205 -17.281 0.033 1 98.81 108 ASP B CA 1
ATOM 3224 C C . ASP B 1 108 ? 2.828 -17.656 1.373 1 98.81 108 ASP B C 1
ATOM 3226 O O . ASP B 1 108 ? 2.607 -16.984 2.383 1 98.81 108 ASP B O 1
ATOM 3230 N N . LEU B 1 109 ? 3.59 -18.719 1.384 1 98.81 109 LEU B N 1
ATOM 3231 C CA . LEU B 1 109 ? 4.707 -18.812 2.314 1 98.81 109 LEU B CA 1
ATOM 3232 C C . LEU B 1 109 ? 5.973 -18.219 1.707 1 98.81 109 LEU B C 1
ATOM 3234 O O . LEU B 1 109 ? 6.527 -18.766 0.75 1 98.81 109 LEU B O 1
ATOM 3238 N N . PRO B 1 110 ? 6.418 -17.109 2.311 1 98.5 110 PRO B N 1
ATOM 3239 C CA . PRO B 1 110 ? 7.582 -16.469 1.698 1 98.5 110 PRO B CA 1
ATOM 3240 C C . PRO B 1 110 ? 8.883 -17.203 1.986 1 98.5 110 PRO B C 1
ATOM 3242 O O . PRO B 1 110 ? 8.961 -17.984 2.941 1 98.5 110 PRO B O 1
ATOM 3245 N N . PHE B 1 111 ? 9.859 -16.922 1.152 1 97.88 111 PHE B N 1
ATOM 3246 C CA . PHE B 1 111 ? 11.172 -17.547 1.279 1 97.88 111 PHE B CA 1
ATOM 3247 C C . PHE B 1 111 ? 11.711 -17.391 2.697 1 97.88 111 PHE B C 1
ATOM 3249 O O . PHE B 1 111 ? 11.648 -16.312 3.277 1 97.88 111 PHE B O 1
ATOM 3256 N N . GLY B 1 112 ? 12.227 -18.5 3.254 1 97.81 112 GLY B N 1
ATOM 3257 C CA . GLY B 1 112 ? 12.812 -18.484 4.586 1 97.81 112 GLY B CA 1
ATOM 3258 C C . GLY B 1 112 ? 11.828 -18.891 5.668 1 97.81 112 GLY B C 1
ATOM 3259 O O . GLY B 1 112 ? 12.203 -19.016 6.836 1 97.81 112 GLY B O 1
ATOM 3260 N N . SER B 1 113 ? 10.641 -19.188 5.262 1 98.62 113 SER B N 1
ATOM 3261 C CA . SER B 1 113 ? 9.625 -19.438 6.281 1 98.62 113 SER B CA 1
ATOM 3262 C C . SER B 1 113 ? 9.219 -20.906 6.297 1 98.62 113 SER B C 1
ATOM 3264 O O . SER B 1 113 ? 8.422 -21.328 7.137 1 98.62 113 SER B O 1
ATOM 3266 N N . PHE B 1 114 ? 9.766 -21.734 5.449 1 98.44 114 PHE B N 1
ATOM 3267 C CA . PHE B 1 114 ? 9.266 -23.094 5.418 1 98.44 114 PHE B CA 1
ATOM 3268 C C . PHE B 1 114 ? 10.375 -24.062 5.039 1 98.44 114 PHE B C 1
ATOM 3270 O O . PHE B 1 114 ? 10.211 -25.281 5.156 1 98.44 114 PHE B O 1
ATOM 3277 N N . GLU B 1 115 ? 11.555 -23.625 4.652 1 97.56 115 GLU B N 1
ATOM 3278 C CA . GLU B 1 115 ? 12.586 -24.453 4.039 1 97.56 115 GLU B CA 1
ATOM 3279 C C . GLU B 1 115 ? 13.406 -25.188 5.098 1 97.56 115 GLU B C 1
ATOM 3281 O O . GLU B 1 115 ? 13.906 -26.297 4.855 1 97.56 115 GLU B O 1
ATOM 3286 N N . ALA B 1 116 ? 13.523 -24.625 6.262 1 98 116 ALA B N 1
ATOM 3287 C CA . ALA B 1 116 ? 14.516 -25.094 7.23 1 98 116 ALA B CA 1
ATOM 3288 C C . ALA B 1 116 ? 14.109 -26.438 7.82 1 98 116 ALA B C 1
ATOM 3290 O O . ALA B 1 116 ? 14.961 -27.281 8.125 1 98 116 ALA B O 1
ATOM 3291 N N . SER B 1 117 ? 12.805 -26.641 8.023 1 98.5 117 SER B N 1
ATOM 3292 C CA . SER B 1 117 ? 12.289 -27.859 8.625 1 98.5 117 SER B CA 1
ATOM 3293 C C . SER B 1 117 ? 10.773 -27.938 8.5 1 98.5 117 SER B C 1
ATOM 3295 O O . SER B 1 117 ? 10.109 -26.938 8.242 1 98.5 117 SER B O 1
ATOM 3297 N N . VAL B 1 118 ? 10.344 -29.094 8.695 1 98.69 118 VAL B N 1
ATOM 3298 C CA . VAL B 1 118 ? 8.898 -29.297 8.75 1 98.69 118 VAL B CA 1
ATOM 3299 C C . VAL B 1 118 ? 8.297 -28.469 9.883 1 98.69 118 VAL B C 1
ATOM 3301 O O . VAL B 1 118 ? 7.246 -27.859 9.719 1 98.69 118 VAL B O 1
ATOM 3304 N N . SER B 1 119 ? 9.023 -28.422 11 1 98.69 119 SER B N 1
ATOM 3305 C CA . SER B 1 119 ? 8.555 -27.672 12.156 1 98.69 119 SER B CA 1
ATOM 3306 C C . SER B 1 119 ? 8.445 -26.172 11.836 1 98.69 119 SER B C 1
ATOM 3308 O O . SER B 1 119 ? 7.43 -25.547 12.148 1 98.69 119 SER B O 1
ATOM 3310 N N . GLN B 1 120 ? 9.438 -25.609 11.227 1 98.75 120 GLN B N 1
ATOM 3311 C CA . GLN B 1 120 ? 9.398 -24.203 10.828 1 98.75 120 GLN B CA 1
ATOM 3312 C C . GLN B 1 120 ? 8.227 -23.938 9.891 1 98.75 120 GLN B C 1
ATOM 3314 O O . GLN B 1 120 ? 7.512 -22.938 10.047 1 98.75 120 GLN B O 1
ATOM 3319 N N . CYS B 1 121 ? 8.109 -24.828 8.93 1 98.81 121 CYS B N 1
ATOM 3320 C CA . CYS B 1 121 ? 7.043 -24.688 7.941 1 98.81 121 CYS B CA 1
ATOM 3321 C C . CYS B 1 121 ? 5.68 -24.656 8.617 1 98.81 121 CYS B C 1
ATOM 3323 O O . CYS B 1 121 ? 4.867 -23.781 8.344 1 98.81 121 CYS B O 1
ATOM 3325 N N . VAL B 1 122 ? 5.457 -25.547 9.555 1 98.88 122 VAL B N 1
ATOM 3326 C CA . VAL B 1 122 ? 4.188 -25.641 10.266 1 98.88 122 VAL B CA 1
ATOM 3327 C C . VAL B 1 122 ? 3.965 -24.391 11.109 1 98.88 122 VAL B C 1
ATOM 3329 O O . VAL B 1 122 ? 2.861 -23.844 11.133 1 98.88 122 VAL B O 1
ATOM 3332 N N . GLU B 1 123 ? 4.98 -23.922 11.758 1 98.81 123 GLU B N 1
ATOM 3333 C CA . GLU B 1 123 ? 4.875 -22.719 12.594 1 98.81 123 GLU B CA 1
ATOM 3334 C C . GLU B 1 123 ? 4.473 -21.5 11.766 1 98.81 123 GLU B C 1
ATOM 3336 O O . GLU B 1 123 ? 3.561 -20.766 12.133 1 98.81 123 GLU B O 1
ATOM 3341 N N . SER B 1 124 ? 5.125 -21.312 10.664 1 98.88 124 SER B N 1
ATOM 3342 C CA . SER B 1 124 ? 4.801 -20.203 9.773 1 98.88 124 SER B CA 1
ATOM 3343 C C . SER B 1 124 ? 3.377 -20.328 9.234 1 98.88 124 SER B C 1
ATOM 3345 O O . SER B 1 124 ? 2.627 -19.344 9.219 1 98.88 124 SER B O 1
ATOM 3347 N N . ALA B 1 125 ? 3.041 -21.516 8.836 1 98.94 125 ALA B N 1
ATOM 3348 C CA . ALA B 1 125 ? 1.725 -21.766 8.25 1 98.94 125 ALA B CA 1
ATOM 3349 C C . ALA B 1 125 ? 0.617 -21.5 9.273 1 98.94 125 ALA B C 1
ATOM 3351 O O . ALA B 1 125 ? -0.379 -20.859 8.953 1 98.94 125 ALA B O 1
ATOM 3352 N N . VAL B 1 126 ? 0.795 -21.984 10.492 1 98.81 126 VAL B N 1
ATOM 3353 C CA . VAL B 1 126 ? -0.205 -21.828 11.539 1 98.81 126 VAL B CA 1
ATOM 3354 C C . VAL B 1 126 ? -0.38 -20.344 11.867 1 98.81 126 VAL B C 1
ATOM 3356 O O . VAL B 1 126 ? -1.505 -19.875 12.047 1 98.81 126 VAL B O 1
ATOM 3359 N N . LYS B 1 127 ? 0.705 -19.656 11.922 1 98.81 127 LYS B N 1
ATOM 3360 C CA . LYS B 1 127 ? 0.63 -18.234 12.195 1 98.81 127 LYS B CA 1
ATOM 3361 C C . LYS B 1 127 ? -0.223 -17.516 11.148 1 98.81 127 LYS B C 1
ATOM 3363 O O . LYS B 1 127 ? -1.082 -16.703 11.484 1 98.81 127 LYS B O 1
ATOM 3368 N N . LEU B 1 128 ? -0.07 -17.812 9.898 1 98.88 128 LEU B N 1
ATOM 3369 C CA . LEU B 1 128 ? -0.841 -17.203 8.82 1 98.88 128 LEU B CA 1
ATOM 3370 C C . LEU B 1 128 ? -2.299 -17.656 8.867 1 98.88 128 LEU B C 1
ATOM 3372 O O . LEU B 1 128 ? -3.209 -16.828 8.742 1 98.88 128 LEU B O 1
ATOM 3376 N N . MET B 1 129 ? -2.506 -18.906 9.133 1 98.75 129 MET B N 1
ATOM 3377 C CA . MET B 1 129 ? -3.861 -19.453 9.125 1 98.75 129 MET B CA 1
ATOM 3378 C C . MET B 1 129 ? -4.68 -18.875 10.273 1 98.75 129 MET B C 1
ATOM 3380 O O . MET B 1 129 ? -5.898 -18.719 10.156 1 98.75 129 MET B O 1
ATOM 3384 N N . LYS B 1 130 ? -4.082 -18.484 11.312 1 98.5 130 LYS B N 1
ATOM 3385 C CA . LYS B 1 130 ? -4.766 -17.953 12.492 1 98.5 130 LYS B CA 1
ATOM 3386 C C . LYS B 1 130 ? -5.328 -16.562 12.211 1 98.5 130 LYS B C 1
ATOM 3388 O O . LYS B 1 130 ? -6.105 -16.031 13.008 1 98.5 130 LYS B O 1
ATOM 3393 N N . LEU B 1 131 ? -4.996 -16.016 11.078 1 98 131 LEU B N 1
ATOM 3394 C CA . LEU B 1 131 ? -5.609 -14.766 10.672 1 98 131 LEU B CA 1
ATOM 3395 C C . LEU B 1 131 ? -7.086 -14.961 10.336 1 98 131 LEU B C 1
ATOM 3397 O O . LEU B 1 131 ? -7.848 -13.992 10.273 1 98 131 LEU B O 1
ATOM 3401 N N . GLY B 1 132 ? -7.445 -16.188 9.938 1 96.69 132 GLY B N 1
ATOM 3402 C CA . GLY B 1 132 ? -8.844 -16.594 9.938 1 96.69 132 GLY B CA 1
ATOM 3403 C C . GLY B 1 132 ? -9.5 -16.484 8.578 1 96.69 132 GLY B C 1
ATOM 3404 O O . GLY B 1 132 ? -10.609 -16.984 8.375 1 96.69 132 GLY B O 1
ATOM 3405 N N . LYS B 1 133 ? -8.852 -15.852 7.562 1 97.88 133 LYS B N 1
ATOM 3406 C CA . LYS B 1 133 ? -9.523 -15.609 6.293 1 97.88 133 LYS B CA 1
ATOM 3407 C C . LYS B 1 133 ? -8.781 -16.281 5.137 1 97.88 133 LYS B C 1
ATOM 3409 O O . LYS B 1 133 ? -9.234 -16.234 3.992 1 97.88 133 LYS B O 1
ATOM 3414 N N . ILE B 1 134 ? -7.699 -16.922 5.461 1 98.75 134 ILE B N 1
ATOM 3415 C CA . ILE B 1 134 ? -6.898 -17.547 4.418 1 98.75 134 ILE B CA 1
ATOM 3416 C C . ILE B 1 134 ? -7.406 -18.953 4.148 1 98.75 134 ILE B C 1
ATOM 3418 O O . ILE B 1 134 ? -7.527 -19.766 5.07 1 98.75 134 ILE B O 1
ATOM 3422 N N . GLY B 1 135 ? -7.664 -19.266 2.861 1 98.62 135 GLY B N 1
ATOM 3423 C CA . GLY B 1 135 ? -8.25 -20.547 2.494 1 98.62 135 GLY B CA 1
ATOM 3424 C C . GLY B 1 135 ? -7.219 -21.562 2.035 1 98.62 135 GLY B C 1
ATOM 3425 O O . GLY B 1 135 ? -7.484 -22.766 2.027 1 98.62 135 GLY B O 1
ATOM 3426 N N . SER B 1 136 ? -6.074 -21.109 1.613 1 98.88 136 SER B N 1
ATOM 3427 C CA . SER B 1 136 ? -4.992 -21.953 1.139 1 98.88 136 SER B CA 1
ATOM 3428 C C . SER B 1 136 ? -3.643 -21.266 1.256 1 98.88 136 SER B C 1
ATOM 3430 O O . SER B 1 136 ? -3.566 -20.031 1.184 1 98.88 136 SER B O 1
ATOM 3432 N N . LEU B 1 137 ? -2.625 -22.062 1.52 1 98.94 137 LEU B N 1
ATOM 3433 C CA . LEU B 1 137 ? -1.265 -21.531 1.503 1 98.94 137 LEU B CA 1
ATOM 3434 C C . LEU B 1 137 ? -0.521 -21.984 0.251 1 98.94 137 LEU B C 1
ATOM 3436 O O . LEU B 1 137 ? -0.59 -23.156 -0.127 1 98.94 137 LEU B O 1
ATOM 3440 N N . LYS B 1 138 ? 0.113 -21.047 -0.385 1 98.94 138 LYS B N 1
ATOM 3441 C CA . LYS B 1 138 ? 0.887 -21.359 -1.585 1 98.94 138 LYS B CA 1
ATOM 3442 C C . LYS B 1 138 ? 2.35 -21.625 -1.242 1 98.94 138 LYS B C 1
ATOM 3444 O O . LYS B 1 138 ? 2.969 -20.859 -0.499 1 98.94 138 LYS B O 1
ATOM 3449 N N . VAL B 1 139 ? 2.92 -22.703 -1.714 1 98.75 139 VAL B N 1
ATOM 3450 C CA . VAL B 1 139 ? 4.297 -23.109 -1.451 1 98.75 139 VAL B CA 1
ATOM 3451 C C . VAL B 1 139 ? 5.035 -23.328 -2.771 1 98.75 139 VAL B C 1
ATOM 3453 O O . VAL B 1 139 ? 4.555 -24.047 -3.65 1 98.75 139 VAL B O 1
ATOM 3456 N N . GLU B 1 140 ? 6.18 -22.656 -2.904 1 97.62 140 GLU B N 1
ATOM 3457 C CA . GLU B 1 140 ? 6.98 -22.859 -4.109 1 97.62 140 GLU B CA 1
ATOM 3458 C C . GLU B 1 140 ? 7.832 -24.125 -4.008 1 97.62 140 GLU B C 1
ATOM 3460 O O . GLU B 1 140 ? 8.555 -24.312 -3.025 1 97.62 140 GLU B O 1
ATOM 3465 N N . GLY B 1 141 ? 7.715 -24.938 -5.039 1 94.62 141 GLY B N 1
ATOM 3466 C CA . GLY B 1 141 ? 8.5 -26.156 -5.07 1 94.62 141 GLY B CA 1
ATOM 3467 C C . GLY B 1 141 ? 7.656 -27.422 -5.023 1 94.62 141 GLY B C 1
ATOM 3468 O O . GLY B 1 141 ? 6.449 -27.359 -4.781 1 94.62 141 GLY B O 1
ATOM 3469 N N . GLY B 1 142 ? 8.32 -28.531 -5.297 1 94.19 142 GLY B N 1
ATOM 3470 C CA . GLY B 1 142 ? 7.637 -29.812 -5.336 1 94.19 142 GLY B CA 1
ATOM 3471 C C . GLY B 1 142 ? 8.344 -30.891 -4.531 1 94.19 142 GLY B C 1
ATOM 3472 O O . GLY B 1 142 ? 8.195 -30.953 -3.311 1 94.19 142 GLY B O 1
ATOM 3473 N N . PHE B 1 143 ? 9.219 -31.656 -5.23 1 95.62 143 PHE B N 1
ATOM 3474 C CA . PHE B 1 143 ? 9.867 -32.812 -4.621 1 95.62 143 PHE B CA 1
ATOM 3475 C C . PHE B 1 143 ? 10.68 -32.375 -3.402 1 95.62 143 PHE B C 1
ATOM 3477 O O . PHE B 1 143 ? 10.656 -33.062 -2.371 1 95.62 143 PHE B O 1
ATOM 3484 N N . GLU B 1 144 ? 11.367 -31.297 -3.426 1 95.44 144 GLU B N 1
ATOM 3485 C CA . GLU B 1 144 ? 12.32 -30.859 -2.408 1 95.44 144 GLU B CA 1
ATOM 3486 C C . GLU B 1 144 ? 11.602 -30.422 -1.135 1 95.44 144 GLU B C 1
ATOM 3488 O O . GLU B 1 144 ? 12.219 -30.328 -0.07 1 95.44 144 GLU B O 1
ATOM 3493 N N . HIS B 1 145 ? 10.258 -30.188 -1.247 1 97.12 145 HIS B N 1
ATOM 3494 C CA . HIS B 1 145 ? 9.492 -29.75 -0.086 1 97.12 145 HIS B CA 1
ATOM 3495 C C . HIS B 1 145 ? 8.328 -30.688 0.207 1 97.12 145 HIS B C 1
ATOM 3497 O O . HIS B 1 145 ? 7.344 -30.281 0.83 1 97.12 145 HIS B O 1
ATOM 3503 N N . GLY B 1 146 ? 8.469 -31.906 -0.274 1 98 146 GLY B N 1
ATOM 3504 C CA . GLY B 1 146 ? 7.395 -32.875 -0.149 1 98 146 GLY B CA 1
ATOM 3505 C C . GLY B 1 146 ? 6.965 -33.094 1.287 1 98 146 GLY B C 1
ATOM 3506 O O . GLY B 1 146 ? 5.77 -33.125 1.585 1 98 146 GLY B O 1
ATOM 3507 N N . GLU B 1 147 ? 7.891 -33.219 2.203 1 98.25 147 GLU B N 1
ATOM 3508 C CA . GLU B 1 147 ? 7.582 -33.5 3.605 1 98.25 147 GLU B CA 1
ATOM 3509 C C . GLU B 1 147 ? 6.84 -32.312 4.238 1 98.25 147 GLU B C 1
ATOM 3511 O O . GLU B 1 147 ? 5.898 -32.5 5.008 1 98.25 147 GLU B O 1
ATOM 3516 N N . GLN B 1 148 ? 7.277 -31.125 3.945 1 98.69 148 GLN B N 1
ATOM 3517 C CA . GLN B 1 148 ? 6.613 -29.938 4.449 1 98.69 148 GLN B CA 1
ATOM 3518 C C . GLN B 1 148 ? 5.168 -29.859 3.967 1 98.69 148 GLN B C 1
ATOM 3520 O O . GLN B 1 148 ? 4.25 -29.672 4.766 1 98.69 148 GLN B O 1
ATOM 3525 N N . ILE B 1 149 ? 4.973 -30.062 2.691 1 98.81 149 ILE B N 1
ATOM 3526 C CA . ILE B 1 149 ? 3.658 -29.938 2.068 1 98.81 149 ILE B CA 1
ATOM 3527 C C . ILE B 1 149 ? 2.729 -31.016 2.607 1 98.81 149 ILE B C 1
ATOM 3529 O O . ILE B 1 149 ? 1.591 -30.734 2.988 1 98.81 149 ILE B O 1
ATOM 3533 N N . LYS B 1 150 ? 3.225 -32.188 2.654 1 98.56 150 LYS B N 1
ATOM 3534 C CA . LYS B 1 150 ? 2.439 -33.312 3.184 1 98.56 150 LYS B CA 1
ATOM 3535 C C . LYS B 1 150 ? 1.984 -33.031 4.613 1 98.56 150 LYS B C 1
ATOM 3537 O O . LYS B 1 150 ? 0.829 -33.281 4.965 1 98.56 150 LYS B O 1
ATOM 3542 N N . ARG B 1 151 ? 2.912 -32.531 5.426 1 98.75 151 ARG B N 1
ATOM 3543 C CA . ARG B 1 151 ? 2.598 -32.25 6.824 1 98.75 151 ARG B CA 1
ATOM 3544 C C . ARG B 1 151 ? 1.501 -31.203 6.934 1 98.75 151 ARG B C 1
ATOM 3546 O O . ARG B 1 151 ? 0.584 -31.328 7.746 1 98.75 151 ARG B O 1
ATOM 3553 N N . LEU B 1 152 ? 1.593 -30.125 6.121 1 98.88 152 LEU B N 1
ATOM 3554 C CA . LEU B 1 152 ? 0.561 -29.094 6.117 1 98.88 152 LEU B CA 1
ATOM 3555 C C . LEU B 1 152 ? -0.803 -29.703 5.789 1 98.88 152 LEU B C 1
ATOM 3557 O O . LEU B 1 152 ? -1.787 -29.422 6.48 1 98.88 152 LEU B O 1
ATOM 3561 N N . ILE B 1 153 ? -0.876 -30.531 4.855 1 98.69 153 ILE B N 1
ATOM 3562 C CA . ILE B 1 153 ? -2.125 -31.141 4.406 1 98.69 153 ILE B CA 1
ATOM 3563 C C . ILE B 1 153 ? -2.668 -32.062 5.484 1 98.69 153 ILE B C 1
ATOM 3565 O O . ILE B 1 153 ? -3.865 -32.062 5.777 1 98.69 153 ILE B O 1
ATOM 3569 N N . GLU B 1 154 ? -1.798 -32.781 6.062 1 98.38 154 GLU B N 1
ATOM 3570 C CA . GLU B 1 154 ? -2.176 -33.719 7.109 1 98.38 154 GLU B CA 1
ATOM 3571 C C . GLU B 1 154 ? -2.855 -33 8.273 1 98.38 154 GLU B C 1
ATOM 3573 O O . GLU B 1 154 ? -3.744 -33.562 8.922 1 98.38 154 GLU B O 1
ATOM 3578 N N . ILE B 1 155 ? -2.412 -31.844 8.508 1 98.38 155 ILE B N 1
ATOM 3579 C CA . ILE B 1 155 ? -2.975 -31.156 9.672 1 98.38 155 ILE B CA 1
ATOM 3580 C C . ILE B 1 155 ? -4.129 -30.266 9.227 1 98.38 155 ILE B C 1
ATOM 3582 O O . ILE B 1 155 ? -4.582 -29.406 9.992 1 98.38 155 ILE B O 1
ATOM 3586 N N . GLY B 1 156 ? -4.523 -30.312 7.98 1 98.31 156 GLY B N 1
ATOM 3587 C CA . GLY B 1 156 ? -5.77 -29.719 7.551 1 98.31 156 GLY B CA 1
ATOM 3588 C C . GLY B 1 156 ? -5.574 -28.391 6.828 1 98.31 156 GLY B C 1
ATOM 3589 O O . GLY B 1 156 ? -6.527 -27.625 6.645 1 98.31 156 GLY B O 1
ATOM 3590 N N . ILE B 1 157 ? -4.383 -28.031 6.465 1 98.75 157 ILE B N 1
ATOM 3591 C CA . ILE B 1 157 ? -4.121 -26.797 5.746 1 98.75 157 ILE B CA 1
ATOM 3592 C C . ILE B 1 157 ? -4.113 -27.062 4.242 1 98.75 157 ILE B C 1
ATOM 3594 O O . ILE B 1 157 ? -3.252 -27.781 3.738 1 98.75 157 ILE B O 1
ATOM 3598 N N . PRO B 1 158 ? -5.129 -26.484 3.523 1 98.81 158 PRO B N 1
ATOM 3599 C CA . PRO B 1 158 ? -5.062 -26.609 2.066 1 98.81 158 PRO B CA 1
ATOM 3600 C C . PRO B 1 158 ? -3.818 -25.969 1.47 1 98.81 158 PRO B C 1
ATOM 3602 O O . PRO B 1 158 ? -3.42 -24.875 1.897 1 98.81 158 PRO B O 1
ATOM 3605 N N . VAL B 1 159 ? -3.215 -26.672 0.533 1 98.94 159 VAL B N 1
ATOM 3606 C CA . VAL B 1 159 ? -1.976 -26.172 -0.055 1 98.94 159 VAL B 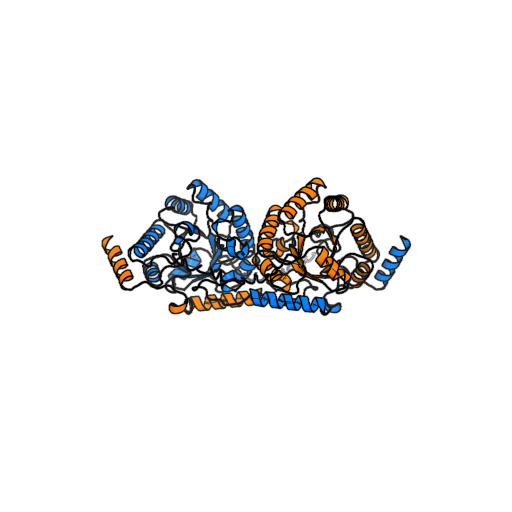CA 1
ATOM 3607 C C . VAL B 1 159 ? -2.162 -25.953 -1.557 1 98.94 159 VAL B C 1
ATOM 3609 O O . VAL B 1 159 ? -2.748 -26.797 -2.236 1 98.94 159 VAL B O 1
ATOM 3612 N N . THR B 1 160 ? -1.762 -24.797 -2.02 1 98.94 160 THR B N 1
ATOM 3613 C CA . THR B 1 160 ? -1.571 -24.484 -3.436 1 98.94 160 THR B CA 1
ATOM 3614 C C . THR B 1 160 ? -0.101 -24.609 -3.822 1 98.94 160 THR B C 1
ATOM 3616 O O . THR B 1 160 ? 0.724 -23.797 -3.424 1 98.94 160 THR B O 1
ATOM 3619 N N . GLY B 1 161 ? 0.168 -25.656 -4.598 1 98.88 161 GLY B N 1
ATOM 3620 C CA . GLY B 1 161 ? 1.537 -25.797 -5.062 1 98.88 161 GLY B CA 1
ATOM 3621 C C . GLY B 1 161 ? 1.914 -24.797 -6.133 1 98.88 161 GLY B C 1
ATOM 3622 O O . GLY B 1 161 ? 1.051 -24.312 -6.867 1 98.88 161 GLY B O 1
ATOM 3623 N N . HIS B 1 162 ? 3.152 -24.469 -6.199 1 98.81 162 HIS B N 1
ATOM 3624 C CA . HIS B 1 162 ? 3.676 -23.547 -7.207 1 98.81 162 HIS B CA 1
ATOM 3625 C C . HIS B 1 162 ? 4.895 -24.141 -7.906 1 98.81 162 HIS B C 1
ATOM 3627 O O . HIS B 1 162 ? 5.922 -24.391 -7.27 1 98.81 162 HIS B O 1
ATOM 3633 N N . ILE B 1 163 ? 4.766 -24.328 -9.219 1 98.06 163 ILE B N 1
ATOM 3634 C CA . ILE B 1 163 ? 5.852 -24.922 -9.992 1 98.06 163 ILE B CA 1
ATOM 3635 C C . ILE B 1 163 ? 6.082 -24.125 -11.266 1 98.06 163 ILE B C 1
ATOM 3637 O O . ILE B 1 163 ? 5.383 -23.141 -11.523 1 98.06 163 ILE B O 1
ATOM 3641 N N . GLY B 1 164 ? 7.07 -24.5 -12.109 1 97.06 164 GLY B N 1
ATOM 3642 C CA . GLY B 1 164 ? 7.559 -23.656 -13.195 1 97.06 164 GLY B CA 1
ATOM 3643 C C . GLY B 1 164 ? 8.617 -22.656 -12.75 1 97.06 164 GLY B C 1
ATOM 3644 O O . GLY B 1 164 ? 9.602 -23.047 -12.109 1 97.06 164 GLY B O 1
ATOM 3645 N N . LEU B 1 165 ? 8.461 -21.484 -13.242 1 95.5 165 LEU B N 1
ATOM 3646 C CA . LEU B 1 165 ? 9.336 -20.453 -12.703 1 95.5 165 LEU B CA 1
ATOM 3647 C C . LEU B 1 165 ? 9 -20.172 -11.242 1 95.5 165 LEU B C 1
ATOM 3649 O O . LEU B 1 165 ? 7.836 -19.969 -10.898 1 95.5 165 LEU B O 1
ATOM 3653 N N . LYS B 1 166 ? 9.953 -20.312 -10.391 1 94.62 166 LYS B N 1
ATOM 3654 C CA . LYS B 1 166 ? 9.836 -20.031 -8.961 1 94.62 166 LYS B CA 1
ATOM 3655 C C . LYS B 1 166 ? 10.688 -18.828 -8.562 1 94.62 166 LYS B C 1
ATOM 3657 O O . LYS B 1 166 ? 11.875 -18.984 -8.266 1 94.62 166 LYS B O 1
ATOM 3662 N N . PRO B 1 167 ? 10.047 -17.688 -8.414 1 93.38 167 PRO B N 1
ATOM 3663 C CA . PRO B 1 167 ? 10.797 -16.469 -8.109 1 93.38 167 PRO B CA 1
ATOM 3664 C C . PRO B 1 167 ? 11.648 -16.594 -6.848 1 93.38 167 PRO B C 1
ATOM 3666 O O . PRO B 1 167 ? 12.727 -16 -6.754 1 93.38 167 PRO B O 1
ATOM 3669 N N . GLN B 1 168 ? 11.289 -17.422 -5.918 1 93.56 168 GLN B N 1
ATOM 3670 C CA . GLN B 1 168 ? 12.023 -17.578 -4.672 1 93.56 168 GLN B CA 1
ATOM 3671 C C . GLN B 1 168 ? 13.32 -18.344 -4.895 1 93.56 168 GLN B C 1
ATOM 3673 O O . GLN B 1 168 ? 14.188 -18.375 -4.02 1 93.56 168 GLN B O 1
ATOM 3678 N N . GLN B 1 169 ? 13.492 -18.891 -6.156 1 88.56 169 GLN B N 1
ATOM 3679 C CA . GLN B 1 169 ? 14.688 -19.656 -6.484 1 88.56 169 GLN B CA 1
ATOM 3680 C C . GLN B 1 169 ? 15.406 -19.062 -7.691 1 88.56 169 GLN B C 1
ATOM 3682 O O . GLN B 1 169 ? 16.125 -19.766 -8.406 1 88.56 169 GLN B O 1
ATOM 3687 N N . PHE B 1 170 ? 15.219 -17.797 -7.961 1 82.94 170 PHE B N 1
ATOM 3688 C CA . PHE B 1 170 ? 15.711 -17.172 -9.188 1 82.94 170 PHE B CA 1
ATOM 3689 C C . PHE B 1 170 ? 17.234 -17.219 -9.242 1 82.94 170 PHE B C 1
ATOM 3691 O O . PHE B 1 170 ? 17.828 -17.234 -10.328 1 82.94 170 PHE B O 1
ATOM 3698 N N . ASN B 1 171 ? 17.828 -17.203 -8.055 1 78.56 171 ASN B N 1
ATOM 3699 C CA . ASN B 1 171 ? 19.281 -17.266 -8.023 1 78.56 171 ASN B CA 1
ATOM 3700 C C . ASN B 1 171 ? 19.797 -18.578 -8.617 1 78.56 171 ASN B C 1
ATOM 3702 O O . ASN B 1 171 ? 20.844 -18.594 -9.281 1 78.56 171 ASN B O 1
ATOM 3706 N N . ALA B 1 172 ? 19.109 -19.656 -8.398 1 79.25 172 ALA B N 1
ATOM 3707 C CA . ALA B 1 172 ? 19.516 -20.984 -8.852 1 79.25 172 ALA B CA 1
ATOM 3708 C C . ALA B 1 172 ? 19.391 -21.109 -10.367 1 79.25 172 ALA B C 1
ATOM 3710 O O . ALA B 1 172 ? 20.203 -21.797 -11.008 1 79.25 172 ALA B O 1
ATOM 3711 N N . VAL B 1 173 ? 18.516 -20.422 -10.961 1 77.19 173 VAL B N 1
ATOM 3712 C CA . VAL B 1 173 ? 18.219 -20.609 -12.375 1 77.19 173 VAL B CA 1
ATOM 3713 C C . VAL B 1 173 ? 18.781 -19.453 -13.188 1 77.19 173 VAL B C 1
ATOM 3715 O O . VAL B 1 173 ? 18.781 -19.484 -14.422 1 77.19 173 VAL B O 1
ATOM 3718 N N . GLY B 1 174 ? 19.375 -18.484 -12.531 1 76.25 174 GLY B N 1
ATOM 3719 C CA . GLY B 1 174 ? 20.047 -17.375 -13.211 1 76.25 174 GLY B CA 1
ATOM 3720 C C . GLY B 1 174 ? 19.094 -16.312 -13.711 1 76.25 174 GLY B C 1
ATOM 3721 O O . GLY B 1 174 ? 19.297 -15.734 -14.773 1 76.25 174 GLY B O 1
ATOM 3722 N N . GLY B 1 175 ? 17.938 -16.141 -13.016 1 83.62 175 GLY B N 1
ATOM 3723 C CA . GLY B 1 175 ? 17.016 -15.086 -13.391 1 83.62 175 GLY B CA 1
ATOM 3724 C C . GLY B 1 175 ? 15.594 -15.586 -13.617 1 83.62 175 GLY B C 1
ATOM 3725 O O . GLY B 1 175 ? 15.242 -16.688 -13.195 1 83.62 175 GLY B O 1
ATOM 3726 N N . TYR B 1 176 ? 14.844 -14.773 -14.172 1 83.81 176 TYR B N 1
ATOM 3727 C CA . TYR B 1 176 ? 13.445 -15.062 -14.445 1 83.81 176 TYR B CA 1
ATOM 3728 C C . TYR B 1 176 ? 13.258 -15.555 -15.875 1 83.81 176 TYR B C 1
ATOM 3730 O O . TYR B 1 176 ? 13.047 -14.758 -16.797 1 83.81 176 TYR B O 1
ATOM 3738 N N . ARG B 1 177 ? 13.352 -16.938 -16.016 1 89.19 177 ARG B N 1
ATOM 3739 C CA . ARG B 1 177 ? 13.289 -17.531 -17.344 1 89.19 177 ARG B CA 1
ATOM 3740 C C . ARG B 1 177 ? 12.148 -18.547 -17.438 1 89.19 177 ARG B C 1
ATOM 3742 O O . ARG B 1 177 ? 11.812 -19.188 -16.453 1 89.19 177 ARG B O 1
ATOM 3749 N N . VAL B 1 178 ? 11.727 -18.688 -18.625 1 94.56 178 VAL B N 1
ATOM 3750 C CA . VAL B 1 178 ? 10.703 -19.688 -18.922 1 94.56 178 VAL B CA 1
ATOM 3751 C C . VAL B 1 178 ? 11.242 -21.078 -18.641 1 94.56 178 VAL B C 1
ATOM 3753 O O . VAL B 1 178 ? 12.398 -21.375 -18.969 1 94.56 178 VAL B O 1
ATOM 3756 N N . GLN B 1 179 ? 10.438 -21.906 -18.078 1 95.38 179 GLN B N 1
ATOM 3757 C CA . GLN B 1 179 ? 10.797 -23.281 -17.766 1 95.38 179 GLN B CA 1
ATOM 3758 C C . GLN B 1 179 ? 10.086 -24.266 -18.672 1 95.38 179 GLN B C 1
ATOM 3760 O O . GLN B 1 179 ? 8.953 -24.016 -19.109 1 95.38 179 GLN B O 1
ATOM 3765 N N . GLY B 1 180 ? 10.758 -25.438 -18.953 1 96.69 180 GLY B N 1
ATOM 3766 C CA . GLY B 1 180 ? 10.07 -26.531 -19.609 1 96.69 180 GLY B CA 1
ATOM 3767 C C . GLY B 1 180 ? 10.086 -26.422 -21.125 1 96.69 180 GLY B C 1
ATOM 3768 O O . GLY B 1 180 ? 9.164 -26.891 -21.797 1 96.69 180 GLY B O 1
ATOM 3769 N N . ARG B 1 181 ? 11.125 -25.766 -21.656 1 96.62 181 ARG B N 1
ATOM 3770 C CA . ARG B 1 181 ? 11.219 -25.641 -23.109 1 96.62 181 ARG B CA 1
ATOM 3771 C C . ARG B 1 181 ? 11.797 -26.906 -23.734 1 96.62 181 ARG B C 1
ATOM 3773 O O . ARG B 1 181 ? 11.539 -27.203 -24.906 1 96.62 181 ARG B O 1
ATOM 3780 N N . LYS B 1 182 ? 12.594 -27.578 -22.969 1 97.38 182 LYS B N 1
ATOM 3781 C CA . LYS B 1 182 ? 13.156 -28.844 -23.422 1 97.38 182 LYS B CA 1
ATOM 3782 C C . LYS B 1 182 ? 12.312 -30.016 -22.938 1 97.38 182 LYS B C 1
ATOM 3784 O O . LYS B 1 182 ? 11.688 -29.953 -21.875 1 97.38 182 LYS B O 1
ATOM 3789 N N . ALA B 1 183 ? 12.352 -31.062 -23.719 1 97.94 183 ALA B N 1
ATOM 3790 C CA . ALA B 1 183 ? 11.508 -32.219 -23.469 1 97.94 183 ALA B CA 1
ATOM 3791 C C . ALA B 1 183 ? 11.688 -32.75 -22.047 1 97.94 183 ALA B C 1
ATOM 3793 O O . ALA B 1 183 ? 10.703 -32.938 -21.328 1 97.94 183 ALA B O 1
ATOM 3794 N N . GLN B 1 184 ? 12.93 -32.938 -21.656 1 97.56 184 GLN B N 1
ATOM 3795 C CA . GLN B 1 184 ? 13.211 -33.5 -20.344 1 97.56 184 GLN B CA 1
ATOM 3796 C C . GLN B 1 184 ? 12.727 -32.562 -19.234 1 97.56 184 GLN B C 1
ATOM 3798 O O . GLN B 1 184 ? 12.164 -33 -18.234 1 97.56 184 GLN B O 1
ATOM 3803 N N . ASP B 1 185 ? 12.961 -31.281 -19.375 1 96.94 185 ASP B N 1
ATOM 3804 C CA . ASP B 1 185 ? 12.531 -30.297 -18.391 1 96.94 185 ASP B CA 1
ATOM 3805 C C . ASP B 1 185 ? 11.008 -30.25 -18.297 1 96.94 185 ASP B C 1
ATOM 3807 O O . ASP B 1 185 ? 10.453 -30.141 -17.203 1 96.94 185 ASP B O 1
ATOM 3811 N N . ALA B 1 186 ? 10.367 -30.281 -19.422 1 98.12 186 ALA B N 1
ATOM 3812 C CA . ALA B 1 186 ? 8.906 -30.297 -19.453 1 98.12 186 ALA B CA 1
ATOM 3813 C C . ALA B 1 186 ? 8.352 -31.547 -18.766 1 98.12 186 ALA B C 1
ATOM 3815 O O . ALA B 1 186 ? 7.402 -31.469 -17.984 1 98.12 186 ALA B O 1
ATOM 3816 N N . ALA B 1 187 ? 8.961 -32.688 -19.062 1 98 187 ALA B N 1
ATOM 3817 C CA . ALA B 1 187 ? 8.555 -33.938 -18.438 1 98 187 ALA B CA 1
ATOM 3818 C C . ALA B 1 187 ? 8.703 -33.844 -16.922 1 98 187 ALA B C 1
ATOM 3820 O O . ALA B 1 187 ? 7.855 -34.344 -16.172 1 98 187 ALA B O 1
ATOM 3821 N N . ASN B 1 188 ? 9.789 -33.281 -16.484 1 97.12 188 ASN B N 1
ATOM 3822 C CA . ASN B 1 188 ? 10.023 -33.125 -15.062 1 97.12 188 ASN B CA 1
ATOM 3823 C C . ASN B 1 188 ? 8.938 -32.25 -14.406 1 97.12 188 ASN B C 1
ATOM 3825 O O . ASN B 1 188 ? 8.516 -32.531 -13.281 1 97.12 188 ASN B O 1
ATOM 3829 N N . ILE B 1 189 ? 8.508 -31.234 -15.086 1 97.88 189 ILE B N 1
ATOM 3830 C CA . ILE B 1 189 ? 7.441 -30.375 -14.578 1 97.88 189 ILE B CA 1
ATOM 3831 C C . ILE B 1 189 ? 6.16 -31.188 -14.43 1 97.88 189 ILE B C 1
ATOM 3833 O O . ILE B 1 189 ? 5.461 -31.078 -13.414 1 97.88 189 ILE B O 1
ATOM 3837 N N . ILE B 1 190 ? 5.828 -32.031 -15.414 1 98.19 190 ILE B N 1
ATOM 3838 C CA . ILE B 1 190 ? 4.625 -32.844 -15.383 1 98.19 190 ILE B CA 1
ATOM 3839 C C . ILE B 1 190 ? 4.695 -33.812 -14.203 1 98.19 190 ILE B C 1
ATOM 3841 O O . ILE B 1 190 ? 3.732 -33.938 -13.445 1 98.19 190 ILE B O 1
ATOM 3845 N N . LYS B 1 191 ? 5.824 -34.469 -14 1 97.69 191 LYS B N 1
ATOM 3846 C CA . LYS B 1 191 ? 6.008 -35.406 -12.898 1 97.69 191 LYS B CA 1
ATOM 3847 C C . LYS B 1 191 ? 5.879 -34.719 -11.547 1 97.69 191 LYS B C 1
ATOM 3849 O O . LYS B 1 191 ? 5.289 -35.25 -10.617 1 97.69 191 LYS B O 1
ATOM 3854 N N . GLU B 1 192 ? 6.441 -33.594 -11.5 1 97.81 192 GLU B N 1
ATOM 3855 C CA . GLU B 1 192 ? 6.352 -32.781 -10.273 1 97.81 192 GLU B CA 1
ATOM 3856 C C . GLU B 1 192 ? 4.906 -32.406 -9.961 1 97.81 192 GLU B C 1
ATOM 3858 O O . GLU B 1 192 ? 4.48 -32.469 -8.805 1 97.81 192 GLU B O 1
ATOM 3863 N N . ALA B 1 193 ? 4.168 -32.031 -10.945 1 98.56 193 ALA B N 1
ATOM 3864 C CA . ALA B 1 193 ? 2.758 -31.672 -10.789 1 98.56 193 ALA B CA 1
ATOM 3865 C C . ALA B 1 193 ? 1.954 -32.875 -10.305 1 98.56 193 ALA B C 1
ATOM 3867 O O . ALA B 1 193 ? 1.123 -32.75 -9.406 1 98.56 193 ALA B O 1
ATOM 3868 N N . GLU B 1 194 ? 2.191 -34.031 -10.922 1 98.19 194 GLU B N 1
ATOM 3869 C CA . GLU B 1 194 ? 1.509 -35.25 -10.523 1 98.19 194 GLU B CA 1
ATOM 3870 C C . GLU B 1 194 ? 1.824 -35.625 -9.07 1 98.19 194 GLU B C 1
ATOM 3872 O O . GLU B 1 194 ? 0.938 -36.031 -8.328 1 98.19 194 GLU B O 1
ATOM 3877 N N . TYR B 1 195 ? 3.062 -35.438 -8.734 1 98.25 195 TYR B N 1
ATOM 3878 C CA . TYR B 1 195 ? 3.484 -35.719 -7.363 1 98.25 195 TYR B CA 1
ATOM 3879 C C . TYR B 1 195 ? 2.725 -34.844 -6.379 1 98.25 195 TYR B C 1
ATOM 3881 O O . TYR B 1 195 ? 2.201 -35.312 -5.375 1 98.25 195 TYR B O 1
ATOM 3889 N N . LEU B 1 196 ? 2.635 -33.531 -6.668 1 98.69 196 LEU B N 1
ATOM 3890 C CA . LEU B 1 196 ? 1.964 -32.594 -5.793 1 98.69 196 LEU B CA 1
ATOM 3891 C C . LEU B 1 196 ? 0.474 -32.906 -5.695 1 98.69 196 LEU B C 1
ATOM 3893 O O . LEU B 1 196 ? -0.113 -32.812 -4.613 1 98.69 196 LEU B O 1
ATOM 3897 N N . ARG B 1 197 ? -0.151 -33.25 -6.828 1 98.5 197 ARG B N 1
ATOM 3898 C CA . ARG B 1 197 ? -1.533 -33.719 -6.801 1 98.5 197 ARG B CA 1
ATOM 3899 C C . ARG B 1 197 ? -1.681 -34.938 -5.898 1 98.5 197 ARG B C 1
ATOM 3901 O O . ARG B 1 197 ? -2.576 -34.969 -5.055 1 98.5 197 ARG B O 1
ATOM 3908 N N . ASP B 1 198 ? -0.783 -35.875 -6.012 1 98.31 198 ASP B N 1
ATOM 3909 C CA . ASP B 1 198 ? -0.875 -37.156 -5.316 1 98.31 198 ASP B CA 1
ATOM 3910 C C . ASP B 1 198 ? -0.735 -36.969 -3.807 1 98.31 198 ASP B C 1
ATOM 3912 O O . ASP B 1 198 ? -1.36 -37.688 -3.027 1 98.31 198 ASP B O 1
ATOM 3916 N N . ILE B 1 199 ? 0.092 -36 -3.418 1 98.06 199 ILE B N 1
ATOM 3917 C CA . ILE B 1 199 ? 0.289 -35.844 -1.981 1 98.06 199 ILE B CA 1
ATOM 3918 C C . ILE B 1 199 ? -0.823 -35 -1.395 1 98.06 199 ILE B C 1
ATOM 3920 O O . ILE B 1 199 ? -0.924 -34.844 -0.175 1 98.06 199 ILE B O 1
ATOM 3924 N N . GLY B 1 200 ? -1.632 -34.281 -2.283 1 98.5 200 GLY B N 1
ATOM 3925 C CA . GLY B 1 200 ? -2.877 -33.75 -1.756 1 98.5 200 GLY B CA 1
ATOM 3926 C C . GLY B 1 200 ? -3.027 -32.25 -1.979 1 98.5 200 GLY B C 1
ATOM 3927 O O . GLY B 1 200 ? -3.916 -31.625 -1.402 1 98.5 200 GLY B O 1
ATOM 3928 N N . CYS B 1 201 ? -2.162 -31.609 -2.768 1 98.81 201 CYS B N 1
ATOM 3929 C CA . CYS B 1 201 ? -2.367 -30.203 -3.078 1 98.81 201 CYS B CA 1
ATOM 3930 C C . CYS B 1 201 ? -3.754 -29.969 -3.662 1 98.81 201 CYS B C 1
ATOM 3932 O O . CYS B 1 201 ? -4.246 -30.781 -4.449 1 98.81 201 CYS B O 1
ATOM 3934 N N . SER B 1 202 ? -4.355 -28.844 -3.275 1 98.69 202 SER B N 1
ATOM 3935 C CA . SER B 1 202 ? -5.711 -28.531 -3.713 1 98.69 202 SER B CA 1
ATOM 3936 C C . SER B 1 202 ? -5.711 -27.828 -5.07 1 98.69 202 SER B C 1
ATOM 3938 O O . SER B 1 202 ? -6.691 -27.906 -5.812 1 98.69 202 SER B O 1
ATOM 3940 N N . MET B 1 203 ? -4.664 -27.078 -5.352 1 98.81 203 MET B N 1
ATOM 3941 C CA . MET B 1 203 ? -4.461 -26.344 -6.594 1 98.81 203 MET B CA 1
ATOM 3942 C C . MET B 1 203 ? -2.98 -26.266 -6.953 1 98.81 203 MET B C 1
ATOM 3944 O O . MET B 1 203 ? -2.121 -26.547 -6.113 1 98.81 203 MET B O 1
ATOM 3948 N N . LEU B 1 204 ? -2.732 -25.938 -8.203 1 98.88 204 LEU B N 1
ATOM 3949 C CA . LEU B 1 204 ? -1.354 -25.766 -8.648 1 98.88 204 LEU B CA 1
ATOM 3950 C C . LEU B 1 204 ? -1.207 -24.469 -9.461 1 98.88 204 LEU B C 1
ATOM 3952 O O . LEU B 1 204 ? -1.975 -24.234 -10.391 1 98.88 204 LEU B O 1
ATOM 3956 N N . LEU B 1 205 ? -0.319 -23.656 -9.023 1 98.94 205 LEU B N 1
ATOM 3957 C CA . LEU B 1 205 ? 0.043 -22.5 -9.828 1 98.94 205 LEU B CA 1
ATOM 3958 C C . LEU B 1 205 ? 1.196 -22.828 -10.773 1 98.94 205 LEU B C 1
ATOM 3960 O O . LEU B 1 205 ? 2.205 -23.406 -10.344 1 98.94 205 LEU B O 1
ATOM 3964 N N . LEU B 1 206 ? 1.014 -22.547 -12.039 1 98.81 206 LEU B N 1
ATOM 3965 C CA . LEU B 1 206 ? 1.975 -22.781 -13.109 1 98.81 206 LEU B CA 1
ATOM 3966 C C . LEU B 1 206 ? 2.52 -21.453 -13.648 1 98.81 206 LEU B C 1
ATOM 3968 O O . LEU B 1 206 ? 1.783 -20.688 -14.258 1 98.81 206 LEU B O 1
ATOM 3972 N N . GLU B 1 207 ? 3.801 -21.266 -13.398 1 98.38 207 GLU B N 1
ATOM 3973 C CA . GLU B 1 207 ? 4.355 -19.969 -13.789 1 98.38 207 GLU B CA 1
ATOM 3974 C C . GLU B 1 207 ? 5.383 -20.125 -14.906 1 98.38 207 GLU B C 1
ATOM 3976 O O . GLU B 1 207 ? 6.34 -20.891 -14.773 1 98.38 207 GLU B O 1
ATOM 3981 N N . CYS B 1 208 ? 5.172 -19.438 -16 1 97.62 208 CYS B N 1
ATOM 3982 C CA . CYS B 1 208 ? 6.105 -19.297 -17.109 1 97.62 208 CYS B CA 1
ATOM 3983 C C . CYS B 1 208 ? 6.559 -20.656 -17.641 1 97.62 208 CYS B C 1
ATOM 3985 O O . CYS B 1 208 ? 7.754 -20.922 -17.734 1 97.62 208 CYS B O 1
ATOM 3987 N N . ILE B 1 209 ? 5.691 -21.453 -18.016 1 97.69 209 ILE B N 1
ATOM 3988 C CA . ILE B 1 209 ? 5.973 -22.656 -18.797 1 97.69 209 ILE B CA 1
ATOM 3989 C C . ILE B 1 209 ? 5.25 -22.578 -20.141 1 97.69 209 ILE B C 1
ATOM 3991 O O . ILE B 1 209 ? 4.277 -21.844 -20.281 1 97.69 209 ILE B O 1
ATOM 3995 N N . PRO B 1 210 ? 5.715 -23.312 -21.141 1 98.44 210 PRO B N 1
ATOM 3996 C CA . PRO B 1 210 ? 5.09 -23.266 -22.453 1 98.44 210 PRO B CA 1
ATOM 3997 C C . PRO B 1 210 ? 3.604 -23.594 -22.422 1 98.44 210 PRO B C 1
ATOM 3999 O O . PRO B 1 210 ? 3.189 -24.5 -21.703 1 98.44 210 PRO B O 1
ATOM 4002 N N . HIS B 1 211 ? 2.801 -22.859 -23.266 1 98.44 211 HIS B N 1
ATOM 4003 C CA . HIS B 1 211 ? 1.349 -22.953 -23.188 1 98.44 211 HIS B CA 1
ATOM 4004 C C . HIS B 1 211 ? 0.871 -24.375 -23.5 1 98.44 211 HIS B C 1
ATOM 4006 O O . HIS B 1 211 ? -0.085 -24.859 -22.891 1 98.44 211 HIS B O 1
ATOM 4012 N N . LYS B 1 212 ? 1.569 -25.141 -24.406 1 98.56 212 LYS B N 1
ATOM 4013 C CA . LYS B 1 212 ? 1.181 -26.5 -24.734 1 98.56 212 LYS B CA 1
ATOM 4014 C C . LYS B 1 212 ? 1.408 -27.438 -23.562 1 98.56 212 LYS B C 1
ATOM 4016 O O . LYS B 1 212 ? 0.617 -28.359 -23.328 1 98.56 212 LYS B O 1
ATOM 4021 N N . VAL B 1 213 ? 2.48 -27.219 -22.875 1 98.69 213 VAL B N 1
ATOM 4022 C CA . VAL B 1 213 ? 2.803 -28.047 -21.719 1 98.69 213 VAL B CA 1
ATOM 4023 C C . VAL B 1 213 ? 1.785 -27.781 -20.609 1 98.69 213 VAL B C 1
ATOM 4025 O O . VAL B 1 213 ? 1.29 -28.734 -19.984 1 98.69 213 VAL B O 1
ATOM 4028 N N . ALA B 1 214 ? 1.453 -26.531 -20.391 1 98.75 214 ALA B N 1
ATOM 4029 C CA . ALA B 1 214 ? 0.484 -26.156 -19.375 1 98.75 214 ALA B CA 1
ATOM 4030 C C . ALA B 1 214 ? -0.889 -26.75 -19.672 1 98.75 214 ALA B C 1
ATOM 4032 O O . ALA B 1 214 ? -1.572 -27.234 -18.75 1 98.75 214 ALA B O 1
ATOM 4033 N N . GLN B 1 215 ? -1.274 -26.656 -20.906 1 98.56 215 GLN B N 1
ATOM 4034 C CA . GLN B 1 215 ? -2.553 -27.234 -21.312 1 98.56 215 GLN B CA 1
ATOM 4035 C C . GLN B 1 215 ? -2.568 -28.75 -21.094 1 98.56 215 GLN B C 1
ATOM 4037 O O . GLN B 1 215 ? -3.533 -29.297 -20.562 1 98.56 215 GLN B O 1
ATOM 4042 N N . TYR B 1 216 ? -1.487 -29.375 -21.562 1 98.44 216 TYR B N 1
ATOM 4043 C CA . TYR B 1 216 ? -1.353 -30.828 -21.391 1 98.44 216 TYR B CA 1
ATOM 4044 C C . TYR B 1 216 ? -1.478 -31.219 -19.922 1 98.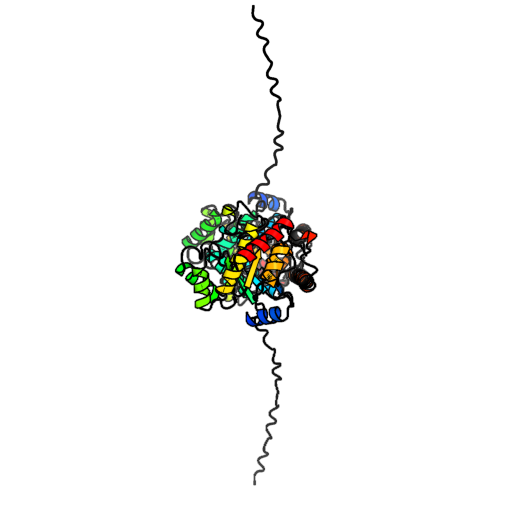44 216 TYR B C 1
ATOM 4046 O O . TYR B 1 216 ? -2.238 -32.125 -19.578 1 98.44 216 TYR B O 1
ATOM 4054 N N . LEU B 1 217 ? -0.73 -30.516 -19.141 1 98.31 217 LEU B N 1
ATOM 4055 C CA . LEU B 1 217 ? -0.708 -30.75 -17.703 1 98.31 217 LEU B CA 1
ATOM 4056 C C . LEU B 1 217 ? -2.092 -30.547 -17.094 1 98.31 217 LEU B C 1
ATOM 4058 O O . LEU B 1 217 ? -2.549 -31.359 -16.297 1 98.31 217 LEU B O 1
ATOM 4062 N N . THR B 1 218 ? -2.771 -29.5 -17.422 1 98.56 218 THR B N 1
ATOM 4063 C CA . THR B 1 218 ? -4.082 -29.156 -16.875 1 98.56 218 THR B CA 1
ATOM 4064 C C . THR B 1 218 ? -5.105 -30.234 -17.203 1 98.56 218 THR B C 1
ATOM 4066 O O . THR B 1 218 ? -5.93 -30.594 -16.359 1 98.56 218 THR B O 1
ATOM 4069 N N . GLU B 1 219 ? -5.051 -30.75 -18.391 1 97.69 219 GLU B N 1
ATOM 4070 C CA . GLU B 1 219 ? -5.977 -31.781 -18.844 1 97.69 219 GLU B CA 1
ATOM 4071 C C . GLU B 1 219 ? -5.73 -33.094 -18.125 1 97.69 219 GLU B C 1
ATOM 4073 O O . GLU B 1 219 ? -6.645 -33.906 -17.984 1 97.69 219 GLU B O 1
ATOM 4078 N N . LYS B 1 220 ? -4.516 -33.281 -17.719 1 96.12 220 LYS B N 1
ATOM 4079 C CA . LYS B 1 220 ? -4.129 -34.531 -17.078 1 96.12 220 LYS B CA 1
ATOM 4080 C C . LYS B 1 220 ? -4.488 -34.531 -15.602 1 96.12 220 LYS B C 1
ATOM 4082 O O . LYS B 1 220 ? -4.727 -35.562 -15.016 1 96.12 220 LYS B O 1
ATOM 4087 N N . LEU B 1 221 ? -4.484 -33.375 -14.992 1 97.56 221 LEU B N 1
ATOM 4088 C CA . LEU B 1 221 ? -4.711 -33.25 -13.562 1 97.56 221 LEU B CA 1
ATOM 4089 C C . LEU B 1 221 ? -6.199 -33.188 -13.25 1 97.56 221 LEU B C 1
ATOM 4091 O O . LEU B 1 221 ? -6.996 -32.781 -14.102 1 97.56 221 LEU B O 1
ATOM 4095 N N . ASP B 1 222 ? -6.617 -33.531 -12.039 1 97.94 222 ASP B N 1
ATOM 4096 C CA . ASP B 1 222 ? -8.008 -33.438 -11.602 1 97.94 222 ASP B CA 1
ATOM 4097 C C . ASP B 1 222 ? -8.18 -32.344 -10.547 1 97.94 222 ASP B C 1
ATOM 4099 O O . ASP B 1 222 ? -9.148 -32.344 -9.789 1 97.94 222 ASP B O 1
ATOM 4103 N N . ILE B 1 223 ? -7.199 -31.484 -10.383 1 98.31 223 ILE B N 1
ATOM 4104 C CA . ILE B 1 223 ? -7.281 -30.297 -9.539 1 98.31 223 ILE B CA 1
ATOM 4105 C C . ILE B 1 223 ? -7.066 -29.047 -10.383 1 98.31 223 ILE B C 1
ATOM 4107 O O . ILE B 1 223 ? -6.438 -29.109 -11.445 1 98.31 223 ILE B O 1
ATOM 4111 N N . PRO B 1 224 ? -7.617 -27.875 -9.93 1 98.81 224 PRO B N 1
ATOM 4112 C CA . PRO B 1 224 ? -7.473 -26.656 -10.719 1 98.81 224 PRO B CA 1
ATOM 4113 C C . PRO B 1 224 ? -6.02 -26.219 -10.859 1 98.81 224 PRO B C 1
ATOM 4115 O O . PRO B 1 224 ? -5.242 -26.312 -9.906 1 98.81 224 PRO B O 1
ATOM 4118 N N . THR B 1 225 ? -5.645 -25.75 -12.047 1 98.88 225 THR B N 1
ATOM 4119 C CA . THR B 1 225 ? -4.367 -25.094 -12.312 1 98.88 225 THR B CA 1
ATOM 4120 C C . THR B 1 225 ? -4.551 -23.594 -12.508 1 98.88 225 THR B C 1
ATOM 4122 O O . THR B 1 225 ? -5.535 -23.156 -13.102 1 98.88 225 THR B O 1
ATOM 4125 N N . ILE B 1 226 ? -3.652 -22.812 -11.883 1 98.94 226 ILE B N 1
ATOM 4126 C CA . ILE B 1 226 ? -3.635 -21.359 -12.031 1 98.94 226 ILE B CA 1
ATOM 4127 C C . ILE B 1 226 ? -2.428 -20.938 -12.867 1 98.94 226 ILE B C 1
ATOM 4129 O O . ILE B 1 226 ? -1.281 -21.141 -12.461 1 98.94 226 ILE B O 1
ATOM 4133 N N . GLY B 1 227 ? -2.693 -20.375 -14 1 98.75 227 GLY B N 1
ATOM 4134 C CA . GLY B 1 227 ? -1.6 -20 -14.883 1 98.75 227 GLY B CA 1
ATOM 4135 C C . GLY B 1 227 ? -1.175 -18.562 -14.742 1 98.75 227 GLY B C 1
ATOM 4136 O O . GLY B 1 227 ? -2.012 -17.672 -14.539 1 98.75 227 GLY B O 1
ATOM 4137 N N . ILE B 1 228 ? 0.037 -18.281 -14.836 1 98.62 228 ILE B N 1
ATOM 4138 C CA . ILE B 1 228 ? 0.619 -16.969 -15.086 1 98.62 228 ILE B CA 1
ATOM 4139 C C . ILE B 1 228 ? 1.785 -17.094 -16.062 1 98.62 228 ILE B C 1
ATOM 4141 O O . ILE B 1 228 ? 2.785 -17.75 -15.766 1 98.62 228 ILE B O 1
ATOM 4145 N N . GLY B 1 229 ? 1.594 -16.5 -17.219 1 97.88 229 GLY B N 1
ATOM 4146 C CA . GLY B 1 229 ? 2.561 -16.719 -18.281 1 97.88 229 GLY B CA 1
ATOM 4147 C C . GLY B 1 229 ? 2.574 -18.141 -18.797 1 97.88 229 GLY B C 1
ATOM 4148 O O . GLY B 1 229 ? 3.623 -18.656 -19.203 1 97.88 229 GLY B O 1
ATOM 4149 N N . SER B 1 230 ? 1.499 -18.781 -18.734 1 98.38 230 SER B N 1
ATOM 4150 C CA . SER B 1 230 ? 1.471 -20.188 -19.094 1 98.38 230 SER B CA 1
ATOM 4151 C C . SER B 1 230 ? 0.357 -20.484 -20.109 1 98.38 230 SER B C 1
ATOM 4153 O O . SER B 1 230 ? -0.053 -21.625 -20.266 1 98.38 230 SER B O 1
ATOM 4155 N N . GLY B 1 231 ? -0.18 -19.438 -20.734 1 97.5 231 GLY B N 1
ATOM 4156 C CA . GLY B 1 231 ? -1.168 -19.594 -21.797 1 97.5 231 GLY B CA 1
ATOM 4157 C C . GLY B 1 231 ? -2.574 -19.797 -21.266 1 97.5 231 GLY B C 1
ATOM 4158 O O . GLY B 1 231 ? -2.791 -19.812 -20.047 1 97.5 231 GLY B O 1
ATOM 4159 N N . PRO B 1 232 ? -3.539 -19.906 -22.141 1 97.75 232 PRO B N 1
ATOM 4160 C CA . PRO B 1 232 ? -4.957 -19.906 -21.766 1 97.75 232 PRO B CA 1
ATOM 4161 C C . PRO B 1 232 ? -5.465 -21.281 -21.359 1 97.75 232 PRO B C 1
ATOM 4163 O O . PRO B 1 232 ? -6.629 -21.422 -20.969 1 97.75 232 PRO B O 1
ATOM 4166 N N . GLY B 1 233 ? -4.645 -22.312 -21.359 1 98.12 233 GLY B N 1
ATOM 4167 C CA . GLY B 1 233 ? -5.105 -23.688 -21.219 1 98.12 233 GLY B CA 1
ATOM 4168 C C . GLY B 1 233 ? -5.238 -24.125 -19.766 1 98.12 233 GLY B C 1
ATOM 4169 O O . GLY B 1 233 ? -5.582 -25.266 -19.484 1 98.12 233 GLY B O 1
ATOM 4170 N N . THR B 1 234 ? -5.027 -23.188 -18.812 1 98.69 234 THR B N 1
ATOM 4171 C CA . THR B 1 234 ? -5.145 -23.531 -17.406 1 98.69 234 THR B CA 1
ATOM 4172 C C . THR B 1 234 ? -6.551 -23.234 -16.891 1 98.69 234 THR B C 1
ATOM 4174 O O . THR B 1 234 ? -7.332 -22.562 -17.562 1 98.69 234 THR B O 1
ATOM 4177 N N . SER B 1 235 ? -6.887 -23.797 -15.727 1 98.75 235 SER B N 1
ATOM 4178 C CA . SER B 1 235 ? -8.219 -23.656 -15.141 1 98.75 235 SER B CA 1
ATOM 4179 C C . SER B 1 235 ? -8.484 -22.219 -14.703 1 98.75 235 SER B C 1
ATOM 4181 O O . SER B 1 235 ? -9.641 -21.797 -14.617 1 98.75 235 SER B O 1
ATOM 4183 N N . ALA B 1 236 ? -7.449 -21.469 -14.344 1 98.88 236 ALA B N 1
ATOM 4184 C CA . ALA B 1 236 ? -7.496 -20.109 -13.828 1 98.88 236 ALA B CA 1
ATOM 4185 C C . ALA B 1 236 ? -6.305 -19.297 -14.32 1 98.88 236 ALA B C 1
ATOM 4187 O O . ALA B 1 236 ? -5.32 -19.859 -14.805 1 98.88 236 ALA B O 1
ATOM 4188 N N . GLN B 1 237 ? -6.445 -18.016 -14.305 1 98.88 237 GLN B N 1
ATOM 4189 C CA . GLN B 1 237 ? -5.367 -17.078 -14.594 1 98.88 237 GLN B CA 1
ATOM 4190 C C . GLN B 1 237 ? -5.129 -16.125 -13.422 1 98.88 237 GLN B C 1
ATOM 4192 O O . GLN B 1 237 ? -6.074 -15.68 -12.773 1 98.88 237 GLN B O 1
ATOM 4197 N N . VAL B 1 238 ? -3.832 -15.82 -13.164 1 98.88 238 VAL B N 1
ATOM 4198 C CA . VAL B 1 238 ? -3.531 -14.836 -12.133 1 98.88 238 VAL B CA 1
ATOM 4199 C C . VAL B 1 238 ? -2.648 -13.734 -12.711 1 98.88 238 VAL B C 1
ATOM 4201 O O . VAL B 1 238 ? -1.772 -14 -13.531 1 98.88 238 VAL B O 1
ATOM 4204 N N . LEU B 1 239 ? -2.879 -12.508 -12.336 1 98.81 239 LEU B N 1
ATOM 4205 C CA . LEU B 1 239 ? -1.987 -11.383 -12.578 1 98.81 239 LEU B CA 1
ATOM 4206 C C . LEU B 1 239 ? -1.732 -10.609 -11.289 1 98.81 239 LEU B C 1
ATOM 4208 O O . LEU B 1 239 ? -2.574 -10.594 -10.391 1 98.81 239 LEU B O 1
ATOM 4212 N N . VAL B 1 240 ? -0.541 -10.062 -11.203 1 98.69 240 VAL B N 1
ATOM 4213 C CA . VAL B 1 240 ? -0.236 -9.102 -10.148 1 98.69 240 VAL B CA 1
ATOM 4214 C C . VAL B 1 240 ? -1.062 -7.836 -10.344 1 98.69 240 VAL B C 1
ATOM 4216 O O . VAL B 1 240 ? -1.001 -7.203 -11.398 1 98.69 240 VAL B O 1
ATOM 4219 N N . GLN B 1 241 ? -1.761 -7.453 -9.336 1 98.81 241 GLN B N 1
ATOM 4220 C CA . GLN B 1 241 ? -2.682 -6.324 -9.438 1 98.81 241 GLN B CA 1
ATOM 4221 C C . GLN B 1 241 ? -1.955 -5.059 -9.883 1 98.81 241 GLN B C 1
ATOM 4223 O O . GLN B 1 241 ? -2.455 -4.309 -10.727 1 98.81 241 GLN B O 1
ATOM 4228 N N . ALA B 1 242 ? -0.79 -4.82 -9.297 1 98.62 242 ALA B N 1
ATOM 4229 C CA . ALA B 1 242 ? -0.014 -3.627 -9.625 1 98.62 242 ALA B CA 1
ATOM 4230 C C . ALA B 1 242 ? 0.365 -3.604 -11.102 1 98.62 242 ALA B C 1
ATOM 4232 O O . ALA B 1 242 ? 0.405 -2.539 -11.719 1 98.62 242 ALA B O 1
ATOM 4233 N N . ASP B 1 243 ? 0.617 -4.789 -11.664 1 98.44 243 ASP B N 1
ATOM 4234 C CA . ASP B 1 243 ? 0.94 -4.891 -13.086 1 98.44 243 ASP B CA 1
ATOM 4235 C C . ASP B 1 243 ? -0.299 -4.66 -13.945 1 98.44 243 ASP B C 1
ATOM 4237 O O . ASP B 1 243 ? -0.254 -3.906 -14.922 1 98.44 243 ASP B O 1
ATOM 4241 N N . LEU B 1 244 ? -1.317 -5.293 -13.547 1 98.56 244 LEU B N 1
ATOM 4242 C CA . LEU B 1 244 ? -2.578 -5.211 -14.281 1 98.56 244 LEU B CA 1
ATOM 4243 C C . LEU B 1 244 ? -3.064 -3.77 -14.359 1 98.56 244 LEU B C 1
ATOM 4245 O O . LEU B 1 244 ? -3.506 -3.316 -15.422 1 98.56 244 LEU B O 1
ATOM 4249 N N . LEU B 1 245 ? -2.902 -3.057 -13.242 1 98.81 245 LEU B N 1
ATOM 4250 C CA . LEU B 1 245 ? -3.447 -1.708 -13.141 1 98.81 245 LEU B CA 1
ATOM 4251 C C . LEU B 1 245 ? -2.406 -0.668 -13.539 1 98.81 245 LEU B C 1
ATOM 4253 O O . LEU B 1 245 ? -2.68 0.534 -13.508 1 98.81 245 LEU B O 1
ATOM 4257 N N . GLY B 1 246 ? -1.161 -1.077 -13.906 1 98.5 246 GLY B N 1
ATOM 4258 C CA . GLY B 1 246 ? -0.117 -0.133 -14.266 1 98.5 246 GLY B CA 1
ATOM 4259 C C . GLY B 1 246 ? 0.238 0.826 -13.148 1 98.5 246 GLY B C 1
ATOM 4260 O O . GLY B 1 246 ? 0.32 2.037 -13.359 1 98.5 246 GLY B O 1
ATOM 4261 N N . MET B 1 247 ? 0.508 0.262 -11.93 1 98.56 247 MET B N 1
ATOM 4262 C CA . MET B 1 247 ? 0.684 1.116 -10.758 1 98.56 247 MET B CA 1
ATOM 4263 C C . MET B 1 247 ? 2.123 1.614 -10.664 1 98.56 247 MET B C 1
ATOM 4265 O O . MET B 1 247 ? 2.41 2.549 -9.914 1 98.56 247 MET B O 1
ATOM 4269 N N . LEU B 1 248 ? 3.012 1.027 -11.359 1 97.31 248 LEU B N 1
ATOM 4270 C CA . LEU B 1 248 ? 4.41 1.447 -11.367 1 97.31 248 LEU B CA 1
ATOM 4271 C C . LEU B 1 248 ? 4.836 1.873 -12.773 1 97.31 248 LEU B C 1
ATOM 4273 O O . LEU B 1 248 ? 4.23 1.458 -13.766 1 97.31 248 LEU B O 1
ATOM 4277 N N . ASP B 1 249 ? 5.902 2.721 -12.789 1 94.25 249 ASP B N 1
ATOM 4278 C CA . ASP B 1 249 ? 6.449 3.189 -14.055 1 94.25 249 ASP B CA 1
ATOM 4279 C C . ASP B 1 249 ? 7.543 2.252 -14.562 1 94.25 249 ASP B C 1
ATOM 4281 O O . ASP B 1 249 ? 8.656 2.693 -14.867 1 94.25 249 ASP B O 1
ATOM 4285 N N . SER B 1 250 ? 7.328 1.02 -14.477 1 93.62 250 SER B N 1
ATOM 4286 C CA . SER B 1 250 ? 8.273 0.014 -14.945 1 93.62 250 SER B CA 1
ATOM 4287 C C . SER B 1 250 ? 7.637 -0.914 -15.977 1 93.62 250 SER B C 1
ATOM 4289 O O . SER B 1 250 ? 6.418 -1.104 -15.969 1 93.62 250 SER B O 1
ATOM 4291 N N . PRO B 1 251 ? 8.461 -1.386 -16.844 1 93.75 251 PRO B N 1
ATOM 4292 C CA . PRO B 1 251 ? 7.914 -2.357 -17.797 1 93.75 251 PRO B CA 1
ATOM 4293 C C . PRO B 1 251 ? 7.406 -3.625 -17.109 1 93.75 251 PRO B C 1
ATOM 4295 O O . PRO B 1 251 ? 7.91 -4 -16.047 1 93.75 251 PRO B O 1
ATOM 4298 N N . THR B 1 252 ? 6.402 -4.195 -17.734 1 95 252 THR B N 1
ATOM 4299 C CA . THR B 1 252 ? 5.871 -5.465 -17.25 1 95 252 THR B CA 1
ATOM 4300 C C . THR B 1 252 ? 6.332 -6.621 -18.125 1 95 252 THR B C 1
ATOM 4302 O O . THR B 1 252 ? 6.801 -6.406 -19.25 1 95 252 THR B O 1
ATOM 4305 N N . ALA B 1 253 ? 6.207 -7.793 -17.594 1 94 253 ALA B N 1
ATOM 4306 C CA . ALA B 1 253 ? 6.52 -8.992 -18.375 1 94 253 ALA B CA 1
ATOM 4307 C C . ALA B 1 253 ? 5.609 -9.109 -19.594 1 94 253 ALA B C 1
ATOM 4309 O O . ALA B 1 253 ? 4.527 -8.523 -19.625 1 94 253 ALA B O 1
ATOM 4310 N N . LYS B 1 254 ? 6.07 -9.883 -20.531 1 93.56 254 LYS B N 1
ATOM 4311 C CA . LYS B 1 254 ? 5.371 -10.047 -21.797 1 93.56 254 LYS B CA 1
ATOM 4312 C C . LYS B 1 254 ? 3.979 -10.641 -21.594 1 93.56 254 LYS B C 1
ATOM 4314 O O . LYS B 1 254 ? 3.039 -10.305 -22.312 1 93.56 254 LYS B O 1
ATOM 4319 N N . PHE B 1 255 ? 3.809 -11.375 -20.609 1 97.06 255 PHE B N 1
ATOM 4320 C CA . PHE B 1 255 ? 2.564 -12.109 -20.422 1 97.06 255 PHE B CA 1
ATOM 4321 C C . PHE B 1 255 ? 1.517 -11.25 -19.734 1 97.06 255 PHE B C 1
ATOM 4323 O O . PHE B 1 255 ? 0.366 -11.664 -19.578 1 97.06 255 PHE B O 1
ATOM 4330 N N . VAL B 1 256 ? 1.905 -10.062 -19.344 1 97.81 256 VAL B N 1
ATOM 4331 C CA . VAL B 1 256 ? 0.984 -9.188 -18.625 1 97.81 256 VAL B CA 1
ATOM 4332 C C . VAL B 1 256 ? 0.177 -8.359 -19.625 1 97.81 256 VAL B C 1
ATOM 4334 O O . VAL B 1 256 ? 0.735 -7.797 -20.562 1 97.81 256 VAL B O 1
ATOM 4337 N N . GLN B 1 257 ? -1.072 -8.367 -19.469 1 97.62 257 GLN B N 1
ATOM 4338 C CA . GLN B 1 257 ? -1.934 -7.391 -20.125 1 97.62 257 GLN B CA 1
ATOM 4339 C C . GLN B 1 257 ? -2.326 -6.273 -19.156 1 97.62 257 GLN B C 1
ATOM 4341 O O . GLN B 1 257 ? -2.887 -6.539 -18.094 1 97.62 257 GLN B O 1
ATOM 4346 N N . LYS B 1 258 ? -2.059 -5.039 -19.531 1 97.56 258 LYS B N 1
ATOM 4347 C CA . LYS B 1 258 ? -2.461 -3.887 -18.734 1 97.56 258 LYS B CA 1
ATOM 4348 C C . LYS B 1 258 ? -3.875 -3.439 -19.078 1 97.56 258 LYS B C 1
ATOM 4350 O O . LYS B 1 258 ? -4.246 -3.402 -20.266 1 97.56 258 LYS B O 1
ATOM 4355 N N . TYR B 1 259 ? -4.605 -3.178 -18.094 1 98.44 259 TYR B N 1
ATOM 4356 C CA . TYR B 1 259 ? -5.977 -2.721 -18.297 1 98.44 259 TYR B CA 1
ATOM 4357 C C . TYR B 1 259 ? -6.133 -1.263 -17.875 1 98.44 259 TYR B C 1
ATOM 4359 O O . TYR B 1 259 ? -7.176 -0.649 -18.109 1 98.44 259 TYR B O 1
ATOM 4367 N N . MET B 1 260 ? -5.133 -0.727 -17.234 1 97.88 260 MET B N 1
ATOM 4368 C CA . MET B 1 260 ? -5.066 0.65 -16.75 1 97.88 260 MET B CA 1
ATOM 4369 C C . MET B 1 260 ? -3.625 1.141 -16.688 1 97.88 260 MET B C 1
ATOM 4371 O O . MET B 1 260 ? -2.691 0.337 -16.703 1 97.88 260 MET B O 1
ATOM 4375 N N . ASP B 1 261 ? -3.441 2.432 -16.719 1 98.06 261 ASP B N 1
ATOM 4376 C CA . ASP B 1 261 ? -2.156 3.068 -16.453 1 98.06 261 ASP B CA 1
ATOM 4377 C C . ASP B 1 261 ? -2.254 4.012 -15.258 1 98.06 261 ASP B C 1
ATOM 4379 O O . ASP B 1 261 ? -2.119 5.23 -15.406 1 98.06 261 ASP B O 1
ATOM 4383 N N . PHE B 1 262 ? -2.336 3.41 -14.125 1 98.69 262 PHE B N 1
ATOM 4384 C CA . PHE B 1 262 ? -2.602 4.188 -12.922 1 98.69 262 PHE B CA 1
ATOM 4385 C C . PHE B 1 262 ? -1.461 5.16 -12.641 1 98.69 262 PHE B C 1
ATOM 4387 O O . PHE B 1 262 ? -1.695 6.301 -12.242 1 98.69 262 PHE B O 1
ATOM 4394 N N . HIS B 1 263 ? -0.246 4.738 -12.812 1 98.5 263 HIS B N 1
ATOM 4395 C CA . HIS B 1 263 ? 0.894 5.586 -12.477 1 98.5 263 HIS B CA 1
ATOM 4396 C C . HIS B 1 263 ? 0.806 6.93 -13.188 1 98.5 263 HIS B C 1
ATOM 4398 O O . HIS B 1 263 ? 0.815 7.98 -12.547 1 98.5 263 HIS B O 1
ATOM 4404 N N . SER B 1 264 ? 0.671 6.902 -14.492 1 98.38 264 SER B N 1
ATOM 4405 C CA . SER B 1 264 ? 0.633 8.141 -15.266 1 98.38 264 SER B CA 1
ATOM 4406 C C . SER B 1 264 ? -0.591 8.977 -14.906 1 98.38 264 SER B C 1
ATOM 4408 O O . SER B 1 264 ? -0.499 10.195 -14.781 1 98.38 264 SER B O 1
ATOM 4410 N N . GLU B 1 265 ? -1.693 8.305 -14.742 1 98.62 265 GLU B N 1
ATOM 4411 C CA . GLU B 1 265 ? -2.93 9.008 -14.406 1 98.62 265 GLU B CA 1
ATOM 4412 C C . GLU B 1 265 ? -2.84 9.672 -13.039 1 98.62 265 GLU B C 1
ATOM 4414 O O . GLU B 1 265 ? -3.303 10.797 -12.859 1 98.62 265 GLU B O 1
ATOM 4419 N N . ALA B 1 266 ? -2.242 8.984 -12.148 1 98.81 266 ALA B N 1
ATOM 4420 C CA . ALA B 1 266 ? -2.1 9.5 -10.789 1 98.81 266 ALA B CA 1
ATOM 4421 C C . ALA B 1 266 ? -1.144 10.688 -10.758 1 98.81 266 ALA B C 1
ATOM 4423 O O . ALA B 1 266 ? -1.408 11.688 -10.086 1 98.81 266 ALA B O 1
ATOM 4424 N N . VAL B 1 267 ? -0.04 10.586 -11.438 1 98.75 267 VAL B N 1
ATOM 4425 C CA . VAL B 1 267 ? 0.917 11.688 -11.508 1 98.75 267 VAL B CA 1
ATOM 4426 C C . VAL B 1 267 ? 0.239 12.93 -12.086 1 98.75 267 VAL B C 1
ATOM 4428 O O . VAL B 1 267 ? 0.394 14.031 -11.562 1 98.75 267 VAL B O 1
ATOM 4431 N N . ASN B 1 268 ? -0.509 12.703 -13.141 1 98.69 268 ASN B N 1
ATOM 4432 C CA . ASN B 1 268 ? -1.235 13.812 -13.742 1 98.69 268 ASN B CA 1
ATOM 4433 C C . ASN B 1 268 ? -2.23 14.43 -12.766 1 98.69 268 ASN B C 1
ATOM 4435 O O . ASN B 1 268 ? -2.377 15.656 -12.711 1 98.69 268 ASN B O 1
ATOM 4439 N N . ALA B 1 269 ? -2.924 13.625 -12.031 1 98.81 269 ALA B N 1
ATOM 4440 C CA . ALA B 1 269 ? -3.879 14.102 -11.039 1 98.81 269 ALA B CA 1
ATOM 4441 C C . ALA B 1 269 ? -3.184 14.93 -9.961 1 98.81 269 ALA B C 1
ATOM 4443 O O . ALA B 1 269 ? -3.684 15.984 -9.555 1 98.81 269 ALA B O 1
ATOM 4444 N N . ILE B 1 270 ? -2.062 14.477 -9.531 1 98.81 270 ILE B N 1
ATOM 4445 C CA . ILE B 1 270 ? -1.29 15.195 -8.516 1 98.81 270 ILE B CA 1
ATOM 4446 C C . ILE B 1 270 ? -0.808 16.531 -9.086 1 98.81 270 ILE B C 1
ATOM 4448 O O . ILE B 1 270 ? -0.846 17.547 -8.406 1 98.81 270 ILE B O 1
ATOM 4452 N N . GLU B 1 271 ? -0.377 16.5 -10.344 1 98.75 271 GLU B N 1
ATOM 4453 C CA . GLU B 1 271 ? 0.045 17.75 -10.984 1 98.75 271 GLU B CA 1
ATOM 4454 C C . GLU B 1 271 ? -1.101 18.75 -11.039 1 98.75 271 GLU B C 1
ATOM 4456 O O . GLU B 1 271 ? -0.889 19.953 -10.859 1 98.75 271 GLU B O 1
ATOM 4461 N N . HIS B 1 272 ? -2.262 18.281 -11.312 1 98.81 272 HIS B N 1
ATOM 4462 C CA . HIS B 1 272 ? -3.428 19.156 -11.32 1 98.81 272 HIS B CA 1
ATOM 4463 C C . HIS B 1 272 ? -3.684 19.75 -9.938 1 98.81 272 HIS B C 1
ATOM 4465 O O . HIS B 1 272 ? -3.969 20.953 -9.812 1 98.81 272 HIS B O 1
ATOM 4471 N N . TYR B 1 273 ? -3.604 18.969 -8.953 1 98.81 273 TYR B N 1
ATOM 4472 C CA . TYR B 1 273 ? -3.715 19.438 -7.574 1 98.81 273 TYR B CA 1
ATOM 4473 C C . TYR B 1 273 ? -2.686 20.531 -7.281 1 98.81 273 TYR B C 1
ATOM 4475 O O . TYR B 1 273 ? -3.021 21.578 -6.742 1 98.81 273 TYR B O 1
ATOM 4483 N N . VAL B 1 274 ? -1.449 20.234 -7.672 1 98.75 274 VAL B N 1
ATOM 4484 C CA . VAL B 1 274 ? -0.358 21.172 -7.434 1 98.75 274 VAL B CA 1
ATOM 4485 C C . VAL B 1 274 ? -0.649 22.484 -8.141 1 98.75 274 VAL B C 1
ATOM 4487 O O . VAL B 1 274 ? -0.468 23.562 -7.559 1 98.75 274 VAL B O 1
ATOM 4490 N N . GLU B 1 275 ? -1.094 22.406 -9.328 1 98.56 275 GLU B N 1
ATOM 4491 C CA . GLU B 1 275 ? -1.443 23.609 -10.094 1 98.56 275 GLU B CA 1
ATOM 4492 C C . GLU B 1 275 ? -2.551 24.391 -9.398 1 98.56 275 GLU B C 1
ATOM 4494 O O . GLU B 1 275 ? -2.488 25.625 -9.32 1 98.56 275 GLU B O 1
ATOM 4499 N N . ASP B 1 276 ? -3.529 23.688 -8.922 1 98.69 276 ASP B N 1
ATOM 4500 C CA . ASP B 1 276 ? -4.637 24.344 -8.234 1 98.69 276 ASP B CA 1
ATOM 4501 C C . ASP B 1 276 ? -4.156 25.047 -6.969 1 98.69 276 ASP B C 1
ATOM 4503 O O . ASP B 1 276 ? -4.629 26.125 -6.637 1 98.69 276 ASP B O 1
ATOM 4507 N N . VAL B 1 277 ? -3.234 24.391 -6.25 1 98.56 277 VAL B N 1
ATOM 4508 C CA . VAL B 1 277 ? -2.686 24.984 -5.035 1 98.56 277 VAL B CA 1
ATOM 4509 C C . VAL B 1 277 ? -1.884 26.234 -5.387 1 98.56 277 VAL B C 1
ATOM 4511 O O . VAL B 1 277 ? -2.086 27.297 -4.793 1 98.56 277 VAL B O 1
ATOM 4514 N N . LYS B 1 278 ? -1.018 26.156 -6.359 1 97.75 278 LYS B N 1
ATOM 4515 C CA . LYS B 1 278 ? -0.093 27.234 -6.699 1 97.75 278 LYS B CA 1
ATOM 4516 C C . LYS B 1 278 ? -0.824 28.406 -7.355 1 97.75 278 LYS B C 1
ATOM 4518 O O . LYS B 1 278 ? -0.411 29.562 -7.223 1 97.75 278 LYS B O 1
ATOM 4523 N N . SER B 1 279 ? -1.945 28.125 -8.031 1 97.31 279 SER B N 1
ATOM 4524 C CA . SER B 1 279 ? -2.732 29.188 -8.648 1 97.31 279 SER B CA 1
ATOM 4525 C C . SER B 1 279 ? -3.734 29.781 -7.66 1 97.31 279 SER B C 1
ATOM 4527 O O . SER B 1 279 ? -4.367 30.797 -7.941 1 97.31 279 SER B O 1
ATOM 4529 N N . GLY B 1 280 ? -3.967 29.109 -6.523 1 95.88 280 GLY B N 1
ATOM 4530 C CA . GLY B 1 280 ? -4.914 29.562 -5.527 1 95.88 280 GLY B CA 1
ATOM 4531 C C . GLY B 1 280 ? -6.332 29.078 -5.777 1 95.88 280 GLY B C 1
ATOM 4532 O O . GLY B 1 280 ? -7.262 29.469 -5.066 1 95.88 280 GLY B O 1
ATOM 4533 N N . THR B 1 281 ? -6.523 28.188 -6.738 1 96.88 281 THR B N 1
ATOM 4534 C CA . THR B 1 281 ? -7.824 27.609 -7.059 1 96.88 281 THR B CA 1
ATOM 4535 C C . THR B 1 281 ? -8.289 26.656 -5.957 1 96.88 281 THR B C 1
ATOM 4537 O O . THR B 1 281 ? -9.484 26.594 -5.652 1 96.88 281 THR B O 1
ATOM 4540 N N . PHE B 1 282 ? -7.41 26 -5.371 1 98.06 282 PHE B N 1
ATOM 4541 C CA . PHE B 1 282 ? -7.637 25.125 -4.23 1 98.06 282 PHE B CA 1
ATOM 4542 C C . PHE B 1 282 ? -6.754 25.531 -3.055 1 98.06 282 PHE B C 1
ATOM 4544 O O . PHE B 1 282 ? -5.598 25.906 -3.24 1 98.06 282 PHE B O 1
ATOM 4551 N N . PRO B 1 283 ? -7.352 25.422 -1.846 1 98.06 283 PRO B N 1
ATOM 4552 C CA . PRO B 1 283 ? -8.742 25.141 -1.478 1 98.06 283 PRO B CA 1
ATOM 4553 C C . PRO B 1 283 ? -9.672 26.312 -1.738 1 98.06 283 PRO B C 1
ATOM 4555 O O . PRO B 1 283 ? -9.25 27.469 -1.676 1 98.06 283 PRO B O 1
ATOM 4558 N N . ASN B 1 284 ? -10.852 26 -2.1 1 97.12 284 ASN B N 1
ATOM 4559 C CA . ASN B 1 284 ? -11.922 26.984 -2.195 1 97.12 284 ASN B CA 1
ATOM 4560 C C . ASN B 1 284 ? -12.562 27.266 -0.833 1 97.12 284 ASN B C 1
ATOM 4562 O O . ASN B 1 284 ? -12.922 26.328 -0.117 1 97.12 284 ASN B O 1
ATOM 4566 N N . VAL B 1 285 ? -12.734 28.531 -0.467 1 96.62 285 VAL B N 1
ATOM 4567 C CA . VAL B 1 285 ? -13.188 28.922 0.864 1 96.62 285 VAL B CA 1
ATOM 4568 C C . VAL B 1 285 ? -14.602 28.391 1.102 1 96.62 285 VAL B C 1
ATOM 4570 O O . VAL B 1 285 ? -14.898 27.875 2.176 1 96.62 285 VAL B O 1
ATOM 4573 N N . GLU B 1 286 ? -15.445 28.422 0.136 1 95.5 286 GLU B N 1
ATOM 4574 C CA . GLU B 1 286 ? -16.844 28.031 0.281 1 95.5 286 GLU B CA 1
ATOM 4575 C C . GLU B 1 286 ? -16.984 26.516 0.402 1 95.5 286 GLU B C 1
ATOM 4577 O O . GLU B 1 286 ? -17.797 26.031 1.191 1 95.5 286 GLU B O 1
ATOM 4582 N N . THR B 1 287 ? -16.156 25.797 -0.281 1 95.69 287 THR B N 1
ATOM 4583 C CA . THR B 1 287 ? -16.375 24.359 -0.41 1 95.69 287 THR B CA 1
ATOM 4584 C C . THR B 1 287 ? -15.43 23.594 0.507 1 95.69 287 THR B C 1
ATOM 4586 O O . THR B 1 287 ? -15.781 22.516 1.011 1 95.69 287 THR B O 1
ATOM 4589 N N . HIS B 1 288 ? -14.195 24.172 0.733 1 97.12 288 HIS B N 1
ATOM 4590 C CA . HIS B 1 288 ? -13.148 23.359 1.333 1 97.12 288 HIS B CA 1
ATOM 4591 C C . HIS B 1 288 ? -12.703 23.922 2.674 1 97.12 288 HIS B C 1
ATOM 4593 O O . HIS B 1 288 ? -11.664 23.531 3.207 1 97.12 288 HIS B O 1
ATOM 4599 N N . SER B 1 289 ? -13.414 24.906 3.248 1 96.44 289 SER B N 1
ATOM 4600 C CA . SER B 1 289 ? -12.945 25.562 4.457 1 96.44 289 SER B CA 1
ATOM 4601 C C . SER B 1 289 ? -14.047 25.656 5.504 1 96.44 289 SER B C 1
ATOM 4603 O O . SER B 1 289 ? -15.203 25.312 5.23 1 96.44 289 SER B O 1
ATOM 4605 N N . TYR B 1 290 ? -13.641 26.016 6.68 1 96.69 290 TYR B N 1
ATOM 4606 C CA . TYR B 1 290 ? -14.562 26.188 7.793 1 96.69 290 TYR B CA 1
ATOM 4607 C C . TYR B 1 290 ? -14.602 27.641 8.25 1 96.69 290 TYR B C 1
ATOM 4609 O O . TYR B 1 290 ? -13.57 28.312 8.297 1 96.69 290 TYR B O 1
ATOM 4617 N N . PRO B 1 291 ? -15.766 28.094 8.609 1 95.75 291 PRO B N 1
ATOM 4618 C CA . PRO B 1 291 ? -15.914 29.5 8.992 1 95.75 291 PRO B CA 1
ATOM 4619 C C . PRO B 1 291 ? -15.766 29.719 10.5 1 95.75 291 PRO B C 1
ATOM 4621 O O . PRO B 1 291 ? -15.797 28.766 11.266 1 95.75 291 PRO B O 1
ATOM 4624 N N . ILE B 1 292 ? -15.523 30.969 10.852 1 97.38 292 ILE B N 1
ATOM 4625 C CA . ILE B 1 292 ? -15.672 31.5 12.203 1 97.38 292 ILE B CA 1
ATOM 4626 C C . ILE B 1 292 ? -16.578 32.719 12.188 1 97.38 292 ILE B C 1
ATOM 4628 O O . ILE B 1 292 ? -16.5 33.562 11.273 1 97.38 292 ILE B O 1
ATOM 4632 N N . LYS B 1 293 ? -17.5 32.812 13.227 1 97.75 293 LYS B N 1
ATOM 4633 C CA . LYS B 1 293 ? -18.328 34 13.312 1 97.75 293 LYS B CA 1
ATOM 4634 C C . LYS B 1 293 ? -17.469 35.25 13.453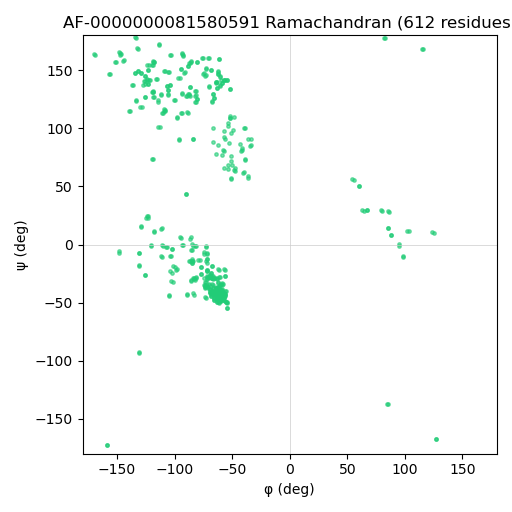 1 97.75 293 LYS B C 1
ATOM 4636 O O . LYS B 1 293 ? -16.453 35.25 14.156 1 97.75 293 LYS B O 1
ATOM 4641 N N . GLU B 1 294 ? -17.906 36.312 12.797 1 97.81 294 GLU B N 1
ATOM 4642 C CA . GLU B 1 294 ? -17.156 37.562 12.828 1 97.81 294 GLU B CA 1
ATOM 4643 C C . GLU B 1 294 ? -16.953 38.031 14.258 1 97.81 294 GLU B C 1
ATOM 4645 O O . GLU B 1 294 ? -15.875 38.531 14.609 1 97.81 294 GLU B O 1
ATOM 4650 N N . GLU B 1 295 ? -17.938 37.938 15.031 1 98 295 GLU B N 1
ATOM 4651 C CA . GLU B 1 295 ? -17.875 38.375 16.422 1 98 295 GLU B CA 1
ATOM 4652 C C . GLU B 1 295 ? -16.812 37.562 17.188 1 98 295 GLU B C 1
ATOM 4654 O O . GLU B 1 295 ? -16.094 38.125 18.016 1 98 295 GLU B O 1
ATOM 4659 N N . GLU B 1 296 ? -16.781 36.344 16.906 1 98.06 296 GLU B N 1
ATOM 4660 C CA . GLU B 1 296 ? -15.805 35.5 17.562 1 98.06 296 GLU B CA 1
ATOM 4661 C C . GLU B 1 296 ? -14.391 35.812 17.094 1 98.06 296 GLU B C 1
ATOM 4663 O O . GLU B 1 296 ? -13.453 35.844 17.906 1 98.06 296 GLU B O 1
ATOM 4668 N N . PHE B 1 297 ? -14.203 36.094 15.844 1 98 297 PHE B N 1
ATOM 4669 C CA . PHE B 1 297 ? -12.898 36.438 15.297 1 98 297 PHE B CA 1
ATOM 4670 C C . PHE B 1 297 ? -12.383 37.75 15.906 1 98 297 PHE B C 1
ATOM 4672 O O . PHE B 1 297 ? -11.227 37.844 16.312 1 98 297 PHE B O 1
ATOM 4679 N N . GLU B 1 298 ? -13.273 38.688 15.984 1 97.88 298 GLU B N 1
ATOM 4680 C CA . GLU B 1 298 ? -12.914 39.969 16.578 1 97.88 298 GLU B CA 1
ATOM 4681 C C . GLU B 1 298 ? -12.562 39.812 18.047 1 97.88 298 GLU B C 1
ATOM 4683 O O . GLU B 1 298 ? -11.633 40.469 18.547 1 97.88 298 GLU B O 1
ATOM 4688 N N . ALA B 1 299 ? -13.359 39.031 18.688 1 97.88 299 ALA B N 1
ATOM 4689 C CA . ALA B 1 299 ? -13.094 38.781 20.109 1 97.88 299 ALA B CA 1
ATOM 4690 C C . ALA B 1 299 ? -11.734 38.125 20.297 1 97.88 299 ALA B C 1
ATOM 4692 O O . ALA B 1 299 ? -11.031 38.406 21.266 1 97.88 299 ALA B O 1
ATOM 4693 N N . MET B 1 300 ? -11.328 37.25 19.391 1 97.12 300 MET B N 1
ATOM 4694 C CA . MET B 1 300 ? -10.023 36.594 19.422 1 97.12 300 MET B CA 1
ATOM 4695 C C . MET B 1 300 ? -8.906 37.625 19.297 1 97.12 300 MET B C 1
ATOM 4697 O O . MET B 1 300 ? -7.941 37.594 20.078 1 97.12 300 MET B O 1
ATOM 4701 N N . GLU B 1 301 ? -9.031 38.531 18.422 1 96.94 301 GLU B N 1
ATOM 4702 C CA . GLU B 1 301 ? -8.023 39.594 18.234 1 96.94 301 GLU B CA 1
ATOM 4703 C C . GLU B 1 301 ? -7.844 40.406 19.5 1 96.94 301 GLU B C 1
ATOM 4705 O O . GLU B 1 301 ? -6.719 40.75 19.859 1 96.94 301 GLU B O 1
ATOM 4710 N N . LYS B 1 302 ? -8.961 40.719 20.141 1 96.69 302 LYS B N 1
ATOM 4711 C CA . LYS B 1 302 ? -8.922 41.5 21.359 1 96.69 302 LYS B CA 1
ATOM 4712 C C . LYS B 1 302 ? -8.219 40.75 22.484 1 96.69 302 LYS B C 1
ATOM 4714 O O . LYS B 1 302 ? -7.441 41.312 23.25 1 96.69 302 LYS B O 1
ATOM 4719 N N . LEU B 1 303 ? -8.516 39.5 22.547 1 96.25 303 LEU B N 1
ATOM 4720 C CA . LEU B 1 303 ? -7.875 38.656 23.547 1 96.25 303 LEU B CA 1
ATOM 4721 C C . LEU B 1 303 ? -6.359 38.656 23.375 1 96.25 303 LEU B C 1
ATOM 4723 O O . LEU B 1 303 ? -5.613 38.656 24.344 1 96.25 303 LEU B O 1
ATOM 4727 N N . LEU B 1 304 ? -5.891 38.625 22.141 1 95 304 LEU B N 1
ATOM 4728 C CA . LEU B 1 304 ? -4.465 38.562 21.828 1 95 304 LEU B CA 1
ATOM 4729 C C . LEU B 1 304 ? -3.768 39.875 22.125 1 95 304 LEU B C 1
ATOM 4731 O O . LEU B 1 304 ? -2.576 39.906 22.438 1 95 304 LEU B O 1
ATOM 4735 N N . GLN B 1 305 ? -4.488 41 22.016 1 93.06 305 GLN B N 1
ATOM 4736 C CA . GLN B 1 305 ? -3.934 42.312 22.297 1 93.06 305 GLN B CA 1
ATOM 4737 C C . GLN B 1 305 ? -3.768 42.531 23.797 1 93.06 305 GLN B C 1
ATOM 4739 O O . GLN B 1 305 ? -2.873 43.25 24.219 1 93.06 305 GLN B O 1
ATOM 4744 N N . GLN B 1 306 ? -4.664 42 24.562 1 89.88 306 GLN B N 1
ATOM 4745 C CA . GLN B 1 306 ? -4.598 42.125 26.016 1 89.88 306 GLN B CA 1
ATOM 4746 C C . GLN B 1 306 ? -3.404 41.375 26.578 1 89.88 306 GLN B C 1
ATOM 4748 O O . GLN B 1 306 ? -2.889 41.75 27.641 1 89.88 306 GLN B O 1
ATOM 4753 N N . ASP B 1 307 ? -3 40.375 25.984 1 80.25 307 ASP B N 1
ATOM 4754 C CA . ASP B 1 307 ? -1.886 39.562 26.453 1 80.25 307 ASP B CA 1
ATOM 4755 C C . ASP B 1 307 ? -0.546 40.219 26.141 1 80.25 307 ASP B C 1
ATOM 4757 O O . ASP B 1 307 ? 0.487 39.844 26.688 1 80.25 307 ASP B O 1
ATOM 4761 N N . HIS B 1 308 ? -0.473 41.25 25.281 1 66.25 308 HIS B N 1
ATOM 4762 C CA . HIS B 1 308 ? 0.737 42.031 25.031 1 66.25 308 HIS B CA 1
ATOM 4763 C C . HIS B 1 308 ? 0.707 43.344 25.766 1 66.25 308 HIS B C 1
ATOM 4765 O O . HIS B 1 308 ? -0.352 43.969 25.906 1 66.25 308 HIS B O 1
#

Solvent-accessible surface area (backbone atoms only — not comparable to full-atom values): 31855 Å² total; per-residue (Å²): 138,83,82,75,76,77,77,76,77,76,69,75,77,74,69,70,72,70,68,74,68,72,74,79,64,53,44,47,69,65,56,53,49,52,38,48,74,67,68,44,56,39,30,35,35,32,32,62,23,11,41,44,16,33,36,55,44,66,26,84,77,55,48,35,38,30,41,46,50,60,32,25,32,62,44,40,48,40,95,41,49,65,73,44,51,66,68,59,51,51,51,35,48,53,12,18,51,66,29,44,60,40,46,25,26,35,32,50,60,50,60,86,40,43,77,90,33,54,67,48,23,50,52,48,50,50,61,56,46,70,70,70,65,55,60,27,39,30,40,78,52,41,80,94,43,41,69,40,52,38,51,40,44,74,74,68,41,47,31,27,35,29,42,64,43,46,78,79,49,24,78,81,70,73,44,96,56,75,29,41,57,46,25,69,51,33,40,50,52,48,52,39,50,51,49,41,49,71,65,58,40,59,31,34,35,37,24,27,24,18,23,69,57,38,25,52,46,37,71,72,45,95,49,52,26,34,17,33,36,13,23,59,48,32,45,21,40,48,48,53,41,54,58,32,36,21,42,52,97,60,90,71,61,69,46,61,67,66,64,41,56,40,28,63,53,48,26,52,33,50,46,50,52,37,51,27,38,56,71,56,64,38,45,38,60,86,66,17,32,41,76,55,54,67,68,29,54,53,47,19,55,52,55,58,53,68,77,99,138,82,81,77,77,79,78,78,79,76,70,76,77,72,71,70,71,71,68,74,68,73,74,78,64,52,46,45,68,66,57,53,48,50,39,49,74,68,68,45,56,37,32,35,34,35,31,63,23,11,40,44,16,34,36,57,44,65,26,84,78,55,47,35,36,30,39,47,50,61,33,24,32,62,43,39,48,40,96,40,50,66,73,45,52,66,67,59,51,52,51,35,48,54,13,19,52,66,28,46,60,40,48,24,25,36,32,50,59,49,61,87,40,44,76,92,32,53,67,47,25,49,53,47,48,49,61,56,46,69,71,70,66,56,58,27,40,30,41,78,54,41,79,92,42,42,68,39,53,39,51,40,44,72,74,68,42,46,32,26,34,28,41,63,42,46,80,80,48,23,80,82,70,73,44,94,55,75,30,42,55,46,23,69,50,33,40,50,52,49,52,39,50,51,50,40,50,72,65,57,38,57,30,34,34,37,24,26,25,18,22,67,57,38,26,53,46,35,71,72,45,95,50,51,28,32,16,33,37,12,24,59,50,33,45,20,40,47,47,53,42,54,58,32,36,21,43,54,98,61,89,73,62,69,47,61,66,65,64,40,56,41,29,64,54,48,26,51,33,50,46,51,51,36,50,27,39,57,72,56,63,37,45,38,61,86,65,17,33,40,77,55,53,66,69,30,54,53,48,19,55,51,55,60,53,69,77,101

Sequence (616 aa):
MSSFSVFRSLAPRLGARYSSHVAVRQKTLTDIKKLYNAKEPLAVITAHDYITGRIADSSEKLDIILIGDSLAMVSKGYASTLEIPFDDYYYACKSVLRGVNQKFVIADLPFGSFEASVSQCVESAVKLMKLGKIGSLKVEGGFEHGEQIKRLIEIGIPVTGHIGLKPQQFNAVGGYRVQGRKAQDAANIIKEAEYLRDIGCSMLLLECIPHKVAQYLTEKLDIPTIGIGSGPGTSAQVLVQADLLGMLDSPTAKFVQKYMDFHSEAVNAIEHYVEDVKSGTFPNVETHSYPIKEEEFEAMEKLLQQDHMSSFSVFRSLAPRLGARYSSHVAVRQKTLTDIKKLYNAKEPLAVITAHDYITGRIADSSEKLDIILIGDSLAMVSKGYASTLEIPFDDYYYACKSVLRGVNQKFVIADLPFGSFEASVSQCVESAVKLMKLGKIGSLKVEGGFEHGEQIKRLIEIGIPVTGHIGLKPQQFNAVGGYRVQGRKAQDAANIIKEAEYLRDIGCSMLLLECIPHKVAQYLTEKLDIPTIGIGSGPGTSAQVLVQADLLGMLDSPTAKFVQKYMDFHSEAVNAIEHYVEDVKSGTFPNVETHSYPIKEEEFEAMEKLLQQDH

Secondary structure (DSSP, 8-state):
------------------------PPP-HHHHHHHHHTT--EEEEE--SHHHHHHHHH-SS--EEEE-TTHHHHTT--SSGGG--HHHHHHHHHHHHTT-SSSEEEEE--TTSSSS-HHHHHHHHHHHHTTS---EEEEEBSGGGHHHHHHHHHTT--EEEEEES-GGGHHHHTSS-----SHHHHHHHHHHHHHHHHHT-SEEEEES--HHHHHHHHHH-SS-EEEESS-TTSSEEEE-HHHHTT-SSSPPPTTPPPS--HHHHHHHHHHHHHHHHHHT-SS-HHHH-----HHHHHHHHHHHHHT-/------------------------PPP-HHHHHHHHHTT--EEEEE--SHHHHHHHHH-SS--EEEE-TTHHHHTT--SSGGG--HHHHHHHHHHHHTT-SSSEEEEE--TTSSSS-HHHHHHHHHHHHTTS---EEEEEBSGGGHHHHHHHHHTT--EEEEEES-GGGHHHHTSS-----SHHHHHHHHHHHHHHHHHT-SEEEEES--HHHHHHHHHH-SS-EEEESS-TTSSEEEE-HHHHTT-SSSPPPTTPPPS--HHHHHHHHHHHHHHHHHHT-SS-HHHH-----HHHHHHHHHHHHHT-

InterPro domains:
  IPR003700 Ketopantoate hydroxymethyltransferase [MF_00156] (27-290)
  IPR003700 Ketopantoate hydroxymethyltransferase [PF02548] (27-284)
  IPR003700 Ketopantoate hydroxymethyltransferase [PIRSF000388] (23-291)
  IPR003700 Ketopantoate hydroxymethyltransferase [PTHR20881] (23-305)
  IPR003700 Ketopantoate hydroxymethyltransferase [TIGR00222] (27-290)
  IPR003700 Ketopantoate hydroxymethyltransferase [cd06557] (29-283)
  IPR015813 Pyruvate/Phosphoenolpyruvate kinase-like domain superfamily [SSF51621] (27-287)
  IPR040442 Pyruvate kinase-like domain superfamily [G3DSA:3.20.20.60] (25-302)

Nearest PDB structures (foldseek):
  3vav-assembly1_J  TM=8.683E-01  e=1.250E-27  Burkholderia thailandensis E264
  3vav-assembly1_B  TM=8.600E-01  e=8.680E-28  Burkholderia thailandensis E264
  1m3u-assembly1_G  TM=8.645E-01  e=1.411E-27  Escherichia coli
  1oy0-assembly1_A  TM=9.506E-01  e=3.984E-26  Mycobacterium tuberculosis
  3vav-assembly1_A  TM=8.576E-01  e=2.306E-26  Burkholderia thailandensis E264

Foldseek 3Di:
DPPPPPPPPPPPCPVPPPPPPVQQAADALVNVLVCVVVLHFAEEEEDQFLVRLQVQQPDDRHAEYEPELCCCCQVVNDPASQPDDLVNSLVRLLGSVVNHGYHAYEYEDGPPQQLPDLVSLVVSQVSSCVSPRHRAYEYEDFPSRLSNLLVCVVVPHAYEYEDFFDRNCQVVVVHGAAFLPDPVRLVVRLVRLVRSVVSPHQEYEYERYDQVSQLVSQVVGPHFYEYDNRDDNGSYYYDYPCQQALVDPDDDDPRHDHPHNCNVVVVVVVVVVVVCVVVVVPPDCVPRHDDDDPVVVVVVVVVVVVVD/DDCPPPPPPPPPCPVPPPPPPVQQAADALVNVLVCVVVLHFAEEEEDQFLVRLQVQQPDDRHAEYEPELCCCCQVVNDPASQPDDLVNSLVRLLGSVVNHGYHAYEYEDGPPQQLPDLVSLVVSQVSSCVSPRHRAYEYEDFPSRLSNLLSCVVVPHAYEYEDFFDRNCQVVVVHGAAFLPDPVRLVVRLVRLVRSVVSPHQEYEYERYDQVSQLVSQVVGPHFYEYDNRHDNGSYYYDYPCQQALVDPDDDDPRHDHPHNCNVVVVVVVVVVVVCVVVVVPPDCVPRHDDDDPVVVVVVVVVVVVVD

Radius of gyration: 29.94 Å; Cα contacts (8 Å, |Δi|>4): 1223; chains: 2; bounding box: 144×88×76 Å

pLDDT: mean 92.28, std 17.27, range [26.78, 98.94]